Protein AF-A0A7J9X9M7-F1 (afdb_monomer)

Mean predicted aligned error: 14.14 Å

pLDDT: mean 89.78, std 12.35, range [38.09, 98.81]

Radius of gyration: 28.63 Å; Cα contacts (8 Å, |Δi|>4): 514; chains: 1; bounding box: 65×56×79 Å

Foldseek 3Di:
DPQDFDDDVVVVVLVVQLQVCVVPLVSNCVQADQQAWEAEAPDPDIDTGDVRVVVVVVVCVVVCPDPQDFPGKDWADWDWGDDDFKIKIWTKIWTHRPDPVDDIKIWTWIFIWGQDPVGIHTRYIYTYIPDPPDDDDDPPPDDDDPCRVVVVVVVVVPQDAPDPQPCSSVVRVLVSVVLVLLVVLVVLLVVLLVCLLVLVLVSNLVSLLVLLVSLVVNLVSLVSLLVQALVSCVVRVVVCALDDPLLSQSVLLSLLLLFDQPDDPVNDDPSNVVSLQDAHSVLSLLSSLVVVPFPRDPCSNPPGSNDGDDDDPVVLVSVLVQCVDCVDSSVSSLVSVVSNQVSVLSSLVSVLVSQCRNPNQDADSNRHSGSVVSVVVHPPTSCVSSVVSVVVD

Secondary structure (DSSP, 8-state):
---PPPP-HHHHHHHHHHHHTTT-HHHHHTTEEEEEEEEETT-SS-EESHHHHHHHHHHHHHHTTTPPPPSEEEEEEEEEEEETTEEEEEEEEEEE-S-TTSPPEEEEEEEEEEEETTEEEEEEEEEEE--TTS---PPPS----HHHHHTHHHHTT----SSS-TTHHHHHHHHHHHHHHHHHHHHHHHHHHHHHHTT-HHHHHHHHHHHHHHHHHHHHTHHHHTTS-HHHHHHHGGGGTT--GGG-HHHHHHHHHHT-----GGG--HHHHHHHTS--HHHHHHHHHHHTT----HHHHSS-TTSPP---HHHHHHHHHHHT-TTSHHHHHHHHHHHHHHHHHHHHHHHHHHHHHHHTTPPPTTSS-THHHHHTTTT--S-HHHHHHTTT-

Structure (mmCIF, N/CA/C/O backbone):
data_AF-A0A7J9X9M7-F1
#
_entry.id   AF-A0A7J9X9M7-F1
#
loop_
_atom_site.group_PDB
_atom_site.id
_atom_site.type_symbol
_atom_site.label_atom_id
_atom_site.label_alt_id
_atom_site.label_comp_id
_atom_site.label_asym_id
_atom_site.label_entity_id
_atom_site.label_seq_id
_atom_site.pdbx_PDB_ins_code
_atom_site.Cartn_x
_atom_site.Cartn_y
_atom_site.Cartn_z
_atom_site.occupancy
_atom_site.B_iso_or_equiv
_atom_site.auth_seq_id
_atom_site.auth_comp_id
_atom_site.auth_asym_id
_atom_site.auth_atom_id
_atom_site.pdbx_PDB_model_num
ATOM 1 N N . MET A 1 1 ? -40.679 -13.756 -24.598 1.00 39.81 1 MET A N 1
ATOM 2 C CA . MET A 1 1 ? -40.321 -14.805 -25.567 1.00 39.81 1 MET A CA 1
ATOM 3 C C . MET A 1 1 ? -39.225 -15.605 -24.905 1.00 39.81 1 MET A C 1
ATOM 5 O O . MET A 1 1 ? -38.135 -15.073 -24.747 1.00 39.81 1 MET A O 1
ATOM 9 N N . ASP A 1 2 ? -39.561 -16.790 -24.400 1.00 40.66 2 ASP A N 1
ATOM 10 C CA . ASP A 1 2 ? -38.591 -17.723 -23.825 1.00 40.66 2 ASP A CA 1
ATOM 11 C C . ASP A 1 2 ? -37.710 -18.247 -24.963 1.00 40.66 2 ASP A C 1
ATOM 13 O O . ASP A 1 2 ? -38.064 -19.198 -25.654 1.00 40.66 2 ASP A O 1
ATOM 17 N N . GLY A 1 3 ? -36.597 -17.555 -25.216 1.00 45.91 3 GLY A N 1
ATOM 18 C CA . GLY A 1 3 ? -35.554 -17.997 -26.137 1.00 45.91 3 GLY A CA 1
ATOM 19 C C . GLY A 1 3 ? -34.749 -19.107 -25.477 1.00 45.91 3 GLY A C 1
ATOM 20 O O . GLY A 1 3 ? -33.681 -18.849 -24.928 1.00 45.91 3 GLY A O 1
ATOM 21 N N . GLY A 1 4 ? -35.313 -20.313 -25.443 1.00 49.94 4 GLY A N 1
ATOM 22 C CA . GLY A 1 4 ? -34.607 -21.498 -24.975 1.00 49.94 4 GLY A CA 1
ATOM 23 C C . GLY A 1 4 ? -33.406 -21.780 -25.873 1.00 49.94 4 GLY A C 1
ATOM 24 O O . GLY A 1 4 ? -33.538 -21.794 -27.094 1.00 49.94 4 GLY A O 1
ATOM 25 N N . THR A 1 5 ? -32.243 -21.989 -25.266 1.00 59.91 5 THR A N 1
ATOM 26 C CA . THR A 1 5 ? -31.012 -22.369 -25.957 1.00 59.91 5 THR A CA 1
ATOM 27 C C . THR A 1 5 ? -31.230 -23.675 -26.724 1.00 59.91 5 THR A C 1
ATOM 29 O O . THR A 1 5 ? -31.630 -24.679 -26.128 1.00 59.91 5 THR A O 1
ATOM 32 N N . VAL A 1 6 ? -30.973 -23.678 -28.033 1.00 69.94 6 VAL A N 1
ATOM 33 C CA . VAL A 1 6 ? -31.026 -24.893 -28.862 1.00 69.94 6 VAL A CA 1
ATOM 34 C C . VAL A 1 6 ? -29.643 -25.548 -28.862 1.00 69.94 6 VAL A C 1
ATOM 36 O O . VAL A 1 6 ? -28.616 -24.873 -28.928 1.00 69.94 6 VAL A O 1
ATOM 39 N N . ALA A 1 7 ? -29.593 -26.876 -28.740 1.00 71.62 7 ALA A N 1
ATOM 40 C CA . ALA A 1 7 ? -28.336 -27.616 -28.803 1.00 71.62 7 ALA A CA 1
ATOM 41 C C . ALA A 1 7 ? -27.898 -27.792 -30.267 1.00 71.62 7 ALA A C 1
ATOM 43 O O . ALA A 1 7 ? -28.587 -28.460 -31.035 1.00 71.62 7 ALA A O 1
ATOM 44 N N . HIS A 1 8 ? -26.733 -27.249 -30.630 1.00 82.69 8 HIS A N 1
ATOM 45 C CA . HIS A 1 8 ? -26.126 -27.408 -31.957 1.00 82.69 8 HIS A CA 1
ATOM 46 C C . HIS A 1 8 ? -24.821 -28.214 -31.852 1.00 82.69 8 HIS A C 1
ATOM 48 O O . HIS A 1 8 ? -23.751 -27.624 -31.699 1.00 82.69 8 HIS A O 1
ATOM 54 N N . PRO A 1 9 ? -24.864 -29.559 -31.909 1.00 86.12 9 PRO A N 1
ATOM 55 C CA . PRO A 1 9 ? -23.652 -30.383 -31.847 1.00 86.12 9 PRO A CA 1
ATOM 56 C C . PRO A 1 9 ? -22.698 -30.121 -33.024 1.00 86.12 9 PRO A C 1
ATOM 58 O O . PRO A 1 9 ? -21.489 -30.248 -32.875 1.00 86.12 9 PRO A O 1
ATOM 61 N N . GLU A 1 10 ? -23.224 -29.676 -34.166 1.00 91.50 10 GLU A N 1
ATOM 62 C CA . GLU A 1 10 ? -22.438 -29.292 -35.346 1.00 91.50 10 GLU A CA 1
ATOM 63 C C . GLU A 1 10 ? -21.489 -28.114 -35.075 1.00 91.50 10 GLU A C 1
ATOM 65 O O . GLU A 1 10 ? -20.406 -28.061 -35.646 1.00 91.50 10 GLU A O 1
ATOM 70 N N . VAL A 1 11 ? -21.841 -27.205 -34.156 1.00 93.31 11 VAL A N 1
ATOM 71 C CA . VAL A 1 11 ? -20.966 -26.088 -33.753 1.00 93.31 11 VAL A CA 1
ATOM 72 C C . VAL A 1 11 ? -19.707 -26.600 -33.051 1.00 93.31 11 VAL A C 1
ATOM 74 O O . VAL A 1 11 ? -18.624 -26.059 -33.254 1.00 93.31 11 VAL A O 1
ATOM 77 N N . VAL A 1 12 ? -19.833 -27.661 -32.249 1.00 93.38 12 VAL A N 1
ATOM 78 C CA . VAL A 1 12 ? -18.678 -28.306 -31.609 1.00 93.38 12 VAL A CA 1
ATOM 79 C C . VAL A 1 12 ? -17.776 -28.932 -32.672 1.00 93.38 12 VAL A C 1
ATOM 81 O O . VAL A 1 12 ? -16.563 -28.757 -32.606 1.00 93.38 12 VAL A O 1
ATOM 84 N N . GLN A 1 13 ? -18.363 -29.571 -33.690 1.00 93.88 13 GLN A N 1
ATOM 85 C CA . GLN A 1 13 ? -17.604 -30.166 -34.792 1.00 93.88 13 GLN A CA 1
ATOM 86 C C . GLN A 1 13 ? -16.802 -29.120 -35.577 1.00 93.88 13 GLN A C 1
ATOM 88 O O . GLN A 1 13 ? -15.638 -29.364 -35.870 1.00 93.88 13 GLN A O 1
ATOM 93 N N . VAL A 1 14 ? -17.374 -27.941 -35.855 1.00 95.94 14 VAL A N 1
ATOM 94 C CA . VAL A 1 14 ? -16.651 -26.835 -36.518 1.00 95.94 14 VAL A CA 1
ATOM 95 C C . VAL A 1 14 ? -15.384 -26.454 -35.745 1.00 95.94 14 VAL A C 1
ATOM 97 O O . VAL A 1 14 ? -14.328 -26.261 -36.344 1.00 95.94 14 VAL A O 1
ATOM 100 N N . ILE A 1 15 ? -15.464 -26.384 -34.413 1.00 95.81 15 ILE A N 1
ATOM 101 C CA . ILE A 1 15 ? -14.328 -26.031 -33.546 1.00 95.81 15 ILE A CA 1
ATOM 102 C C . ILE A 1 15 ? -13.282 -27.150 -33.508 1.00 95.81 15 ILE A C 1
ATOM 104 O O . ILE A 1 15 ? -12.080 -26.883 -33.553 1.00 95.81 15 ILE A O 1
ATOM 108 N N . GLU A 1 16 ? -13.714 -28.407 -33.427 1.00 93.50 16 GLU A N 1
ATOM 109 C CA . GLU A 1 16 ? -12.802 -29.553 -33.464 1.00 93.50 16 GLU A CA 1
ATOM 110 C C . GLU A 1 16 ? -12.074 -29.641 -34.812 1.00 93.50 16 GLU A C 1
ATOM 112 O O . GLU A 1 16 ? -10.848 -29.774 -34.834 1.00 93.50 16 GLU A O 1
ATOM 117 N N . ASP A 1 17 ? -12.798 -29.486 -35.922 1.00 94.44 17 ASP A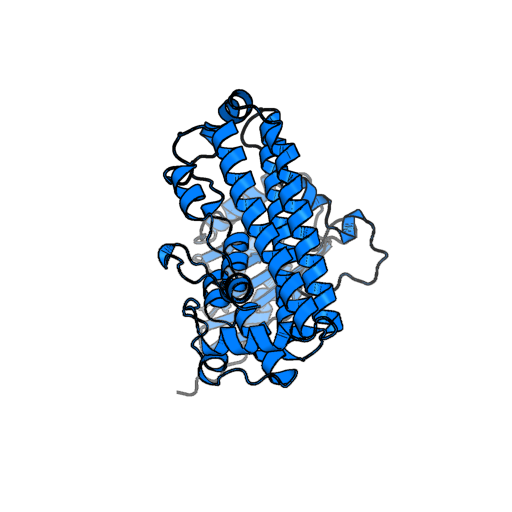 N 1
ATOM 118 C CA . ASP A 1 17 ? -12.244 -29.497 -37.277 1.00 94.44 17 ASP A CA 1
ATOM 119 C C . ASP A 1 17 ? -11.255 -28.341 -37.492 1.00 94.44 17 ASP A C 1
ATOM 121 O O . ASP A 1 17 ? -10.207 -28.532 -38.113 1.00 94.44 17 ASP A O 1
ATOM 125 N N . LEU A 1 18 ? -11.557 -27.154 -36.949 1.00 94.75 18 LEU A N 1
ATOM 126 C CA . LEU A 1 18 ? -10.681 -25.981 -37.000 1.00 94.75 18 LEU A CA 1
ATOM 127 C C . LEU A 1 18 ? -9.297 -26.310 -36.426 1.00 94.75 18 LEU A C 1
ATOM 129 O O . LEU A 1 18 ? -8.279 -26.063 -37.072 1.00 94.75 18 LEU A O 1
ATOM 133 N N . TYR A 1 19 ? -9.242 -26.895 -35.225 1.00 92.81 19 TYR A N 1
ATOM 134 C CA . TYR A 1 19 ? -7.963 -27.183 -34.572 1.00 92.81 19 TYR A CA 1
ATOM 135 C C . TYR A 1 19 ? -7.281 -28.456 -35.073 1.00 92.81 19 TYR A C 1
ATOM 137 O O . TYR A 1 19 ? -6.053 -28.526 -35.051 1.00 92.81 19 TYR A O 1
ATOM 145 N N . GLN A 1 20 ? -8.031 -29.432 -35.588 1.00 91.25 20 GLN A N 1
ATOM 146 C CA . GLN A 1 20 ? -7.447 -30.567 -36.312 1.00 91.25 20 GLN A CA 1
ATOM 147 C C . GLN A 1 20 ? -6.750 -30.126 -37.605 1.00 91.25 20 GLN A C 1
ATOM 149 O O . GLN A 1 20 ? -5.763 -30.737 -38.009 1.00 91.25 20 GLN A O 1
ATOM 154 N N . ALA A 1 21 ? -7.229 -29.047 -38.228 1.00 92.25 21 ALA A N 1
ATOM 155 C CA . ALA A 1 21 ? -6.645 -28.459 -39.426 1.00 92.25 21 ALA A CA 1
ATOM 156 C C . ALA A 1 21 ? -5.456 -27.515 -39.156 1.00 92.25 21 ALA A C 1
ATOM 158 O O . ALA A 1 21 ? -4.978 -26.849 -40.077 1.00 92.25 21 ALA A O 1
ATOM 159 N N . LEU A 1 22 ? -4.942 -27.422 -37.923 1.00 87.19 22 LEU A N 1
ATOM 160 C CA . LEU A 1 22 ? -3.759 -26.604 -37.641 1.00 87.19 22 LEU A CA 1
ATOM 161 C C . LEU A 1 22 ? -2.561 -27.048 -38.492 1.00 87.19 22 LEU A C 1
ATOM 163 O O . LEU A 1 22 ? -2.125 -28.194 -38.445 1.00 87.19 22 LEU A O 1
ATOM 167 N N . GLY A 1 23 ? -2.012 -26.107 -39.262 1.00 83.25 23 GLY A N 1
ATOM 168 C CA . GLY A 1 23 ? -0.940 -26.365 -40.229 1.00 83.25 23 GLY A CA 1
ATOM 169 C C . GLY A 1 23 ? -1.425 -26.660 -41.655 1.00 83.25 23 GLY A C 1
ATOM 170 O O . GLY A 1 23 ? -0.629 -26.549 -42.584 1.00 83.25 23 GLY A O 1
ATOM 171 N N . ASP A 1 24 ? -2.716 -26.938 -41.858 1.00 92.00 24 ASP A N 1
ATOM 172 C CA . ASP A 1 24 ? -3.374 -27.031 -43.167 1.00 92.00 24 ASP A CA 1
ATOM 173 C C . ASP A 1 2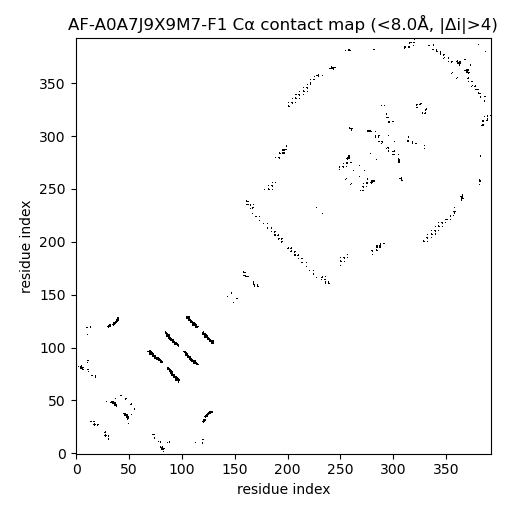4 ? -4.297 -25.819 -43.360 1.00 92.00 24 ASP A C 1
ATOM 175 O O . ASP A 1 24 ? -5.462 -25.804 -42.959 1.00 92.00 24 ASP A O 1
ATOM 179 N N . ARG A 1 25 ? -3.746 -24.764 -43.968 1.00 91.62 25 ARG A N 1
ATOM 180 C CA . ARG A 1 25 ? -4.431 -23.474 -44.131 1.00 91.62 25 ARG A CA 1
ATOM 181 C C . ARG A 1 25 ? -5.768 -23.600 -44.890 1.00 91.62 25 ARG A C 1
ATOM 183 O O . ARG A 1 25 ? -6.776 -23.162 -44.340 1.00 91.62 25 ARG A O 1
ATOM 190 N N . PRO A 1 26 ? -5.851 -24.258 -46.066 1.00 94.12 26 PRO A N 1
ATOM 191 C CA . PRO A 1 26 ? -7.134 -24.490 -46.733 1.00 94.12 26 PRO A CA 1
ATOM 192 C C . PRO A 1 26 ? -8.156 -25.266 -45.894 1.00 94.12 26 PRO A C 1
ATOM 194 O O . PRO A 1 26 ? -9.354 -24.998 -45.987 1.00 94.12 26 PRO A O 1
ATOM 197 N N . ALA A 1 27 ? -7.727 -26.252 -45.100 1.00 93.62 27 ALA A N 1
ATOM 198 C CA . ALA A 1 27 ? -8.647 -26.986 -44.239 1.00 93.62 27 ALA A CA 1
ATOM 199 C C . ALA A 1 27 ? -9.159 -26.134 -43.070 1.00 93.62 27 ALA A C 1
ATOM 201 O O . ALA A 1 27 ? -10.352 -26.194 -42.778 1.00 93.62 27 ALA A O 1
ATOM 202 N N . PHE A 1 28 ? -8.295 -25.311 -42.477 1.00 93.81 28 PHE A N 1
ATOM 203 C CA . PHE A 1 28 ? -8.641 -24.399 -41.390 1.00 93.81 28 PHE A CA 1
ATOM 204 C C . PHE A 1 28 ? -9.632 -23.330 -41.860 1.00 93.81 28 PHE A C 1
ATOM 206 O O . PHE A 1 28 ? -10.676 -23.122 -41.245 1.00 93.81 28 PHE A O 1
ATOM 213 N N . ASP A 1 29 ? -9.349 -22.695 -42.998 1.00 95.19 29 ASP A N 1
ATOM 214 C CA . ASP A 1 29 ? -10.141 -21.568 -43.498 1.00 95.19 29 ASP A CA 1
ATOM 215 C C . ASP A 1 29 ? -11.554 -21.981 -43.946 1.00 95.19 29 ASP A C 1
ATOM 217 O O . ASP A 1 29 ? -12.444 -21.139 -44.010 1.00 95.19 29 ASP A O 1
ATOM 221 N N . ARG A 1 30 ? -11.815 -23.279 -44.182 1.00 94.88 30 ARG A N 1
ATOM 222 C CA . ARG A 1 30 ? -13.174 -23.792 -44.458 1.00 94.88 30 ARG A CA 1
ATOM 223 C C . ARG A 1 30 ? -14.145 -23.619 -43.288 1.00 94.88 30 ARG A C 1
ATOM 225 O O . ARG A 1 30 ? -15.351 -23.582 -43.526 1.00 94.88 30 ARG A O 1
ATOM 232 N N . GLN A 1 31 ? -13.628 -23.523 -42.065 1.00 96.50 31 GLN A N 1
ATOM 233 C CA . GLN A 1 31 ? -14.425 -23.336 -40.850 1.00 96.50 31 GLN A CA 1
ATOM 234 C C . GLN A 1 31 ? -14.734 -21.857 -40.569 1.00 96.50 31 GLN A C 1
ATOM 236 O O . GLN A 1 31 ? -15.556 -21.540 -39.707 1.00 96.50 31 GLN A O 1
ATOM 241 N N . LEU A 1 32 ? -14.088 -20.943 -41.297 1.00 96.62 32 LEU A N 1
ATOM 242 C CA . LEU A 1 32 ? -14.216 -19.503 -41.125 1.00 96.62 32 LEU A CA 1
ATOM 243 C C . LEU A 1 32 ? -15.107 -18.898 -42.208 1.00 96.62 32 LEU A C 1
ATOM 245 O O . LEU A 1 32 ? -15.109 -19.324 -43.365 1.00 96.62 32 LEU A O 1
ATOM 249 N N . ASP A 1 33 ? -15.857 -17.866 -41.843 1.00 95.94 33 ASP A N 1
ATOM 250 C CA . ASP A 1 33 ? -16.503 -17.012 -42.829 1.00 95.94 33 ASP A CA 1
ATOM 251 C C . ASP A 1 33 ? -15.445 -16.195 -43.609 1.00 95.94 33 ASP A C 1
ATOM 253 O O . ASP A 1 33 ? -14.463 -15.752 -43.009 1.00 95.94 33 ASP A O 1
ATOM 257 N N . PRO A 1 34 ? -15.596 -15.969 -44.930 1.00 93.12 34 PRO A N 1
ATOM 258 C CA . PRO A 1 34 ? -14.650 -15.152 -45.696 1.00 93.12 34 PRO A CA 1
ATOM 259 C C . PRO A 1 34 ? -14.428 -13.744 -45.122 1.00 93.12 34 PRO A C 1
ATOM 261 O O . PRO A 1 34 ? -13.311 -13.228 -45.220 1.00 93.12 34 PRO A O 1
ATOM 264 N N . ASP A 1 35 ? -15.457 -13.172 -44.485 1.00 94.81 35 ASP A N 1
ATOM 265 C CA . ASP A 1 35 ? -15.440 -11.853 -43.844 1.00 94.81 35 ASP A CA 1
ATOM 266 C C . ASP A 1 35 ? -15.277 -11.948 -42.309 1.00 94.81 35 ASP A C 1
ATOM 268 O O . ASP A 1 35 ? -15.639 -11.024 -41.575 1.00 94.81 35 ASP A O 1
ATOM 272 N N . VAL A 1 36 ? -14.739 -13.066 -41.799 1.00 97.00 36 VAL A N 1
ATOM 273 C CA . VAL A 1 36 ? -14.529 -13.305 -40.361 1.00 97.00 36 VAL A CA 1
ATOM 274 C C . VAL A 1 36 ? -13.768 -12.159 -39.698 1.00 97.00 36 VAL A C 1
ATOM 276 O O . VAL A 1 36 ? -12.762 -11.671 -40.208 1.00 97.00 36 VAL A O 1
ATOM 279 N N . THR A 1 37 ? -14.204 -11.761 -38.508 1.00 97.88 37 THR A N 1
ATOM 280 C CA . THR A 1 37 ? -13.416 -10.852 -37.667 1.00 97.88 37 THR A CA 1
ATOM 281 C C . THR A 1 37 ? -12.589 -11.641 -36.663 1.00 97.88 37 THR A C 1
ATOM 283 O O . THR A 1 37 ? -13.108 -12.554 -36.024 1.00 97.88 37 THR A O 1
ATOM 286 N N . VAL A 1 38 ? -11.309 -11.307 -36.504 1.00 96.06 38 VAL A N 1
ATOM 287 C CA . VAL A 1 38 ? -10.403 -12.057 -35.622 1.00 96.06 38 VAL A CA 1
ATOM 288 C C . VAL A 1 38 ? -9.698 -11.129 -34.640 1.00 96.06 38 VAL A C 1
ATOM 290 O O . VAL A 1 38 ? -9.108 -10.121 -35.034 1.00 96.06 38 VAL A O 1
ATOM 293 N N . TRP A 1 39 ? -9.751 -11.488 -33.359 1.00 93.31 39 TRP A N 1
ATOM 294 C CA . TRP A 1 39 ? -8.987 -10.865 -32.283 1.00 93.31 39 TRP A CA 1
ATOM 295 C C . TRP A 1 39 ? -8.062 -11.898 -31.635 1.00 93.31 39 TRP A C 1
ATOM 297 O O . TRP A 1 39 ? -8.531 -12.894 -31.084 1.00 93.31 39 TRP A O 1
ATOM 307 N N . GLU A 1 40 ? -6.755 -11.640 -31.666 1.00 89.88 40 GLU A N 1
ATOM 308 C CA . GLU A 1 40 ? -5.732 -12.472 -31.024 1.00 89.88 40 GLU A CA 1
ATOM 309 C C . GLU A 1 40 ? -4.767 -11.609 -30.200 1.00 89.88 40 GLU A C 1
ATOM 311 O O . GLU A 1 40 ? -4.537 -10.446 -30.522 1.00 89.88 40 GLU A O 1
ATOM 316 N N . SER A 1 41 ? -4.185 -12.162 -29.129 1.00 82.06 41 SER A N 1
ATOM 317 C CA . SER A 1 41 ? -3.328 -11.400 -28.198 1.00 82.06 41 SER A CA 1
ATOM 318 C C . SER A 1 41 ? -2.072 -10.772 -28.810 1.00 82.06 41 SER A C 1
ATOM 320 O O . SER A 1 41 ? -1.517 -9.847 -28.226 1.00 82.06 41 SER A O 1
ATOM 322 N N . ASP A 1 42 ? -1.594 -11.279 -29.941 1.00 79.56 42 ASP A N 1
ATOM 323 C CA . ASP A 1 42 ? -0.448 -10.767 -30.701 1.00 79.56 42 ASP A CA 1
ATOM 324 C C . ASP A 1 42 ? -0.864 -10.089 -32.020 1.00 79.56 42 ASP A C 1
ATOM 326 O O . ASP A 1 42 ? -0.004 -9.792 -32.851 1.00 79.56 42 ASP A O 1
ATOM 330 N N . ALA A 1 43 ? -2.160 -9.825 -32.219 1.00 83.12 43 ALA A N 1
ATOM 331 C CA . ALA A 1 43 ? -2.642 -8.934 -33.267 1.00 83.12 43 ALA A CA 1
ATOM 332 C C . ALA A 1 43 ? -2.656 -7.484 -32.750 1.00 83.12 43 ALA A C 1
ATOM 334 O O . ALA A 1 43 ? -3.190 -7.199 -31.680 1.00 83.12 43 ALA A O 1
ATOM 335 N N . GLU A 1 44 ? -2.091 -6.544 -33.514 1.00 79.50 44 GLU A N 1
ATOM 336 C CA . GLU A 1 44 ? -2.067 -5.117 -33.135 1.00 79.50 44 GLU A CA 1
ATOM 337 C C . GLU A 1 44 ? -3.458 -4.458 -33.194 1.00 79.50 44 GLU A C 1
ATOM 339 O O . GLU A 1 44 ? -3.702 -3.443 -32.543 1.00 79.50 44 GLU A O 1
ATOM 344 N N . GLN A 1 45 ? -4.370 -5.031 -33.982 1.00 88.31 45 GLN A N 1
ATOM 345 C CA . GLN A 1 45 ? -5.721 -4.532 -34.223 1.00 88.31 45 GLN A CA 1
ATOM 346 C C . GLN A 1 45 ? -6.677 -5.682 -34.571 1.00 88.31 45 GLN A C 1
ATOM 348 O O . GLN A 1 45 ? -6.239 -6.791 -34.878 1.00 88.31 45 GLN A O 1
ATOM 353 N N . LEU A 1 46 ? -7.984 -5.400 -34.567 1.00 92.81 46 LEU A N 1
ATOM 354 C CA . LEU A 1 46 ? -9.004 -6.321 -35.074 1.00 92.81 46 LEU A CA 1
ATOM 355 C C . LEU A 1 46 ? -8.741 -6.630 -36.555 1.00 92.81 46 LEU A C 1
ATOM 357 O O . LEU A 1 46 ? -8.673 -5.708 -37.369 1.00 92.81 46 LEU A O 1
ATOM 361 N N . LEU A 1 47 ? -8.631 -7.911 -36.896 1.00 95.44 47 LEU A N 1
ATOM 362 C CA . LEU A 1 47 ? -8.454 -8.369 -38.273 1.00 95.44 47 LEU A CA 1
ATOM 363 C C . LEU A 1 47 ? -9.811 -8.582 -38.941 1.00 95.44 47 LEU A C 1
ATOM 365 O O . LEU A 1 47 ? -10.741 -9.063 -38.291 1.00 95.44 47 LEU A O 1
ATOM 369 N N . THR A 1 48 ? -9.913 -8.270 -40.234 1.00 96.38 48 THR A N 1
ATOM 370 C CA . THR A 1 48 ? -11.146 -8.456 -41.018 1.00 96.38 48 THR A CA 1
ATOM 371 C C . THR A 1 48 ? -10.904 -9.270 -42.289 1.00 96.38 48 THR A C 1
ATOM 373 O O . THR A 1 48 ? -10.349 -8.779 -43.268 1.00 96.38 48 THR A O 1
ATOM 376 N N . GLY A 1 49 ? -11.384 -10.508 -42.295 1.00 95.69 49 GLY A N 1
ATOM 377 C CA . GLY A 1 49 ? -11.309 -11.447 -43.406 1.00 95.69 49 GLY A CA 1
ATOM 378 C C . GLY A 1 49 ? -9.996 -12.229 -43.485 1.00 95.69 49 GLY A C 1
ATOM 379 O O . GLY A 1 49 ? -8.996 -11.931 -42.821 1.00 95.69 49 GLY A O 1
ATOM 380 N N . LEU A 1 50 ? -9.993 -13.251 -44.344 1.00 94.75 50 LEU A N 1
ATOM 381 C CA . LEU A 1 50 ? -8.895 -14.225 -44.442 1.00 94.75 50 LEU A CA 1
ATOM 382 C C . LEU A 1 50 ? -7.554 -13.602 -44.865 1.00 94.75 50 LEU A C 1
ATOM 384 O O . LEU A 1 50 ? -6.500 -14.031 -44.407 1.00 94.75 50 LEU A O 1
ATOM 388 N N . ALA A 1 51 ? -7.573 -12.545 -45.682 1.00 94.31 51 ALA A N 1
ATOM 389 C CA . ALA A 1 51 ? -6.350 -11.900 -46.164 1.00 94.31 51 ALA A CA 1
ATOM 390 C C . ALA A 1 51 ? -5.548 -11.192 -45.054 1.00 94.31 51 ALA A C 1
ATOM 392 O O . ALA A 1 51 ? -4.326 -11.076 -45.149 1.00 94.31 51 ALA A O 1
ATOM 393 N N . GLU A 1 52 ? -6.208 -10.676 -44.012 1.00 94.81 52 GLU A N 1
ATOM 394 C CA . GLU A 1 52 ? -5.511 -10.075 -42.864 1.00 94.81 52 GLU A CA 1
ATOM 395 C C . GLU A 1 52 ? -4.995 -11.141 -41.903 1.00 94.81 52 GLU A C 1
ATOM 397 O O . GLU A 1 52 ? -3.878 -11.031 -41.395 1.00 94.81 52 GLU A O 1
ATOM 402 N N . LEU A 1 53 ? -5.788 -12.198 -41.709 1.00 93.19 53 LEU A N 1
ATOM 403 C CA . LEU A 1 53 ? -5.397 -13.363 -40.928 1.00 93.19 53 LEU A CA 1
ATOM 404 C C . LEU A 1 53 ? -4.156 -14.046 -41.521 1.00 93.19 53 LEU A C 1
ATOM 406 O O . LEU A 1 53 ? -3.229 -14.392 -40.788 1.00 93.19 53 LEU A O 1
ATOM 410 N N . ASP A 1 54 ? -4.089 -14.169 -42.845 1.00 92.56 54 ASP A N 1
ATOM 411 C CA . ASP A 1 54 ? -2.930 -14.730 -43.537 1.00 92.56 54 ASP A CA 1
ATOM 412 C C . ASP A 1 54 ? -1.674 -13.880 -43.366 1.00 92.56 54 ASP A C 1
ATOM 414 O O . ASP A 1 54 ? -0.616 -14.428 -43.059 1.00 92.56 54 ASP A O 1
ATOM 418 N N . ARG A 1 55 ? -1.789 -12.546 -43.432 1.00 91.75 55 ARG A N 1
ATOM 419 C CA . ARG A 1 55 ? -0.664 -11.647 -43.127 1.00 91.75 55 ARG A CA 1
ATOM 420 C C . ARG A 1 55 ? -0.117 -11.872 -41.716 1.00 91.75 55 ARG A C 1
ATOM 422 O O . ARG A 1 55 ? 1.100 -11.898 -41.534 1.00 91.75 55 ARG A O 1
ATOM 429 N N . LEU A 1 56 ? -0.989 -12.061 -40.721 1.00 88.75 56 LEU A N 1
ATOM 430 C CA . LEU A 1 56 ? -0.561 -12.361 -39.351 1.00 88.75 56 LEU A CA 1
ATOM 431 C C . LEU A 1 56 ? 0.119 -13.735 -39.253 1.00 88.75 56 LEU A C 1
ATOM 433 O O . LEU A 1 56 ? 1.165 -13.856 -38.614 1.00 88.75 56 LEU A O 1
ATOM 437 N N . ARG A 1 57 ? -0.444 -14.769 -39.889 1.00 88.69 57 ARG A N 1
ATOM 438 C CA . ARG A 1 57 ? 0.127 -16.128 -39.908 1.00 88.69 57 ARG A CA 1
ATOM 439 C C . ARG A 1 57 ? 1.499 -16.170 -40.580 1.00 88.69 57 ARG A C 1
ATOM 441 O O . ARG A 1 57 ? 2.399 -16.823 -40.058 1.00 88.69 57 ARG A O 1
ATOM 448 N N . ASP A 1 58 ? 1.669 -15.462 -41.691 1.00 90.06 58 ASP A N 1
ATOM 449 C CA . ASP A 1 58 ? 2.942 -15.385 -42.411 1.00 90.06 58 ASP A CA 1
ATOM 450 C C . ASP A 1 58 ? 3.994 -14.654 -41.562 1.00 90.06 58 ASP A C 1
ATOM 452 O O . ASP A 1 58 ? 5.085 -15.180 -41.340 1.00 90.06 58 ASP A O 1
ATOM 456 N N . ALA A 1 59 ? 3.627 -13.524 -40.947 1.00 86.06 59 ALA A N 1
ATOM 457 C CA . ALA A 1 59 ? 4.497 -12.818 -40.008 1.00 86.06 59 ALA A CA 1
ATOM 458 C C . ALA A 1 59 ? 4.871 -13.675 -38.781 1.00 86.06 59 ALA A C 1
ATOM 460 O O . ALA A 1 59 ? 5.984 -13.573 -38.264 1.00 86.06 59 ALA A O 1
ATOM 461 N N . ARG A 1 60 ? 3.970 -14.542 -38.294 1.00 84.12 60 ARG A N 1
ATOM 462 C CA . ARG A 1 60 ? 4.289 -15.526 -37.242 1.00 84.12 60 ARG A CA 1
ATOM 463 C C . ARG A 1 60 ? 5.300 -16.552 -37.735 1.00 84.12 60 ARG A C 1
ATOM 465 O O . ARG A 1 60 ? 6.278 -16.788 -37.037 1.00 84.12 60 ARG A O 1
ATOM 472 N N . ALA A 1 61 ? 5.097 -17.124 -38.920 1.00 81.62 61 ALA A N 1
ATOM 473 C CA . ALA A 1 61 ? 6.010 -18.109 -39.494 1.00 81.62 61 ALA A CA 1
ATOM 474 C C . ALA A 1 61 ? 7.432 -17.545 -39.671 1.00 81.62 61 ALA A C 1
ATOM 476 O O . ALA A 1 61 ? 8.401 -18.237 -39.365 1.00 81.62 61 ALA A O 1
ATOM 477 N N . GLU A 1 62 ? 7.558 -16.275 -40.068 1.00 81.06 62 GLU A N 1
ATOM 478 C CA . GLU A 1 62 ? 8.845 -15.572 -40.160 1.00 81.06 62 GLU A CA 1
ATOM 479 C C . GLU A 1 62 ? 9.519 -15.369 -38.790 1.00 81.06 62 GLU A C 1
ATOM 481 O O . GLU A 1 62 ? 10.734 -15.519 -38.670 1.00 81.06 62 GLU A O 1
ATOM 486 N N . ARG A 1 63 ? 8.745 -15.063 -37.735 1.00 70.94 63 ARG A N 1
ATOM 487 C CA . ARG A 1 63 ? 9.258 -14.904 -36.358 1.00 70.94 63 ARG A CA 1
ATOM 488 C C . ARG A 1 63 ? 9.596 -16.231 -35.676 1.00 70.94 63 ARG A C 1
ATOM 490 O O . ARG A 1 63 ? 10.475 -16.271 -34.821 1.00 70.94 63 ARG A O 1
ATOM 497 N N . SER A 1 64 ? 8.876 -17.302 -36.005 1.00 61.53 64 SER A N 1
ATOM 498 C CA . SER A 1 64 ? 8.919 -18.598 -35.314 1.00 61.53 64 SER A CA 1
ATOM 499 C C . SER A 1 64 ? 10.064 -19.520 -35.746 1.00 61.53 64 SER A C 1
ATOM 501 O O . SER A 1 64 ? 10.056 -20.685 -35.355 1.00 61.53 64 SER A O 1
ATOM 503 N N . GLY A 1 65 ? 11.058 -19.022 -36.489 1.00 51.09 65 GLY A N 1
ATOM 504 C CA . GLY A 1 65 ? 12.149 -19.805 -37.089 1.00 51.09 65 GLY A CA 1
ATOM 505 C C . GLY A 1 65 ? 13.052 -20.632 -36.155 1.00 51.09 65 GLY A C 1
ATOM 506 O O . GLY A 1 65 ? 14.005 -21.211 -36.659 1.00 51.09 65 GLY A O 1
ATOM 507 N N . ASP A 1 66 ? 12.778 -20.716 -34.846 1.00 51.41 66 ASP A N 1
ATOM 508 C CA . ASP A 1 66 ? 13.534 -21.558 -33.898 1.00 51.41 66 ASP A CA 1
ATOM 509 C C . ASP A 1 66 ? 12.720 -22.015 -32.656 1.00 51.41 66 ASP A C 1
ATOM 511 O O . ASP A 1 66 ? 13.275 -22.398 -31.626 1.00 51.41 66 ASP A O 1
ATOM 515 N N . GLY A 1 67 ? 11.381 -21.945 -32.704 1.00 62.59 67 GLY A N 1
ATOM 516 C CA . GLY A 1 67 ? 10.518 -22.337 -31.578 1.00 62.59 67 GLY A CA 1
ATOM 517 C C . GLY A 1 67 ? 10.176 -23.839 -31.551 1.00 62.59 67 GLY A C 1
ATOM 518 O O . GLY A 1 67 ? 10.036 -24.450 -32.612 1.00 62.59 67 GLY A O 1
ATOM 519 N N . PRO A 1 68 ? 9.972 -24.451 -30.367 1.00 72.50 68 PRO A N 1
ATOM 520 C CA . PRO A 1 68 ? 9.520 -25.838 -30.254 1.00 72.50 68 PRO A CA 1
ATOM 521 C C . PRO A 1 68 ? 8.117 -25.998 -30.860 1.00 72.50 68 PRO A C 1
ATOM 523 O O . PRO A 1 68 ? 7.199 -25.238 -30.541 1.00 72.50 68 PRO A O 1
ATOM 526 N N . ALA A 1 69 ? 7.932 -26.999 -31.722 1.00 79.62 69 ALA A N 1
ATOM 527 C CA . ALA A 1 69 ? 6.609 -27.345 -32.232 1.00 79.62 69 ALA A CA 1
ATOM 528 C C . ALA A 1 69 ? 5.741 -27.911 -31.091 1.00 79.62 69 ALA A C 1
ATOM 530 O O . ALA A 1 69 ? 6.240 -28.710 -30.293 1.00 79.62 69 ALA A O 1
ATOM 531 N N . PRO A 1 70 ? 4.457 -27.527 -30.986 1.00 84.38 70 PRO A N 1
ATOM 532 C CA . PRO A 1 70 ? 3.581 -28.098 -29.974 1.00 84.38 70 PRO A CA 1
ATOM 533 C C . PRO A 1 70 ? 3.362 -29.594 -30.231 1.00 84.38 70 PRO A C 1
ATOM 535 O O . PRO A 1 70 ? 3.170 -30.019 -31.368 1.00 84.38 70 PRO A O 1
ATOM 538 N N . GLN A 1 71 ? 3.352 -30.390 -29.162 1.00 87.12 71 GLN A N 1
ATOM 539 C CA . GLN A 1 71 ? 2.995 -31.807 -29.204 1.00 87.12 71 GLN A CA 1
ATOM 540 C C . GLN A 1 71 ? 1.501 -31.998 -29.490 1.00 87.12 71 GLN A C 1
ATOM 542 O O . GLN A 1 71 ? 1.123 -32.937 -30.187 1.00 87.12 71 GLN A O 1
ATOM 547 N N . SER A 1 72 ? 0.643 -31.143 -28.927 1.00 87.44 72 SER A N 1
ATOM 548 C CA . SER A 1 72 ? -0.797 -31.185 -29.191 1.00 87.44 72 SER A CA 1
ATOM 549 C C . SER A 1 72 ? -1.463 -29.834 -28.965 1.00 87.44 72 SER A C 1
ATOM 551 O O . SER A 1 72 ? -0.976 -29.007 -28.192 1.00 87.44 72 SER A O 1
ATOM 553 N N . VAL A 1 73 ? -2.594 -29.629 -29.637 1.00 90.25 73 VAL A N 1
ATOM 554 C CA . VAL A 1 73 ? -3.485 -28.489 -29.430 1.00 90.25 73 VAL A CA 1
ATOM 555 C C . VAL A 1 73 ? -4.904 -29.022 -29.273 1.00 90.25 73 VAL A C 1
ATOM 557 O O . VAL A 1 73 ? -5.344 -29.823 -30.095 1.00 90.25 73 VAL A O 1
ATOM 560 N N . ALA A 1 74 ? -5.603 -28.620 -28.212 1.00 90.06 74 ALA A N 1
ATOM 561 C CA . ALA A 1 74 ? -6.930 -29.141 -27.894 1.00 90.06 74 ALA A CA 1
ATOM 562 C C . ALA A 1 74 ? -7.866 -28.052 -27.359 1.00 90.06 74 ALA A C 1
ATOM 564 O O . ALA A 1 74 ? -7.474 -27.240 -26.518 1.00 90.06 74 ALA A O 1
ATOM 565 N N . ALA A 1 75 ? -9.116 -28.069 -27.825 1.00 92.75 75 ALA A N 1
ATOM 566 C CA . ALA A 1 75 ? -10.201 -27.281 -27.255 1.00 92.75 75 ALA A CA 1
ATOM 567 C C . ALA A 1 75 ? -10.836 -28.043 -26.076 1.00 92.75 75 ALA A C 1
ATOM 569 O O . ALA A 1 75 ? -11.348 -29.150 -26.224 1.00 92.75 75 ALA A O 1
ATOM 570 N N . GLU A 1 76 ? -10.796 -27.449 -24.888 1.00 92.12 76 GLU A N 1
ATOM 571 C CA . GLU A 1 76 ? -11.270 -28.012 -23.626 1.00 92.12 76 GLU A CA 1
ATOM 572 C C . GLU A 1 76 ? -12.528 -27.278 -23.144 1.00 92.12 76 GLU A C 1
ATOM 574 O O . GLU A 1 76 ? -12.603 -26.045 -23.147 1.00 92.12 76 GLU A O 1
ATOM 579 N N . GLY A 1 77 ? -13.510 -28.039 -22.653 1.00 91.25 77 GLY A N 1
ATOM 580 C CA . GLY A 1 77 ? -14.674 -27.480 -21.960 1.00 91.25 77 GLY A CA 1
ATOM 581 C C . GLY A 1 77 ? -15.590 -26.628 -22.842 1.00 91.25 77 GLY A C 1
ATOM 582 O O . GLY A 1 77 ? -16.114 -25.626 -22.357 1.00 91.25 77 GLY A O 1
ATOM 583 N N . ILE A 1 78 ? -15.779 -27.020 -24.107 1.00 93.25 78 ILE A N 1
ATOM 584 C CA . ILE A 1 78 ? -16.621 -26.304 -25.072 1.00 93.25 78 ILE A CA 1
ATOM 585 C C . ILE A 1 78 ? -18.053 -26.170 -24.552 1.00 93.25 78 ILE A C 1
ATOM 587 O O . ILE A 1 78 ? -18.738 -27.155 -24.279 1.00 93.25 78 ILE A O 1
ATOM 591 N N . LYS A 1 79 ? -18.503 -24.920 -24.416 1.00 94.19 79 LYS A N 1
ATOM 592 C CA . LYS A 1 79 ? -19.880 -24.553 -24.077 1.00 94.19 79 LYS A CA 1
ATOM 593 C C . LYS A 1 79 ? -20.481 -23.758 -25.219 1.00 94.19 79 LYS A C 1
ATOM 595 O O . LYS A 1 79 ? -19.948 -22.706 -25.562 1.00 94.19 79 LYS A O 1
ATOM 600 N N . VAL A 1 80 ? -21.596 -24.243 -25.752 1.00 94.50 80 VAL A N 1
ATOM 601 C CA . VAL A 1 80 ? -22.316 -23.612 -26.860 1.00 94.50 80 VAL A CA 1
ATOM 602 C C . VAL A 1 80 ? -23.651 -23.078 -26.363 1.00 94.50 80 VAL A C 1
ATOM 604 O O . VAL A 1 80 ? -24.447 -23.828 -25.801 1.00 94.50 80 VAL A O 1
ATOM 607 N N . ASP A 1 81 ? -23.885 -21.793 -26.604 1.00 93.81 81 ASP A N 1
ATOM 608 C CA . ASP A 1 81 ? -25.197 -21.162 -26.512 1.00 93.81 81 ASP A CA 1
ATOM 609 C C . ASP A 1 81 ? -25.676 -20.873 -27.940 1.00 93.81 81 ASP A C 1
ATOM 611 O O . ASP A 1 81 ? -24.981 -20.183 -28.684 1.00 93.81 81 ASP A O 1
ATOM 615 N N . GLY A 1 82 ? -26.819 -21.427 -28.349 1.00 89.75 82 GLY A N 1
ATOM 616 C CA . GLY A 1 82 ? -27.298 -21.348 -29.729 1.00 89.75 82 GLY A CA 1
ATOM 617 C C . GLY A 1 82 ? -28.739 -20.877 -29.881 1.00 89.75 82 GLY A C 1
ATOM 618 O O . GLY A 1 82 ? -29.577 -21.058 -28.991 1.00 89.75 82 GLY A O 1
ATOM 619 N N . TRP A 1 83 ? -28.984 -20.289 -31.046 1.00 91.12 83 TRP A N 1
ATOM 620 C CA . TRP A 1 83 ? -30.238 -19.773 -31.584 1.00 91.12 83 TRP A CA 1
ATOM 621 C C . TRP A 1 83 ? -30.381 -20.260 -33.033 1.00 91.12 83 TRP A C 1
ATOM 623 O O . TRP A 1 83 ? -29.421 -20.776 -33.599 1.00 91.12 83 TRP A O 1
ATOM 633 N N . ASP A 1 84 ? -31.555 -20.061 -33.637 1.00 87.38 84 ASP A N 1
ATOM 634 C CA . ASP A 1 84 ? -31.922 -20.596 -34.960 1.00 87.38 84 ASP A CA 1
ATOM 635 C C . ASP A 1 84 ? -30.776 -20.600 -35.992 1.00 87.38 84 ASP A C 1
ATOM 637 O O . ASP A 1 84 ? -30.425 -21.658 -36.512 1.00 87.38 84 ASP A O 1
ATOM 641 N N . ASP A 1 85 ? -30.169 -19.440 -36.261 1.00 92.25 85 ASP A N 1
ATOM 642 C CA . ASP A 1 85 ? -29.103 -19.264 -37.253 1.00 92.25 85 ASP A CA 1
ATOM 643 C C . ASP A 1 85 ? -27.769 -18.778 -36.662 1.00 92.25 85 ASP A C 1
ATOM 645 O O . ASP A 1 85 ? -26.832 -18.494 -37.410 1.00 92.25 85 ASP A O 1
ATOM 649 N N . ALA A 1 86 ? -27.650 -18.674 -35.337 1.00 95.12 86 ALA A N 1
ATOM 650 C CA . ALA A 1 86 ? -26.479 -18.109 -34.670 1.00 95.12 86 ALA A CA 1
ATOM 651 C C . ALA A 1 86 ? -26.080 -18.914 -33.433 1.00 95.12 86 ALA A C 1
ATOM 653 O O . ALA A 1 86 ? -26.926 -19.434 -32.714 1.00 95.12 86 ALA A O 1
ATOM 654 N N . ALA A 1 87 ? -24.785 -18.972 -33.135 1.00 96.88 87 ALA A N 1
ATOM 655 C CA . ALA A 1 87 ? -24.281 -19.621 -31.933 1.00 96.88 87 ALA A CA 1
ATOM 656 C C . ALA A 1 87 ? -23.070 -18.882 -31.370 1.00 96.88 87 ALA A C 1
ATOM 658 O O . ALA A 1 87 ? -22.322 -18.232 -32.096 1.00 96.88 87 ALA A O 1
ATOM 659 N N . VAL A 1 88 ? -22.871 -19.000 -30.063 1.00 97.31 88 VAL A N 1
ATOM 660 C CA . VAL A 1 88 ? -21.669 -18.550 -29.367 1.00 97.31 88 VAL A CA 1
ATOM 661 C C . VAL A 1 88 ? -21.046 -19.746 -28.666 1.00 97.31 88 VAL A C 1
ATOM 663 O O . VAL A 1 88 ? -21.678 -20.371 -27.813 1.00 97.31 88 VAL A O 1
ATOM 666 N N . ALA A 1 89 ? -19.795 -20.046 -28.995 1.00 96.94 89 ALA A N 1
ATOM 667 C CA . ALA A 1 89 ? -19.013 -21.078 -28.339 1.00 96.94 89 ALA A CA 1
ATOM 668 C C . ALA A 1 89 ? -17.938 -20.458 -27.445 1.00 96.94 89 ALA A C 1
ATOM 670 O O . ALA A 1 89 ? -17.246 -19.526 -27.839 1.00 96.94 89 ALA A O 1
ATOM 671 N N . LYS A 1 90 ? -17.792 -20.977 -26.225 1.00 96.88 90 LYS A N 1
ATOM 672 C CA . LYS A 1 90 ? -16.790 -20.546 -25.241 1.00 96.88 90 LYS A CA 1
ATOM 673 C C . LYS A 1 90 ? -15.996 -21.753 -24.776 1.00 96.88 90 LYS A C 1
ATOM 675 O O . LYS A 1 90 ? -16.599 -22.737 -24.344 1.00 96.88 90 LYS A O 1
ATOM 680 N N . TYR A 1 91 ? -14.673 -21.674 -24.828 1.00 95.50 91 TYR A N 1
ATOM 681 C CA . TYR A 1 91 ? -13.798 -22.788 -24.463 1.00 95.50 91 TYR A CA 1
ATOM 682 C C . TYR A 1 91 ? -12.386 -22.325 -24.100 1.00 95.50 91 TYR A C 1
ATOM 684 O O . TYR A 1 91 ? -12.038 -21.149 -24.233 1.00 95.50 91 TYR A O 1
ATOM 692 N N . LEU A 1 92 ? -11.578 -23.259 -23.601 1.00 94.81 92 LEU A N 1
ATOM 693 C CA . LEU A 1 92 ? -10.144 -23.065 -23.416 1.00 94.81 92 LEU A CA 1
ATOM 694 C C . LEU A 1 92 ? -9.395 -23.796 -24.525 1.00 94.81 92 LEU A C 1
ATOM 696 O O . LEU A 1 92 ? -9.620 -24.979 -24.730 1.00 94.81 92 LEU A O 1
ATOM 700 N N . LEU A 1 93 ? -8.491 -23.118 -25.220 1.00 93.81 93 LEU A N 1
ATOM 701 C CA . LEU A 1 93 ? -7.554 -23.761 -26.134 1.00 93.81 93 LEU A CA 1
ATOM 702 C C . LEU A 1 93 ? -6.240 -24.004 -25.395 1.00 93.81 93 LEU A C 1
ATOM 704 O O . LEU A 1 93 ? -5.596 -23.047 -24.963 1.00 93.81 93 LEU A O 1
ATOM 708 N N . ARG A 1 94 ? -5.832 -25.264 -25.254 1.00 91.25 94 ARG A N 1
ATOM 709 C CA . ARG A 1 94 ? -4.544 -25.640 -24.663 1.00 91.25 94 ARG A CA 1
ATOM 710 C C . ARG A 1 94 ? -3.572 -26.065 -25.749 1.00 91.25 94 ARG A C 1
ATOM 712 O O . ARG A 1 94 ? -3.888 -26.923 -26.564 1.00 91.25 94 ARG A O 1
ATOM 719 N N . VAL A 1 95 ? -2.378 -25.492 -25.713 1.00 89.69 95 VAL A N 1
ATOM 720 C CA . VAL A 1 95 ? -1.229 -25.858 -26.539 1.00 89.69 95 VAL A CA 1
ATOM 721 C C . VAL A 1 95 ? -0.202 -26.517 -25.625 1.00 89.69 95 VAL A C 1
ATOM 723 O O . VAL A 1 95 ? 0.372 -25.854 -24.759 1.00 89.69 95 VAL A O 1
ATOM 726 N N . HIS A 1 96 ? 0.003 -27.819 -25.806 1.00 85.50 96 HIS A N 1
ATOM 727 C CA . HIS A 1 96 ? 0.940 -28.622 -25.028 1.00 85.50 96 HIS A CA 1
ATOM 728 C C . HIS A 1 96 ? 2.231 -28.843 -25.809 1.00 85.50 96 HIS A C 1
ATOM 730 O O . HIS A 1 96 ? 2.177 -29.305 -26.949 1.00 85.50 96 HIS A O 1
ATOM 736 N N . TYR A 1 97 ? 3.385 -28.554 -25.206 1.00 83.81 97 TYR A N 1
ATOM 737 C CA . TYR A 1 97 ? 4.692 -28.667 -25.873 1.00 83.81 97 TYR A CA 1
ATOM 738 C C . TYR A 1 97 ? 5.432 -29.978 -25.579 1.00 83.81 97 TYR A C 1
ATOM 740 O O . TYR A 1 97 ? 6.407 -30.284 -26.260 1.00 83.81 97 TYR A O 1
ATOM 748 N N . GLY A 1 98 ? 4.993 -30.765 -24.593 1.00 75.62 98 GLY A N 1
ATOM 749 C CA . GLY A 1 98 ? 5.601 -32.056 -24.241 1.00 75.62 98 GLY A CA 1
ATOM 750 C C . GLY A 1 98 ? 6.940 -31.980 -23.502 1.00 75.62 98 GLY A C 1
ATOM 751 O O . GLY A 1 98 ? 7.293 -32.915 -22.784 1.00 75.62 98 GLY A O 1
ATOM 752 N N . ASP A 1 99 ? 7.671 -30.871 -23.630 1.00 76.50 99 ASP A N 1
ATOM 753 C CA . ASP A 1 99 ? 8.875 -30.580 -22.854 1.00 76.50 99 ASP A CA 1
ATOM 754 C C . ASP A 1 99 ? 8.502 -29.940 -21.503 1.00 76.50 99 ASP A C 1
ATOM 756 O O . ASP A 1 99 ? 7.935 -28.846 -21.486 1.00 76.50 99 ASP A O 1
ATOM 760 N N . PRO A 1 100 ? 8.851 -30.555 -20.358 1.00 71.69 100 PRO A N 1
ATOM 761 C CA . PRO A 1 100 ? 8.609 -29.976 -19.037 1.00 71.69 100 PRO A CA 1
ATOM 762 C C . PRO A 1 100 ? 9.255 -28.599 -18.808 1.00 71.69 100 PRO A C 1
ATOM 764 O O . PRO A 1 100 ? 8.850 -27.893 -17.885 1.00 71.69 100 PRO A O 1
ATOM 767 N N . ALA A 1 101 ? 10.272 -28.227 -19.591 1.00 71.56 101 ALA A N 1
ATOM 768 C CA . ALA A 1 101 ? 10.915 -26.917 -19.532 1.00 71.56 101 ALA A CA 1
ATOM 769 C C . ALA A 1 101 ? 10.116 -25.816 -20.253 1.00 71.56 101 ALA A C 1
ATOM 771 O O . ALA A 1 101 ? 10.382 -24.632 -20.039 1.00 71.56 101 ALA A O 1
ATOM 772 N N . ILE A 1 102 ? 9.140 -26.183 -21.088 1.00 71.88 102 ILE A N 1
ATOM 773 C CA . ILE A 1 102 ? 8.331 -25.254 -21.876 1.00 71.88 102 ILE A CA 1
ATOM 774 C C . ILE A 1 102 ? 6.905 -25.289 -21.333 1.00 71.88 102 ILE A C 1
ATOM 776 O O . ILE A 1 102 ? 6.202 -26.290 -21.435 1.00 71.88 102 ILE A O 1
ATOM 780 N N . ALA A 1 103 ? 6.472 -24.180 -20.736 1.00 75.31 103 ALA A N 1
ATOM 781 C CA . ALA A 1 103 ? 5.127 -24.087 -20.191 1.00 75.31 103 ALA A CA 1
ATOM 782 C C . ALA A 1 103 ? 4.069 -24.190 -21.301 1.00 75.31 103 ALA A C 1
ATOM 784 O O . ALA A 1 103 ? 4.155 -23.506 -22.325 1.00 75.31 103 ALA A O 1
ATOM 785 N N . ASP A 1 104 ? 3.039 -24.997 -21.050 1.00 83.38 104 ASP A N 1
ATOM 786 C CA . ASP A 1 104 ? 1.839 -25.029 -21.880 1.00 83.38 104 ASP A CA 1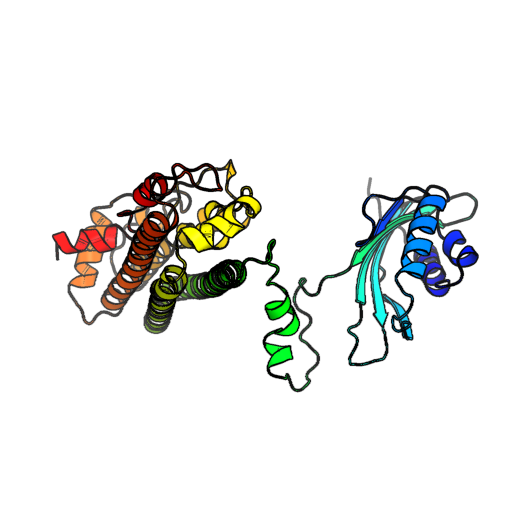
ATOM 787 C C . ASP A 1 104 ? 1.231 -23.633 -21.993 1.00 83.38 104 ASP A C 1
ATOM 789 O O . ASP A 1 104 ? 1.184 -22.861 -21.029 1.00 83.38 104 ASP A O 1
ATOM 793 N N . ARG A 1 105 ? 0.711 -23.326 -23.178 1.00 86.12 105 ARG A N 1
ATOM 794 C CA . ARG A 1 105 ? -0.021 -22.086 -23.415 1.00 86.12 105 ARG A CA 1
ATOM 795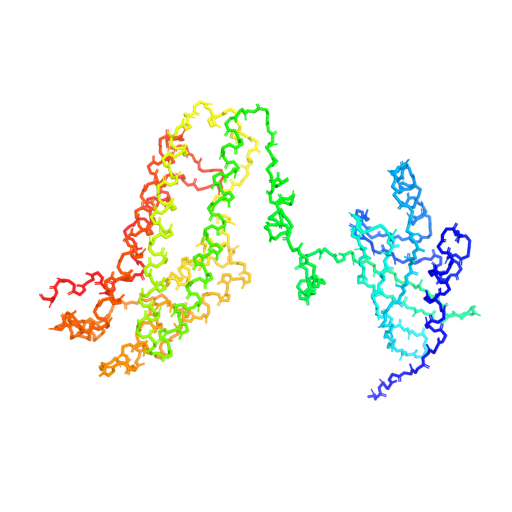 C C . ARG A 1 105 ? -1.511 -22.363 -23.393 1.00 86.12 105 ARG A C 1
ATOM 797 O O . ARG A 1 105 ? -1.980 -23.326 -23.991 1.00 86.12 105 ARG A O 1
ATOM 804 N N . CYS A 1 106 ? -2.250 -21.492 -22.722 1.00 89.69 106 CYS A N 1
ATOM 805 C CA . CYS A 1 106 ? -3.702 -21.546 -22.677 1.00 89.69 106 CYS A CA 1
ATOM 806 C C . CYS A 1 106 ? -4.273 -20.265 -23.264 1.00 89.69 106 CYS A C 1
ATOM 808 O O . CYS A 1 106 ? -3.777 -19.176 -22.977 1.00 89.69 106 CYS A O 1
ATOM 810 N N . PHE A 1 107 ? -5.356 -20.394 -24.015 1.00 92.00 107 PHE A N 1
ATOM 811 C CA . PHE A 1 107 ? -6.112 -19.270 -24.538 1.00 92.00 107 PHE A CA 1
ATOM 812 C C . PHE A 1 107 ? -7.565 -19.419 -24.117 1.00 92.00 107 PHE A C 1
ATOM 814 O O . PHE A 1 107 ? -8.130 -20.511 -24.184 1.00 92.00 107 PHE A O 1
ATOM 821 N N . ARG A 1 108 ? -8.180 -18.325 -23.680 1.00 94.75 108 ARG A N 1
ATOM 822 C CA . ARG A 1 108 ? -9.632 -18.242 -23.566 1.00 94.75 108 ARG A CA 1
ATOM 823 C C . ARG A 1 108 ? -10.173 -17.884 -24.937 1.00 94.75 108 ARG A C 1
ATOM 825 O O . ARG A 1 108 ? -9.793 -16.849 -25.477 1.00 94.75 108 ARG A O 1
ATOM 832 N N . VAL A 1 109 ? -11.062 -18.718 -25.463 1.00 96.56 109 VAL A N 1
ATOM 833 C CA . VAL A 1 109 ? -11.624 -18.526 -26.796 1.00 96.56 109 VAL A CA 1
ATOM 834 C C . VAL A 1 109 ? -13.128 -18.303 -26.726 1.00 96.56 109 VAL A C 1
ATOM 836 O O . VAL A 1 109 ? -13.835 -18.975 -25.969 1.00 96.56 109 VAL A O 1
ATOM 839 N N . THR A 1 110 ? -13.603 -17.315 -27.482 1.00 97.69 110 THR A N 1
ATOM 840 C CA . THR A 1 110 ? -15.022 -17.080 -27.751 1.00 97.69 110 THR A CA 1
ATOM 841 C C . THR A 1 110 ? -15.229 -16.962 -29.253 1.00 97.69 110 THR A C 1
ATOM 843 O O . THR A 1 110 ? -14.752 -16.008 -29.864 1.00 97.69 110 THR A O 1
ATOM 846 N N . ASP A 1 111 ? -15.985 -17.898 -29.812 1.00 98.12 111 ASP A N 1
ATOM 847 C CA . ASP A 1 111 ? -16.370 -17.888 -31.217 1.00 98.12 111 ASP A CA 1
ATOM 848 C C . ASP A 1 111 ? -17.833 -17.513 -31.364 1.00 98.12 111 ASP A C 1
ATOM 850 O O . ASP A 1 111 ? -18.694 -18.030 -30.650 1.00 98.12 111 ASP A O 1
ATOM 854 N N . VAL A 1 112 ? -18.122 -16.637 -32.321 1.00 98.00 112 VAL A N 1
ATOM 855 C CA . VAL A 1 112 ? -19.479 -16.409 -32.817 1.00 98.00 112 VAL A CA 1
ATOM 856 C C . VAL A 1 112 ? -19.595 -17.117 -34.152 1.00 98.00 112 VAL A C 1
ATOM 858 O O . VAL A 1 112 ? -18.788 -16.886 -35.053 1.00 98.00 112 VAL A O 1
ATOM 861 N N . LEU A 1 113 ? -20.609 -17.961 -34.286 1.00 97.88 113 LEU A N 1
ATOM 862 C CA . LEU A 1 113 ? -20.890 -18.726 -35.485 1.00 97.88 113 LEU A CA 1
ATOM 863 C C . LEU A 1 113 ? -22.241 -18.330 -36.071 1.00 97.88 113 LEU A C 1
ATOM 865 O O . LEU A 1 113 ? -23.167 -17.968 -35.342 1.00 97.88 113 LEU A O 1
ATOM 869 N N . ARG A 1 114 ? -22.354 -18.439 -37.393 1.00 96.62 114 ARG A N 1
ATOM 870 C CA . ARG A 1 114 ? -23.611 -18.285 -38.127 1.00 96.62 114 ARG A CA 1
ATOM 871 C C . ARG A 1 114 ? -23.831 -19.495 -39.028 1.00 96.62 114 ARG A C 1
ATOM 873 O O . ARG A 1 114 ? -22.884 -19.990 -39.639 1.00 96.62 114 ARG A O 1
ATOM 880 N N . HIS A 1 115 ? -25.069 -19.966 -39.101 1.00 94.81 115 HIS A N 1
ATOM 881 C CA . HIS A 1 115 ? -25.474 -21.024 -40.015 1.00 94.81 115 HIS A CA 1
ATOM 882 C C . HIS A 1 115 ? -25.865 -20.417 -41.366 1.00 94.81 115 HIS A C 1
ATOM 884 O O . HIS A 1 115 ? -26.839 -19.671 -41.458 1.00 94.81 115 HIS A O 1
ATOM 890 N N . GLY A 1 116 ? -25.097 -20.719 -42.411 1.00 88.94 116 GLY A N 1
ATOM 891 C CA . GLY A 1 116 ? -25.383 -20.299 -43.785 1.00 88.94 116 GLY A CA 1
ATOM 892 C C . GLY A 1 116 ? -25.753 -21.471 -44.694 1.00 88.94 116 GLY A C 1
ATOM 893 O O . GLY A 1 116 ? -25.929 -22.603 -44.247 1.00 88.94 116 GLY A O 1
ATOM 894 N N . ASP A 1 117 ? -25.793 -21.215 -46.003 1.00 83.44 117 ASP A N 1
ATOM 895 C CA . ASP A 1 117 ? -26.148 -22.214 -47.028 1.00 83.44 117 ASP A CA 1
ATOM 896 C C . ASP A 1 117 ? -25.212 -23.434 -47.058 1.00 83.44 117 ASP A C 1
ATOM 898 O O . ASP A 1 117 ? -25.566 -24.498 -47.563 1.00 83.44 117 ASP A O 1
ATOM 902 N N . THR A 1 118 ? -23.997 -23.283 -46.528 1.00 82.69 118 THR A N 1
ATOM 903 C CA . THR A 1 118 ? -22.959 -24.320 -46.500 1.00 82.69 118 THR A CA 1
ATOM 904 C C . THR A 1 118 ? -22.705 -24.882 -45.100 1.00 82.69 118 THR A C 1
ATOM 906 O O . THR A 1 118 ? -21.679 -25.528 -44.898 1.00 82.69 118 THR A O 1
ATOM 909 N N . GLY A 1 119 ? -23.590 -24.603 -44.138 1.00 92.19 119 GLY A N 1
ATOM 910 C CA . GLY A 1 119 ? -23.459 -25.005 -42.737 1.00 92.19 119 GLY A CA 1
ATOM 911 C C . GLY A 1 119 ? -22.929 -23.901 -41.819 1.00 92.19 119 GLY A C 1
ATOM 912 O O . GLY A 1 119 ? -22.871 -22.724 -42.187 1.00 92.19 119 GLY A O 1
ATOM 913 N N . TRP A 1 120 ? -22.566 -24.294 -40.598 1.00 96.81 120 TRP A N 1
ATOM 914 C CA . TRP A 1 120 ? -22.007 -23.411 -39.576 1.00 96.81 120 TRP A CA 1
ATOM 915 C C . TRP A 1 120 ? -20.600 -22.937 -39.943 1.00 96.81 120 TRP A C 1
ATOM 917 O O . TRP A 1 120 ? -19.751 -23.736 -40.328 1.00 96.81 120 TRP A O 1
ATOM 927 N N . ARG A 1 121 ? -20.344 -21.638 -39.777 1.00 97.06 121 ARG A N 1
ATOM 928 C CA . ARG A 1 121 ? -19.004 -21.045 -39.878 1.00 97.06 121 ARG A CA 1
ATOM 929 C C . ARG A 1 121 ? -18.775 -20.021 -38.784 1.00 97.06 121 ARG A C 1
ATOM 931 O O . ARG A 1 121 ? -19.720 -19.370 -38.335 1.00 97.06 121 ARG A O 1
ATOM 938 N N . ILE A 1 122 ? -17.518 -19.851 -38.394 1.00 97.94 122 ILE A N 1
ATOM 939 C CA . ILE A 1 122 ? -17.088 -18.831 -37.438 1.00 97.94 122 ILE A CA 1
ATOM 940 C C . ILE A 1 122 ? -17.061 -17.471 -38.145 1.00 97.94 122 ILE A C 1
ATOM 942 O O . ILE A 1 122 ? -16.285 -17.256 -39.074 1.00 97.94 122 ILE A O 1
ATOM 946 N N . VAL A 1 123 ? -17.908 -16.546 -37.693 1.00 97.75 123 VAL A N 1
ATOM 947 C CA . VAL A 1 123 ? -17.980 -15.154 -38.177 1.00 97.75 123 VAL A CA 1
ATOM 948 C C . VAL A 1 123 ? -17.184 -14.188 -37.292 1.00 97.75 123 VAL A C 1
ATOM 950 O O . VAL A 1 123 ? -16.810 -13.098 -37.728 1.00 97.75 123 VAL A O 1
ATOM 953 N N . HIS A 1 124 ? -16.889 -14.586 -36.052 1.00 97.94 124 HIS A N 1
ATOM 954 C CA . HIS A 1 124 ? -15.962 -13.886 -35.166 1.00 97.94 124 HIS A CA 1
ATOM 955 C C . HIS A 1 124 ? -15.161 -14.890 -34.342 1.00 97.94 124 HIS A C 1
ATOM 957 O O . HIS A 1 124 ? -15.767 -15.725 -33.675 1.00 97.94 124 HIS A O 1
ATOM 963 N N . HIS A 1 125 ? -13.834 -14.773 -34.358 1.00 97.31 125 HIS A N 1
ATOM 964 C CA . HIS A 1 125 ? -12.920 -15.559 -33.533 1.00 97.31 125 HIS A CA 1
ATOM 965 C C . HIS A 1 125 ? -12.199 -14.640 -32.548 1.00 97.31 125 HIS A C 1
ATOM 967 O O . HIS A 1 125 ? -11.488 -13.723 -32.961 1.00 97.31 125 HIS A O 1
ATOM 973 N N . HIS A 1 126 ? -12.352 -14.880 -31.250 1.00 96.31 126 HIS A N 1
ATOM 974 C CA . HIS A 1 126 ? -11.617 -14.156 -30.217 1.00 96.31 126 HIS A CA 1
ATOM 975 C C . HIS A 1 126 ? -10.817 -15.142 -29.383 1.00 96.31 126 HIS A C 1
ATOM 977 O O . HIS A 1 126 ? -11.399 -15.853 -28.569 1.00 96.31 126 HIS A O 1
ATOM 983 N N . ALA A 1 127 ? -9.492 -15.128 -29.517 1.00 93.75 127 ALA A N 1
ATOM 984 C CA . ALA A 1 127 ? -8.585 -15.899 -28.678 1.00 93.75 127 ALA A CA 1
ATOM 985 C C . ALA A 1 127 ? -7.674 -14.976 -27.860 1.00 93.75 127 ALA A C 1
ATOM 987 O O . ALA A 1 127 ? -6.853 -14.231 -28.390 1.00 93.75 127 ALA A O 1
ATOM 988 N N . GLU A 1 128 ? -7.788 -15.048 -26.538 1.00 91.38 128 GLU A N 1
ATOM 989 C CA . GLU A 1 128 ? -6.945 -14.287 -25.621 1.00 91.38 128 GLU A CA 1
ATOM 990 C C . GLU A 1 128 ? -6.020 -15.233 -24.859 1.00 91.38 128 GLU A C 1
ATOM 992 O O . GLU A 1 128 ? -6.479 -16.128 -24.147 1.00 91.38 128 GLU A O 1
ATOM 997 N N . ALA A 1 129 ? -4.710 -15.034 -24.994 1.00 86.69 129 ALA A N 1
ATOM 998 C CA . ALA A 1 129 ? -3.705 -15.737 -24.219 1.00 86.69 129 ALA A CA 1
ATOM 999 C C . ALA A 1 129 ? -3.939 -15.475 -22.730 1.00 86.69 129 ALA A C 1
ATOM 1001 O O . ALA A 1 129 ? -3.879 -14.339 -22.252 1.00 86.69 129 ALA A O 1
ATOM 1002 N N . LEU A 1 130 ? -4.162 -16.547 -21.977 1.00 79.44 130 LEU A N 1
ATOM 1003 C CA . LEU A 1 130 ? -4.173 -16.473 -20.530 1.00 79.44 130 LEU A CA 1
ATOM 1004 C C . LEU A 1 130 ? -2.734 -16.242 -20.079 1.00 79.44 130 LEU A C 1
ATOM 1006 O O . LEU A 1 130 ? -1.917 -17.163 -20.032 1.00 79.44 130 LEU A O 1
ATOM 1010 N N . SER A 1 131 ? -2.410 -14.989 -19.764 1.00 55.84 131 SER A N 1
ATOM 1011 C CA . SER A 1 131 ? -1.197 -14.701 -19.009 1.00 55.84 131 SER A CA 1
ATOM 1012 C C . SER A 1 131 ? -1.267 -15.449 -17.673 1.00 55.84 131 SER A C 1
ATOM 1014 O O . SER A 1 131 ? -2.337 -15.578 -17.073 1.00 55.84 131 SER A O 1
ATOM 1016 N N . LEU A 1 132 ? -0.117 -15.898 -17.163 1.00 52.03 132 LEU A N 1
ATOM 1017 C CA . LEU A 1 132 ? 0.047 -16.536 -15.843 1.00 52.03 132 LEU A CA 1
ATOM 1018 C C . LEU A 1 132 ? -0.446 -15.670 -14.654 1.00 52.03 132 LEU A C 1
ATOM 1020 O O . LEU A 1 132 ? -0.251 -16.020 -13.491 1.00 52.03 132 LEU A O 1
ATOM 1024 N N . VAL A 1 133 ? -1.072 -14.525 -14.927 1.00 40.62 133 VAL A N 1
ATOM 1025 C CA . VAL A 1 133 ? -1.625 -13.580 -13.964 1.00 40.62 133 VAL A CA 1
ATOM 1026 C C . VAL A 1 133 ? -3.053 -13.961 -13.531 1.00 40.62 133 VAL A C 1
ATOM 1028 O O . VAL A 1 133 ? -3.464 -13.538 -12.447 1.00 40.62 133 VAL A O 1
ATOM 1031 N N . ASP A 1 134 ? -3.782 -14.829 -14.253 1.00 38.09 134 ASP A N 1
ATOM 1032 C CA . ASP A 1 134 ? -5.121 -15.285 -13.823 1.00 38.09 134 ASP A CA 1
ATOM 1033 C C . ASP A 1 134 ? -5.108 -16.614 -13.028 1.00 38.09 134 ASP A C 1
ATOM 1035 O O . ASP A 1 134 ? -5.409 -17.706 -13.500 1.00 38.09 134 ASP A O 1
ATOM 1039 N N . ARG A 1 135 ? -4.659 -16.472 -11.776 1.00 49.94 135 ARG A N 1
ATOM 1040 C CA . ARG A 1 135 ? -5.202 -17.022 -10.514 1.00 49.94 135 ARG A CA 1
ATOM 1041 C C . ARG A 1 135 ? -5.754 -18.470 -10.463 1.00 49.94 135 ARG A C 1
ATOM 1043 O O . ARG A 1 135 ? -6.855 -18.768 -10.903 1.00 49.94 135 ARG A O 1
ATOM 1050 N N . ARG A 1 136 ? -5.103 -19.261 -9.586 1.00 39.06 136 ARG A N 1
ATOM 1051 C CA . ARG A 1 136 ? -5.585 -20.480 -8.874 1.00 39.06 136 ARG A CA 1
ATOM 1052 C C . ARG A 1 136 ? -5.459 -21.840 -9.569 1.00 39.06 136 ARG A C 1
ATOM 1054 O O . ARG A 1 136 ? -6.158 -22.773 -9.182 1.00 39.06 136 ARG A O 1
ATOM 1061 N N . VAL A 1 137 ? -4.500 -22.027 -10.467 1.00 38.62 137 VAL A N 1
ATOM 1062 C CA . VAL A 1 137 ? -3.944 -23.376 -10.654 1.00 38.62 137 VAL A CA 1
ATOM 1063 C C . VAL A 1 137 ? -2.796 -23.506 -9.663 1.00 38.62 137 VAL A C 1
ATOM 1065 O O . VAL A 1 137 ? -1.765 -22.855 -9.816 1.00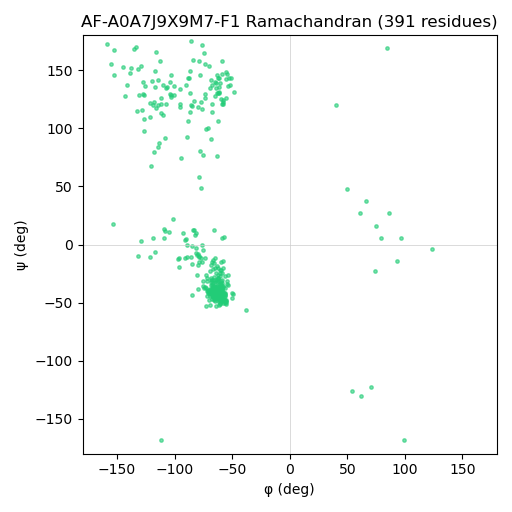 38.62 137 VAL A O 1
ATOM 1068 N N . ALA A 1 138 ? -3.000 -24.273 -8.588 1.00 39.78 138 ALA A N 1
ATOM 1069 C CA . ALA A 1 138 ? -1.877 -24.692 -7.762 1.00 39.78 138 ALA A CA 1
ATOM 1070 C C . ALA A 1 138 ? -0.878 -25.389 -8.701 1.00 39.78 138 ALA A C 1
ATOM 1072 O O . ALA A 1 138 ? -1.304 -26.287 -9.435 1.00 39.78 138 ALA A O 1
ATOM 1073 N N . PRO A 1 139 ? 0.402 -24.976 -8.746 1.00 44.00 139 PRO A N 1
ATOM 1074 C CA . PRO A 1 139 ? 1.386 -25.705 -9.530 1.00 44.00 139 PRO A CA 1
ATOM 1075 C C . PRO A 1 139 ? 1.333 -27.186 -9.122 1.00 44.00 139 PRO A C 1
ATOM 1077 O O . PRO A 1 139 ? 1.090 -27.477 -7.943 1.00 44.00 139 PRO A O 1
ATOM 1080 N N . PRO A 1 140 ? 1.508 -28.130 -10.067 1.00 43.41 140 PRO A N 1
ATOM 1081 C CA . PRO A 1 140 ? 1.547 -29.548 -9.732 1.00 43.41 140 PRO A CA 1
ATOM 1082 C C . PRO A 1 140 ? 2.550 -29.761 -8.596 1.00 43.41 140 PRO A C 1
ATOM 1084 O O . PRO A 1 140 ? 3.564 -29.065 -8.538 1.00 43.41 140 PRO A O 1
ATOM 1087 N N . ALA A 1 141 ? 2.245 -30.684 -7.679 1.00 47.47 141 ALA A N 1
ATOM 1088 C CA . ALA A 1 141 ? 3.042 -30.969 -6.485 1.00 47.47 141 ALA A CA 1
ATOM 1089 C C . ALA A 1 141 ? 4.447 -31.494 -6.853 1.00 47.47 141 ALA A C 1
ATOM 1091 O O . ALA A 1 141 ? 4.734 -32.685 -6.783 1.00 47.47 141 ALA A O 1
ATOM 1092 N N . GLY A 1 142 ? 5.320 -30.591 -7.286 1.00 56.88 142 GLY A N 1
ATOM 1093 C CA . GLY A 1 142 ? 6.730 -30.794 -7.572 1.00 56.88 142 GLY A CA 1
ATOM 1094 C C . GLY A 1 142 ? 7.580 -30.029 -6.563 1.00 56.88 142 GLY A C 1
ATOM 1095 O O . GLY A 1 142 ? 7.126 -29.079 -5.926 1.00 56.88 142 GLY A O 1
ATOM 1096 N N . LYS A 1 143 ? 8.837 -30.445 -6.390 1.00 55.47 143 LYS A N 1
ATOM 1097 C CA . LYS A 1 143 ? 9.798 -29.715 -5.553 1.00 55.47 143 LYS A CA 1
ATOM 1098 C C . LYS A 1 143 ? 10.027 -28.324 -6.153 1.00 55.47 143 LYS A C 1
ATOM 1100 O O . LYS A 1 143 ? 10.708 -28.205 -7.166 1.00 55.47 143 LYS A O 1
ATOM 1105 N N . HIS A 1 144 ? 9.484 -27.284 -5.526 1.00 70.75 144 HIS A N 1
ATOM 1106 C CA . HIS A 1 144 ? 9.804 -25.907 -5.886 1.00 70.75 144 HIS A CA 1
ATOM 1107 C C . HIS A 1 144 ? 11.299 -25.638 -5.678 1.00 70.75 144 HIS A C 1
ATOM 1109 O O . HIS A 1 144 ? 11.848 -25.914 -4.610 1.00 70.75 144 HIS A O 1
ATOM 1115 N N . THR A 1 145 ? 11.959 -25.075 -6.688 1.00 81.19 145 THR A N 1
ATOM 1116 C CA . THR A 1 145 ? 13.267 -24.430 -6.520 1.00 81.19 145 THR A CA 1
ATOM 1117 C C . THR A 1 145 ? 13.065 -22.990 -6.044 1.00 81.19 145 THR A C 1
ATOM 1119 O O . THR A 1 145 ? 12.003 -22.406 -6.274 1.00 81.19 145 THR A O 1
ATOM 1122 N N . TYR A 1 146 ? 14.090 -22.393 -5.428 1.00 80.44 146 TYR A N 1
ATOM 1123 C CA . TYR A 1 146 ? 14.076 -20.987 -4.995 1.00 80.44 146 TYR A CA 1
ATOM 1124 C C . TYR A 1 146 ? 13.623 -20.031 -6.115 1.00 80.44 146 TYR A C 1
ATOM 1126 O O . TYR A 1 146 ? 12.729 -19.214 -5.902 1.00 80.44 146 TYR A O 1
ATOM 1134 N N . GLY A 1 147 ? 14.171 -20.205 -7.325 1.00 82.56 147 GLY A N 1
ATOM 1135 C CA . GLY A 1 147 ? 13.817 -19.402 -8.498 1.00 82.56 147 GLY A CA 1
ATOM 1136 C C . GLY A 1 147 ? 12.354 -19.549 -8.913 1.00 82.56 147 GLY A C 1
ATOM 1137 O O . GLY A 1 147 ? 11.671 -18.544 -9.091 1.00 82.56 147 GLY A O 1
ATOM 1138 N N . SER A 1 148 ? 11.847 -20.786 -8.983 1.00 82.88 148 SER A N 1
ATOM 1139 C CA . SER A 1 148 ? 10.450 -21.046 -9.365 1.00 82.88 148 SER A CA 1
ATOM 1140 C C . SER A 1 148 ? 9.440 -20.535 -8.332 1.00 82.88 148 SER A C 1
ATOM 1142 O O . SER A 1 148 ? 8.393 -20.014 -8.702 1.00 82.88 148 SER A O 1
ATOM 1144 N N . TYR A 1 149 ? 9.757 -20.641 -7.036 1.00 81.06 149 TYR A N 1
ATOM 1145 C CA . TYR A 1 149 ? 8.865 -20.211 -5.958 1.00 81.06 149 TYR A CA 1
ATOM 1146 C C . TYR A 1 149 ? 8.722 -18.687 -5.904 1.00 81.06 149 TYR A C 1
ATOM 1148 O O . TYR A 1 149 ? 7.622 -18.172 -5.723 1.00 81.06 149 TYR A O 1
ATOM 1156 N N . LEU A 1 150 ? 9.832 -17.967 -6.084 1.00 88.50 150 LEU A N 1
ATOM 1157 C CA . LEU A 1 150 ? 9.856 -16.503 -6.058 1.00 88.50 150 LEU A CA 1
ATOM 1158 C C . LEU A 1 150 ? 9.608 -15.863 -7.431 1.00 88.50 150 LEU A C 1
ATOM 1160 O O . LEU A 1 150 ? 9.610 -14.639 -7.523 1.00 88.50 150 LEU A O 1
ATOM 1164 N N . ARG A 1 151 ? 9.416 -16.674 -8.483 1.00 88.25 151 ARG A N 1
ATOM 1165 C CA . ARG A 1 151 ? 9.296 -16.231 -9.884 1.00 88.25 151 ARG A CA 1
ATOM 1166 C C . ARG A 1 151 ? 10.433 -15.283 -10.283 1.00 88.25 151 ARG A C 1
ATOM 1168 O O . ARG A 1 151 ? 10.196 -14.209 -10.831 1.00 88.25 151 ARG A O 1
ATOM 1175 N N . LEU A 1 152 ? 11.674 -15.665 -9.971 1.00 89.44 152 LEU A N 1
ATOM 1176 C CA . LEU A 1 152 ? 12.820 -14.767 -10.147 1.00 89.44 152 LEU A CA 1
ATOM 1177 C C . LEU A 1 152 ? 13.069 -14.384 -11.600 1.00 89.44 152 LEU A C 1
ATOM 1179 O O . LEU A 1 152 ? 13.420 -13.239 -11.833 1.00 89.44 152 LEU A O 1
ATOM 1183 N N . ASP A 1 153 ? 12.849 -15.282 -12.560 1.00 89.75 153 ASP A N 1
ATOM 1184 C CA . ASP A 1 153 ? 13.063 -14.955 -13.976 1.00 89.75 153 ASP A CA 1
ATOM 1185 C C . ASP A 1 153 ? 12.173 -13.787 -14.418 1.00 89.75 153 ASP A C 1
ATOM 1187 O O . ASP A 1 153 ? 12.621 -12.880 -15.108 1.00 89.75 153 ASP A O 1
ATOM 1191 N N . GLU A 1 154 ? 10.929 -13.752 -13.941 1.00 92.00 154 GLU A N 1
ATOM 1192 C CA . GLU A 1 154 ? 10.012 -12.647 -14.197 1.00 92.00 154 GLU A CA 1
ATOM 1193 C C . GLU A 1 154 ? 10.404 -11.401 -13.409 1.00 92.00 154 GLU A C 1
ATOM 1195 O O . GLU A 1 154 ? 10.609 -10.345 -14.004 1.00 92.00 154 GLU A O 1
ATOM 1200 N N . LEU A 1 155 ? 10.584 -11.525 -12.088 1.00 95.00 155 LEU A N 1
ATOM 1201 C CA . LEU A 1 155 ? 10.933 -10.396 -11.222 1.00 95.00 155 LEU A CA 1
ATOM 1202 C C . LEU A 1 155 ? 12.219 -9.688 -11.682 1.00 95.00 155 LEU A C 1
ATOM 1204 O O . LEU A 1 155 ? 12.269 -8.458 -11.686 1.00 95.00 155 LEU A O 1
ATOM 1208 N N . LEU A 1 156 ? 13.239 -10.454 -12.076 1.00 96.31 156 LEU A N 1
ATOM 1209 C CA . LEU A 1 156 ? 14.552 -9.970 -12.515 1.00 96.31 156 LEU A CA 1
ATOM 1210 C C . LEU A 1 156 ? 14.590 -9.584 -14.006 1.00 96.31 156 LEU A C 1
ATOM 1212 O O . LEU A 1 156 ? 15.623 -9.130 -14.491 1.00 96.31 156 LEU A O 1
ATOM 1216 N N . SER A 1 157 ? 13.482 -9.750 -14.738 1.00 96.00 157 SER A N 1
ATOM 1217 C CA . SER A 1 157 ? 13.321 -9.246 -16.113 1.00 96.00 157 SER A CA 1
ATOM 1218 C C . SER A 1 157 ? 12.599 -7.895 -16.183 1.00 96.00 157 SER A C 1
ATOM 1220 O O . SER A 1 157 ? 12.616 -7.234 -17.218 1.00 96.00 157 SER A O 1
ATOM 1222 N N . CYS A 1 158 ? 11.997 -7.440 -15.078 1.00 97.25 158 CYS A N 1
ATOM 1223 C CA . CYS A 1 158 ? 11.220 -6.199 -15.027 1.00 97.25 158 CYS A CA 1
ATOM 1224 C C . CYS A 1 158 ? 12.076 -4.917 -15.020 1.00 97.25 158 CYS A C 1
ATOM 1226 O O . CYS A 1 158 ? 11.523 -3.816 -14.997 1.00 97.25 158 CYS A O 1
ATOM 1228 N N . GLN A 1 159 ? 13.407 -5.006 -14.959 1.00 97.62 159 GLN A N 1
ATOM 1229 C CA . GLN A 1 159 ? 14.288 -3.835 -14.919 1.00 97.62 159 GLN A CA 1
ATOM 1230 C C . GLN A 1 159 ? 14.668 -3.401 -16.338 1.00 97.62 159 GLN A C 1
ATOM 1232 O O . GLN A 1 159 ? 15.659 -3.868 -16.893 1.00 97.62 159 GLN A O 1
ATOM 1237 N N . THR A 1 160 ? 13.902 -2.469 -16.910 1.00 95.94 160 THR A N 1
ATOM 1238 C CA . THR A 1 160 ? 14.107 -1.965 -18.280 1.00 95.94 160 THR A CA 1
ATOM 1239 C C . THR A 1 160 ? 14.423 -0.457 -18.302 1.00 95.94 160 THR A C 1
ATOM 1241 O O . THR A 1 160 ? 13.516 0.345 -18.540 1.00 95.94 160 THR A O 1
ATOM 1244 N N . PRO A 1 161 ? 15.676 -0.037 -18.024 1.00 96.38 161 PRO A N 1
ATOM 1245 C CA . PRO A 1 161 ? 16.112 1.351 -18.210 1.00 96.38 161 PRO A CA 1
ATOM 1246 C C . PRO A 1 161 ? 15.861 1.861 -19.638 1.00 96.38 161 PRO A C 1
ATOM 1248 O O . PRO A 1 161 ? 15.958 1.100 -20.601 1.00 96.38 161 PRO A O 1
ATOM 1251 N N . LEU A 1 162 ? 15.553 3.150 -19.777 1.00 95.94 162 LEU A N 1
ATOM 1252 C CA . LEU A 1 162 ? 15.320 3.826 -21.059 1.00 95.94 162 LEU A CA 1
ATOM 1253 C C . LEU A 1 162 ? 16.594 4.447 -21.648 1.00 95.94 162 LEU A C 1
ATOM 1255 O O . LEU A 1 162 ? 16.589 4.899 -22.795 1.00 95.94 162 LEU A O 1
ATOM 1259 N N . THR A 1 163 ? 17.671 4.518 -20.868 1.00 96.00 163 THR A N 1
ATOM 1260 C CA . THR A 1 163 ? 18.964 5.081 -21.256 1.00 96.00 163 THR A CA 1
ATOM 1261 C C . THR A 1 163 ? 20.120 4.182 -20.821 1.00 96.00 163 THR A C 1
ATOM 1263 O O . THR A 1 163 ? 19.972 3.305 -19.974 1.00 96.00 163 THR A O 1
ATOM 1266 N N . ASP A 1 164 ? 21.314 4.473 -21.341 1.00 95.50 164 ASP A N 1
ATOM 1267 C CA . ASP A 1 164 ? 22.567 3.843 -20.902 1.00 95.50 164 ASP A CA 1
ATOM 1268 C C . ASP A 1 164 ? 23.151 4.487 -19.625 1.00 95.50 164 ASP A C 1
ATOM 1270 O O . ASP A 1 164 ? 24.307 4.247 -19.259 1.00 95.50 164 ASP A O 1
ATOM 1274 N N . ALA A 1 165 ? 22.400 5.364 -18.943 1.00 96.88 165 ALA A N 1
ATOM 1275 C CA . ALA A 1 165 ? 22.862 5.981 -17.708 1.00 96.88 165 ALA A CA 1
ATOM 1276 C C . ALA A 1 165 ? 22.978 4.928 -16.598 1.00 96.88 165 ALA A C 1
ATOM 1278 O O . ALA A 1 165 ? 21.990 4.324 -16.186 1.00 96.88 165 ALA A O 1
ATOM 1279 N N . HIS A 1 166 ? 24.186 4.773 -16.052 1.00 97.12 166 HIS A N 1
ATOM 1280 C CA . HIS A 1 166 ? 24.482 3.801 -14.994 1.00 97.12 166 HIS A CA 1
ATOM 1281 C C . HIS A 1 166 ? 23.489 3.852 -13.816 1.00 97.12 166 HIS A C 1
ATOM 1283 O O . HIS A 1 166 ? 23.034 2.819 -13.331 1.00 97.12 166 HIS A O 1
ATOM 1289 N N . ASP A 1 167 ? 23.130 5.061 -13.379 1.00 97.44 167 ASP A N 1
ATOM 1290 C CA . ASP A 1 167 ? 22.291 5.294 -12.201 1.00 97.44 167 ASP A CA 1
ATOM 1291 C C . ASP A 1 167 ? 20.781 5.098 -12.447 1.00 97.44 167 ASP A C 1
ATOM 1293 O O . ASP A 1 167 ? 20.000 5.096 -11.493 1.00 97.44 167 ASP A O 1
ATOM 1297 N N . GLU A 1 168 ? 20.343 4.900 -13.695 1.00 97.75 168 GLU A N 1
ATOM 1298 C CA . GLU A 1 168 ? 18.927 4.657 -13.996 1.00 97.75 168 GLU A CA 1
ATOM 1299 C C . GLU A 1 168 ? 18.456 3.302 -13.447 1.00 97.75 168 GLU A C 1
ATOM 1301 O O . GLU A 1 168 ? 17.342 3.193 -12.934 1.00 97.75 168 GLU A O 1
ATOM 1306 N N . LEU A 1 169 ? 19.317 2.278 -13.449 1.00 97.75 169 LEU A N 1
ATOM 1307 C CA . LEU A 1 169 ? 18.978 0.976 -12.866 1.00 97.75 169 LEU A CA 1
ATOM 1308 C C . LEU A 1 169 ? 18.680 1.085 -11.361 1.00 97.75 169 LEU A C 1
ATOM 1310 O O . LEU A 1 169 ? 17.723 0.477 -10.881 1.00 97.75 169 LEU A O 1
ATOM 1314 N N . LEU A 1 170 ? 19.447 1.902 -10.624 1.00 97.62 170 LEU A N 1
ATOM 1315 C CA . LEU A 1 170 ? 19.170 2.195 -9.214 1.00 97.62 170 LEU A CA 1
ATOM 1316 C C . LEU A 1 170 ? 17.793 2.854 -9.056 1.00 97.62 170 LEU A C 1
ATOM 1318 O O . LEU A 1 170 ? 17.025 2.468 -8.174 1.00 97.62 170 LEU A O 1
ATOM 1322 N N . PHE A 1 171 ? 17.469 3.820 -9.923 1.00 96.25 171 PHE A N 1
ATOM 1323 C CA . PHE A 1 171 ? 16.161 4.472 -9.932 1.00 96.25 171 PHE A CA 1
ATOM 1324 C C . PHE A 1 171 ? 15.025 3.472 -10.181 1.00 96.25 171 PHE A C 1
ATOM 1326 O O . PHE A 1 171 ? 13.999 3.548 -9.513 1.00 96.25 171 PHE A O 1
ATOM 1333 N N . VAL A 1 172 ? 15.190 2.505 -11.081 1.00 96.75 172 VAL A N 1
ATOM 1334 C CA . VAL A 1 172 ? 14.160 1.485 -11.336 1.00 96.75 172 VAL A CA 1
ATOM 1335 C C . VAL A 1 172 ? 14.014 0.531 -10.146 1.00 96.75 172 VAL A C 1
ATOM 1337 O O . VAL A 1 172 ? 12.911 0.370 -9.618 1.00 96.75 172 VAL A O 1
ATOM 1340 N N . ILE A 1 173 ? 15.118 -0.059 -9.675 1.00 98.00 173 ILE A N 1
ATOM 1341 C CA . ILE A 1 173 ? 15.103 -1.065 -8.601 1.00 98.00 173 ILE A CA 1
ATOM 1342 C C . ILE A 1 173 ? 14.512 -0.491 -7.312 1.00 98.00 173 ILE A C 1
ATOM 1344 O O . ILE A 1 173 ? 13.682 -1.141 -6.676 1.00 98.00 173 ILE A O 1
ATOM 1348 N N . ILE A 1 174 ? 14.888 0.734 -6.925 1.00 96.81 174 ILE A N 1
ATOM 1349 C CA . ILE A 1 174 ? 14.412 1.326 -5.670 1.00 96.81 174 ILE A CA 1
ATOM 1350 C C . ILE A 1 174 ? 12.881 1.479 -5.666 1.00 96.81 174 ILE A C 1
ATOM 1352 O O . ILE A 1 174 ? 12.235 1.174 -4.666 1.00 96.81 174 ILE A O 1
ATOM 1356 N N . HIS A 1 175 ? 12.277 1.879 -6.789 1.00 96.88 175 HIS A N 1
ATOM 1357 C CA . HIS A 1 175 ? 10.823 2.026 -6.894 1.00 96.88 175 HIS A CA 1
ATOM 1358 C C . HIS A 1 175 ? 10.115 0.669 -6.940 1.00 96.88 175 HIS A C 1
ATOM 1360 O O . HIS A 1 175 ? 9.078 0.505 -6.303 1.00 96.88 175 HIS A O 1
ATOM 1366 N N . GLN A 1 176 ? 10.693 -0.331 -7.609 1.00 97.81 176 GLN A N 1
ATOM 1367 C CA . GLN A 1 176 ? 10.146 -1.692 -7.602 1.00 97.81 176 GLN A CA 1
ATOM 1368 C C . GLN A 1 176 ? 10.138 -2.295 -6.194 1.00 97.81 176 GLN A C 1
ATOM 1370 O O . GLN A 1 176 ? 9.135 -2.868 -5.774 1.00 97.81 176 GLN A O 1
ATOM 1375 N N . VAL A 1 177 ? 11.215 -2.113 -5.424 1.00 98.25 177 VAL A N 1
ATOM 1376 C CA . VAL A 1 177 ? 11.273 -2.577 -4.030 1.00 98.25 177 VAL A CA 1
ATOM 1377 C C . VAL A 1 177 ? 10.250 -1.839 -3.155 1.00 98.25 177 VAL A C 1
ATOM 1379 O O . VAL A 1 177 ? 9.623 -2.477 -2.309 1.00 98.25 177 VAL A O 1
ATOM 1382 N N . TYR A 1 178 ? 10.008 -0.538 -3.378 1.00 97.62 178 TYR A N 1
ATOM 1383 C CA . TYR A 1 178 ? 8.911 0.173 -2.703 1.00 97.62 178 TYR A CA 1
ATOM 1384 C C . TYR A 1 178 ? 7.552 -0.466 -2.986 1.00 97.62 178 TYR A C 1
ATOM 1386 O O . TYR A 1 178 ? 6.813 -0.751 -2.049 1.00 97.62 178 TYR A O 1
ATOM 1394 N N . GLU A 1 179 ? 7.238 -0.751 -4.249 1.00 98.00 179 GLU A N 1
ATOM 1395 C CA . GLU A 1 179 ? 5.961 -1.365 -4.630 1.00 98.00 179 GLU A CA 1
ATOM 1396 C C . GLU A 1 179 ? 5.794 -2.791 -4.062 1.00 98.00 179 GLU A C 1
ATOM 1398 O O . GLU A 1 179 ? 4.685 -3.190 -3.689 1.00 98.00 179 GLU A O 1
ATOM 1403 N N . LEU A 1 180 ? 6.885 -3.550 -3.901 1.00 98.50 180 LEU A N 1
ATOM 1404 C CA . LEU A 1 180 ? 6.860 -4.838 -3.193 1.00 98.50 180 LEU A CA 1
ATOM 1405 C C . LEU A 1 180 ? 6.562 -4.661 -1.696 1.00 98.50 180 LEU A C 1
ATOM 1407 O O . LEU A 1 180 ? 5.725 -5.380 -1.145 1.00 98.50 180 LEU A O 1
ATOM 1411 N N . TRP A 1 181 ? 7.181 -3.680 -1.033 1.00 98.56 181 TRP A N 1
ATOM 1412 C CA . TRP A 1 181 ? 6.861 -3.381 0.364 1.00 98.56 181 TRP A CA 1
ATOM 1413 C C . TRP A 1 181 ? 5.444 -2.840 0.538 1.00 98.56 181 TRP A C 1
ATOM 1415 O O . TRP A 1 181 ? 4.778 -3.217 1.499 1.00 98.56 181 TRP A O 1
ATOM 1425 N N . PHE A 1 182 ? 4.942 -2.026 -0.392 1.00 98.25 182 PHE A N 1
ATOM 1426 C CA . PHE A 1 182 ? 3.560 -1.547 -0.370 1.00 98.25 182 PHE A CA 1
ATOM 1427 C C . PHE A 1 182 ? 2.565 -2.699 -0.507 1.00 98.25 182 PHE A C 1
ATOM 1429 O O . PHE A 1 182 ? 1.590 -2.748 0.244 1.00 98.25 182 PHE A O 1
ATOM 1436 N N . THR A 1 183 ? 2.867 -3.678 -1.365 1.00 98.31 183 THR A N 1
ATOM 1437 C CA . THR A 1 183 ? 2.097 -4.928 -1.456 1.00 98.31 183 THR A CA 1
ATOM 1438 C C . THR A 1 183 ? 2.026 -5.623 -0.093 1.00 98.31 183 THR A C 1
ATOM 1440 O O . THR A 1 183 ? 0.942 -6.003 0.357 1.00 98.31 183 THR A O 1
ATOM 1443 N N . GLN A 1 184 ? 3.165 -5.755 0.600 1.00 98.50 184 GLN A N 1
ATOM 1444 C CA . GLN A 1 184 ? 3.209 -6.377 1.926 1.00 98.50 184 GLN A CA 1
ATOM 1445 C C . GLN A 1 184 ? 2.444 -5.555 2.972 1.00 98.50 184 GLN A C 1
ATOM 1447 O O . GLN A 1 184 ? 1.683 -6.127 3.746 1.00 98.50 184 GLN A O 1
ATOM 1452 N N . VAL A 1 185 ? 2.598 -4.227 2.998 1.00 98.69 185 VAL A N 1
ATOM 1453 C CA . VAL A 1 185 ? 1.880 -3.347 3.937 1.00 98.69 185 VAL A CA 1
ATOM 1454 C C . VAL A 1 185 ? 0.370 -3.476 3.757 1.00 98.69 185 VAL A C 1
ATOM 1456 O O . VAL A 1 185 ? -0.338 -3.642 4.745 1.00 98.69 185 VAL A O 1
ATOM 1459 N N . LEU A 1 186 ? -0.130 -3.464 2.519 1.00 98.44 186 LEU A N 1
ATOM 1460 C CA . LEU A 1 186 ? -1.556 -3.648 2.231 1.00 98.44 186 LEU A CA 1
ATOM 1461 C C . LEU A 1 186 ? -2.055 -5.032 2.667 1.00 98.44 186 LEU A C 1
ATOM 1463 O O . LEU A 1 186 ? -3.140 -5.147 3.242 1.00 98.44 186 LEU A O 1
ATOM 1467 N N . HIS A 1 187 ? -1.252 -6.077 2.444 1.00 98.06 187 HIS A N 1
ATOM 1468 C CA . HIS A 1 187 ? -1.571 -7.435 2.883 1.00 98.06 187 HIS A CA 1
ATOM 1469 C C . HIS A 1 187 ? -1.701 -7.532 4.412 1.00 98.06 187 HIS A C 1
ATOM 1471 O O . HIS A 1 187 ? -2.676 -8.091 4.922 1.00 98.06 187 HIS A O 1
ATOM 1477 N N . GLU A 1 188 ? -0.749 -6.952 5.144 1.00 98.69 188 GLU A N 1
ATOM 1478 C CA . GLU A 1 188 ? -0.764 -6.917 6.607 1.00 98.69 188 GLU A CA 1
ATOM 1479 C C . GLU A 1 188 ? -1.885 -6.021 7.143 1.00 98.69 188 GLU A C 1
ATOM 1481 O O . GLU A 1 188 ? -2.563 -6.403 8.091 1.00 98.69 188 GLU A O 1
ATOM 1486 N N . ALA A 1 189 ? -2.151 -4.868 6.524 1.00 98.56 189 ALA A N 1
ATOM 1487 C CA . ALA A 1 189 ? -3.222 -3.971 6.950 1.00 98.56 189 ALA A CA 1
ATOM 1488 C C . ALA A 1 189 ? -4.603 -4.633 6.818 1.00 98.56 189 ALA A C 1
ATOM 1490 O O . ALA A 1 189 ? -5.434 -4.522 7.717 1.00 98.56 189 ALA A O 1
ATOM 1491 N N . ALA A 1 190 ? -4.829 -5.407 5.752 1.00 98.06 190 ALA A N 1
ATOM 1492 C CA . ALA A 1 190 ? -6.053 -6.191 5.602 1.00 98.06 190 ALA A CA 1
ATOM 1493 C C . ALA A 1 190 ? -6.203 -7.270 6.692 1.00 98.06 190 ALA A C 1
ATOM 1495 O O . ALA A 1 190 ? -7.319 -7.556 7.127 1.00 98.06 190 ALA A O 1
ATOM 1496 N N . LEU A 1 191 ? -5.101 -7.888 7.135 1.00 98.25 191 LEU A N 1
ATOM 1497 C CA . LEU A 1 191 ? -5.114 -8.820 8.267 1.00 98.25 191 LEU A CA 1
ATOM 1498 C C . LEU A 1 191 ? -5.353 -8.095 9.595 1.00 98.25 191 LEU A C 1
ATOM 1500 O O . LEU A 1 191 ? -6.136 -8.582 10.408 1.00 98.25 191 LEU A O 1
ATOM 1504 N N . LEU A 1 192 ? -4.717 -6.941 9.795 1.00 98.75 192 LEU A N 1
ATOM 1505 C CA . LEU A 1 192 ? -4.865 -6.118 10.989 1.00 98.75 192 LEU A CA 1
ATOM 1506 C C . LEU A 1 192 ? -6.325 -5.717 11.201 1.00 98.75 192 LEU A C 1
ATOM 1508 O O . LEU A 1 192 ? -6.844 -5.921 12.291 1.00 98.75 192 LEU A O 1
ATOM 1512 N N . GLN A 1 193 ? -7.003 -5.220 10.165 1.00 98.38 193 GLN A N 1
ATOM 1513 C CA . GLN A 1 193 ? -8.412 -4.828 10.271 1.00 98.38 193 GLN A CA 1
ATOM 1514 C C . GLN A 1 193 ? -9.312 -5.993 10.692 1.00 98.38 193 GLN A C 1
ATOM 1516 O O . GLN A 1 193 ? -10.123 -5.824 11.596 1.00 98.38 193 GLN A O 1
ATOM 1521 N N . ARG A 1 194 ? -9.113 -7.190 10.118 1.00 98.19 194 ARG A N 1
ATOM 1522 C CA . ARG A 1 194 ? -9.849 -8.393 10.546 1.00 98.19 194 ARG A CA 1
ATOM 1523 C C . ARG A 1 194 ? -9.584 -8.727 12.011 1.00 98.19 194 ARG A C 1
ATOM 1525 O O . ARG A 1 194 ? -10.522 -8.907 12.766 1.00 98.19 194 ARG A O 1
ATOM 1532 N N . ARG A 1 195 ? -8.316 -8.747 12.431 1.00 98.06 195 ARG A N 1
ATOM 1533 C CA . ARG A 1 195 ? -7.947 -9.062 13.822 1.00 98.06 195 ARG A CA 1
ATOM 1534 C C . ARG A 1 195 ? -8.485 -8.046 14.827 1.00 98.06 195 ARG A C 1
ATOM 1536 O O . ARG A 1 195 ? -8.907 -8.441 15.905 1.00 98.06 195 ARG A O 1
ATOM 1543 N N . LEU A 1 196 ? -8.488 -6.761 14.472 1.00 98.50 196 LEU A N 1
ATOM 1544 C CA . LEU A 1 196 ? -9.117 -5.708 15.270 1.00 98.50 196 LEU A CA 1
ATOM 1545 C C . LEU A 1 196 ? -10.619 -5.970 15.429 1.00 98.50 196 LEU A C 1
ATOM 1547 O O . LEU A 1 196 ? -11.129 -5.980 16.545 1.00 98.50 196 LEU A O 1
ATOM 1551 N N . GLU A 1 197 ? -11.313 -6.225 14.321 1.00 96.12 197 GLU A N 1
ATOM 1552 C CA . GLU A 1 197 ? -12.761 -6.462 14.313 1.00 96.12 197 GLU A CA 1
ATOM 1553 C C . GLU A 1 197 ? -13.159 -7.780 15.000 1.00 96.12 197 GLU A C 1
ATOM 1555 O O . GLU A 1 197 ? -14.231 -7.846 15.596 1.00 96.12 197 GLU A O 1
ATOM 1560 N N . ASP A 1 198 ? -12.279 -8.784 14.993 1.00 96.81 198 ASP A N 1
ATOM 1561 C CA . ASP A 1 198 ? -12.446 -10.059 15.703 1.00 96.81 198 ASP A CA 1
ATOM 1562 C C . ASP A 1 198 ? -12.079 -9.975 17.203 1.00 96.81 198 ASP A C 1
ATOM 1564 O O . ASP A 1 198 ? -12.275 -10.941 17.942 1.00 96.81 198 ASP A O 1
ATOM 1568 N N . GLY A 1 199 ? -11.520 -8.851 17.674 1.00 96.81 199 GLY A N 1
ATOM 1569 C CA . GLY A 1 199 ? -11.063 -8.695 19.061 1.00 96.81 199 GLY A CA 1
ATOM 1570 C C . GLY A 1 199 ? -9.749 -9.422 19.397 1.00 96.81 199 GLY A C 1
ATOM 1571 O O . GLY A 1 199 ? -9.425 -9.591 20.571 1.00 96.81 199 GLY A O 1
ATOM 1572 N N . ASP A 1 200 ? -8.970 -9.854 18.399 1.00 97.06 200 ASP A N 1
ATOM 1573 C CA . ASP A 1 200 ? -7.675 -10.527 18.577 1.00 97.06 200 ASP A CA 1
ATOM 1574 C C . ASP A 1 200 ? -6.567 -9.513 18.912 1.00 97.06 200 ASP A C 1
ATOM 1576 O O . ASP A 1 200 ? -5.782 -9.108 18.049 1.00 97.06 200 ASP A O 1
ATOM 1580 N N . SER A 1 201 ? -6.485 -9.100 20.182 1.00 96.44 201 SER A N 1
ATOM 1581 C CA . SER A 1 201 ? -5.504 -8.110 20.654 1.00 96.44 201 SER A CA 1
ATOM 1582 C C . SER A 1 201 ? -4.057 -8.505 20.333 1.00 96.44 201 SER A C 1
ATOM 1584 O O . SER A 1 201 ? -3.28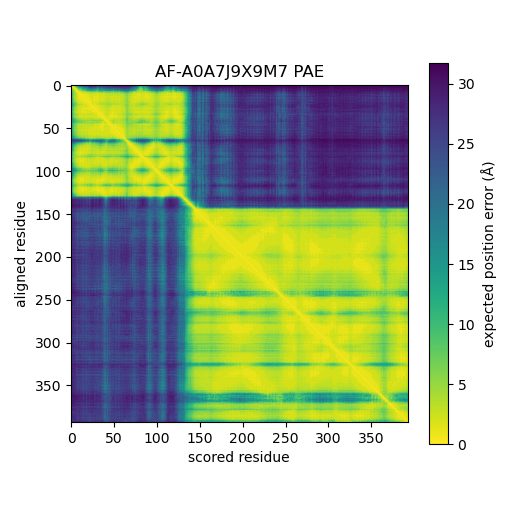8 -7.698 19.808 1.00 96.44 201 SER A O 1
ATOM 1586 N N . ALA A 1 202 ? -3.668 -9.749 20.634 1.00 96.38 202 ALA A N 1
ATOM 1587 C CA . ALA A 1 202 ? -2.287 -10.204 20.488 1.00 96.38 202 ALA A CA 1
ATOM 1588 C C . ALA A 1 202 ? -1.877 -10.297 19.012 1.00 96.38 202 ALA A C 1
ATOM 1590 O O . ALA A 1 202 ? -0.793 -9.845 18.625 1.00 96.38 202 ALA A O 1
ATOM 1591 N N . GLY A 1 203 ? -2.750 -10.851 18.167 1.00 97.81 203 GLY A N 1
ATOM 1592 C CA . GLY A 1 203 ? -2.507 -10.922 16.738 1.00 97.81 203 GLY A CA 1
ATOM 1593 C C . GLY A 1 203 ? -2.545 -9.548 16.074 1.00 97.81 203 GLY A C 1
ATOM 1594 O O . GLY A 1 203 ? -1.725 -9.298 15.185 1.00 97.81 203 GLY A O 1
ATOM 1595 N N . ALA A 1 204 ? -3.451 -8.650 16.473 1.00 98.50 204 ALA A N 1
ATOM 1596 C CA . ALA A 1 204 ? -3.500 -7.281 15.961 1.00 98.50 204 ALA A CA 1
ATOM 1597 C C . ALA A 1 204 ? -2.186 -6.554 16.273 1.00 98.50 204 ALA A C 1
ATOM 1599 O O . ALA A 1 204 ? -1.507 -6.104 15.352 1.00 98.50 204 ALA A O 1
ATOM 1600 N N . LEU A 1 205 ? -1.748 -6.576 17.534 1.00 98.31 205 LEU A N 1
ATOM 1601 C CA . LEU A 1 205 ? -0.498 -5.958 17.978 1.00 98.31 205 LEU A CA 1
ATOM 1602 C C . LEU A 1 205 ? 0.728 -6.490 17.223 1.00 98.31 205 LEU A C 1
ATOM 1604 O O . LEU A 1 205 ? 1.563 -5.714 16.754 1.00 98.31 205 LEU A O 1
ATOM 1608 N N . HIS A 1 206 ? 0.831 -7.812 17.052 1.00 98.38 206 HIS A N 1
ATOM 1609 C CA . HIS A 1 206 ? 1.906 -8.426 16.263 1.00 98.38 206 HIS A CA 1
ATOM 1610 C C . HIS A 1 206 ? 1.906 -7.950 14.802 1.00 98.38 206 HIS A C 1
ATOM 1612 O O . HIS A 1 206 ? 2.966 -7.679 14.233 1.00 98.38 206 HIS A O 1
ATOM 1618 N N . THR A 1 207 ? 0.722 -7.815 14.199 1.00 98.62 207 THR A N 1
ATOM 1619 C CA . THR A 1 207 ? 0.560 -7.343 12.810 1.00 98.62 207 THR A CA 1
ATOM 1620 C C . THR A 1 207 ? 0.959 -5.879 12.679 1.00 98.62 207 THR A C 1
ATOM 1622 O O . THR A 1 207 ? 1.756 -5.540 11.806 1.00 98.62 207 THR A O 1
ATOM 1625 N N . THR A 1 208 ? 0.483 -5.019 13.583 1.00 98.81 208 THR A N 1
ATOM 1626 C CA . THR A 1 208 ? 0.829 -3.593 13.611 1.00 98.81 208 THR A CA 1
ATOM 1627 C C . THR A 1 208 ? 2.335 -3.396 13.752 1.00 98.81 208 THR A C 1
ATOM 1629 O O . THR A 1 208 ? 2.943 -2.674 12.964 1.00 98.81 208 THR A O 1
ATOM 1632 N N . ARG A 1 209 ? 2.980 -4.126 14.675 1.00 98.56 209 ARG A N 1
ATOM 1633 C CA . ARG A 1 209 ? 4.442 -4.085 14.850 1.00 98.56 209 ARG A CA 1
ATOM 1634 C C . ARG A 1 209 ? 5.186 -4.516 13.584 1.00 98.56 209 ARG A C 1
ATOM 1636 O O . ARG A 1 209 ? 6.220 -3.933 13.262 1.00 98.56 209 ARG A O 1
ATOM 1643 N N . ARG A 1 210 ? 4.679 -5.503 12.836 1.00 98.75 210 ARG A N 1
ATOM 1644 C CA . ARG A 1 210 ? 5.261 -5.890 11.541 1.00 98.75 210 ARG A CA 1
ATOM 1645 C C . ARG A 1 210 ? 5.143 -4.767 10.509 1.00 98.75 210 ARG A C 1
ATOM 1647 O O . ARG A 1 210 ? 6.142 -4.476 9.855 1.00 98.75 210 ARG A O 1
ATOM 1654 N N . ILE A 1 211 ? 3.980 -4.121 10.394 1.00 98.81 211 ILE A N 1
ATOM 1655 C CA . ILE A 1 211 ? 3.788 -2.959 9.507 1.00 98.81 211 ILE A CA 1
ATOM 1656 C C . ILE A 1 211 ? 4.788 -1.853 9.866 1.00 98.81 211 ILE A C 1
ATOM 1658 O O . ILE A 1 211 ? 5.506 -1.380 8.987 1.00 98.81 211 ILE A O 1
ATOM 1662 N N . ALA A 1 212 ? 4.924 -1.513 11.151 1.00 98.56 212 ALA A N 1
ATOM 1663 C CA . ALA A 1 212 ? 5.883 -0.511 11.618 1.00 98.56 212 ALA A CA 1
ATOM 1664 C C . ALA A 1 212 ? 7.340 -0.872 11.256 1.00 98.56 212 ALA A C 1
ATOM 1666 O O . ALA A 1 212 ? 8.113 -0.019 10.817 1.00 98.56 212 ALA A O 1
ATOM 1667 N N . LYS A 1 213 ? 7.735 -2.152 11.362 1.00 98.62 213 LYS A N 1
ATOM 1668 C CA . LYS A 1 213 ? 9.074 -2.597 10.925 1.00 98.62 213 LYS A CA 1
ATOM 1669 C C . LYS A 1 213 ? 9.277 -2.486 9.417 1.00 98.62 213 LYS A C 1
ATOM 1671 O O . LYS A 1 213 ? 10.357 -2.070 9.008 1.00 98.62 213 LYS A O 1
ATOM 1676 N N . ILE A 1 214 ? 8.267 -2.809 8.609 1.00 98.50 214 ILE A N 1
ATOM 1677 C CA . ILE A 1 214 ? 8.336 -2.624 7.152 1.00 98.50 214 ILE A CA 1
ATOM 1678 C C . ILE A 1 214 ? 8.498 -1.137 6.820 1.00 98.50 214 ILE A C 1
ATOM 1680 O O . ILE A 1 214 ? 9.366 -0.786 6.025 1.00 98.50 214 ILE A O 1
ATOM 1684 N N . LEU A 1 215 ? 7.734 -0.255 7.471 1.00 98.00 215 LEU A N 1
ATOM 1685 C CA . LEU A 1 215 ? 7.862 1.192 7.285 1.00 98.00 215 LEU A CA 1
ATOM 1686 C C . LEU A 1 215 ? 9.267 1.690 7.638 1.00 98.00 215 LEU A C 1
ATOM 1688 O O . LEU A 1 215 ? 9.849 2.445 6.867 1.00 98.00 215 LEU A O 1
ATOM 1692 N N . LYS A 1 216 ? 9.878 1.185 8.717 1.00 97.94 216 LYS A N 1
ATOM 1693 C CA . LYS A 1 216 ? 11.279 1.495 9.046 1.00 97.94 216 LYS A CA 1
ATOM 1694 C C . LYS A 1 216 ? 12.258 1.069 7.941 1.00 97.94 216 LYS A C 1
ATOM 1696 O O . LYS A 1 216 ? 13.201 1.801 7.645 1.00 97.94 216 LYS A O 1
ATOM 1701 N N . THR A 1 217 ? 12.047 -0.088 7.311 1.00 98.12 217 THR A N 1
ATOM 1702 C CA . THR A 1 217 ? 12.845 -0.530 6.152 1.00 98.12 217 THR A CA 1
ATOM 1703 C C . THR A 1 217 ? 12.656 0.398 4.951 1.00 98.12 217 THR A C 1
ATOM 1705 O O . THR A 1 217 ? 13.634 0.822 4.342 1.00 98.12 217 THR A O 1
ATOM 1708 N N . VAL A 1 218 ? 11.409 0.758 4.647 1.00 96.62 218 VAL A N 1
ATOM 1709 C CA . VAL A 1 218 ? 11.016 1.674 3.563 1.00 96.62 218 VAL A CA 1
ATOM 1710 C C . VAL A 1 218 ? 11.616 3.077 3.765 1.00 96.62 218 VAL A C 1
ATOM 1712 O O . VAL A 1 218 ? 12.077 3.697 2.804 1.00 96.62 218 VAL A O 1
ATOM 1715 N N . VAL A 1 219 ? 11.681 3.567 5.006 1.00 97.44 219 VAL A N 1
ATOM 1716 C CA . VAL A 1 219 ? 12.390 4.806 5.365 1.00 97.44 219 VAL A CA 1
ATOM 1717 C C . VAL A 1 219 ? 13.891 4.669 5.108 1.00 97.44 219 VAL A C 1
ATOM 1719 O O . VAL A 1 219 ? 14.457 5.490 4.389 1.00 97.44 219 VAL A O 1
ATOM 1722 N N . GLY A 1 220 ? 14.535 3.629 5.650 1.00 97.44 220 GLY A N 1
ATOM 1723 C CA . GLY A 1 220 ? 15.984 3.425 5.512 1.00 97.44 220 GLY A CA 1
ATOM 1724 C C . GLY A 1 220 ? 16.438 3.236 4.061 1.00 97.44 220 GLY A C 1
ATOM 1725 O O . GLY A 1 220 ? 17.535 3.637 3.688 1.00 97.44 220 GLY A O 1
ATOM 1726 N N . GLN A 1 221 ? 15.569 2.701 3.205 1.00 95.56 221 GLN A N 1
ATOM 1727 C CA . GLN A 1 221 ? 15.825 2.551 1.775 1.00 95.56 221 GLN A CA 1
ATOM 1728 C C . GLN A 1 221 ? 16.123 3.889 1.062 1.00 95.56 221 GLN A C 1
ATOM 1730 O O . GLN A 1 221 ? 16.839 3.890 0.058 1.00 95.56 221 GLN A O 1
ATOM 1735 N N . LEU A 1 222 ? 15.658 5.033 1.588 1.00 95.12 222 LEU A N 1
ATOM 1736 C CA . LEU A 1 222 ? 15.992 6.353 1.031 1.00 95.12 222 LEU A CA 1
ATOM 1737 C C . LEU A 1 222 ? 17.491 6.660 1.090 1.00 95.12 222 LEU A C 1
ATOM 1739 O O . LEU A 1 222 ? 17.981 7.354 0.201 1.00 95.12 222 LEU A O 1
ATOM 1743 N N . ASP A 1 223 ? 18.228 6.107 2.058 1.00 96.50 223 ASP A N 1
ATOM 1744 C CA . ASP A 1 223 ? 19.681 6.298 2.175 1.00 96.50 223 ASP A CA 1
ATOM 1745 C C . ASP A 1 223 ? 20.417 5.818 0.913 1.00 96.50 223 ASP A C 1
ATOM 1747 O O . ASP A 1 223 ? 21.410 6.417 0.504 1.00 96.50 223 ASP A O 1
ATOM 1751 N N . VAL A 1 224 ? 19.899 4.771 0.257 1.00 96.62 224 VAL A N 1
ATOM 1752 C CA . VAL A 1 224 ? 20.452 4.242 -0.996 1.00 96.62 224 VAL A CA 1
ATOM 1753 C C . VAL A 1 224 ? 20.180 5.200 -2.154 1.00 96.62 224 VAL A C 1
ATOM 1755 O O . VAL A 1 224 ? 21.075 5.491 -2.938 1.00 96.62 224 VAL A O 1
ATOM 1758 N N . LEU A 1 225 ? 18.963 5.737 -2.270 1.00 94.69 225 LEU A N 1
ATOM 1759 C CA . LEU A 1 225 ? 18.641 6.687 -3.341 1.00 94.69 225 LEU A CA 1
ATOM 1760 C C . LEU A 1 225 ? 19.379 8.022 -3.165 1.00 94.69 225 LEU A C 1
ATOM 1762 O O . LEU A 1 225 ? 19.744 8.675 -4.139 1.00 94.69 225 LEU A O 1
ATOM 1766 N N . GLU A 1 226 ? 19.646 8.410 -1.920 1.00 95.12 226 GLU A N 1
ATOM 1767 C CA . GLU A 1 226 ? 20.401 9.608 -1.564 1.00 95.12 226 GLU A CA 1
ATOM 1768 C C . GLU A 1 226 ? 21.877 9.579 -2.002 1.00 95.12 226 GLU A C 1
ATOM 1770 O O . GLU A 1 226 ? 22.522 10.633 -1.975 1.00 95.12 226 GLU A O 1
ATOM 1775 N N . THR A 1 227 ? 22.407 8.428 -2.443 1.00 96.38 227 THR A N 1
ATOM 1776 C CA . THR A 1 227 ? 23.738 8.343 -3.069 1.00 96.38 227 THR A CA 1
ATOM 1777 C C . THR A 1 227 ? 23.743 8.844 -4.514 1.00 96.38 227 THR A C 1
ATOM 1779 O O . THR A 1 227 ? 24.813 9.106 -5.062 1.00 96.38 227 THR A O 1
ATOM 1782 N N . MET A 1 228 ? 22.571 8.991 -5.142 1.00 96.75 228 MET A N 1
ATOM 1783 C CA . MET A 1 228 ? 22.437 9.538 -6.488 1.00 96.75 228 MET A CA 1
ATOM 1784 C C . MET A 1 228 ? 22.574 11.064 -6.466 1.00 96.75 228 MET A C 1
ATOM 1786 O O . MET A 1 228 ? 21.812 11.782 -5.816 1.00 96.75 228 MET A O 1
ATOM 1790 N N . THR A 1 229 ? 23.536 11.591 -7.220 1.00 95.88 229 THR A N 1
ATOM 1791 C CA . THR A 1 229 ? 23.755 13.038 -7.331 1.00 95.88 229 THR A CA 1
ATOM 1792 C C . THR A 1 229 ? 22.759 13.701 -8.294 1.00 95.88 229 THR A C 1
ATOM 1794 O O . THR A 1 229 ? 22.271 13.063 -9.232 1.00 95.88 229 THR A O 1
ATOM 1797 N N . PRO A 1 230 ? 22.526 15.025 -8.176 1.00 95.25 230 PRO A N 1
ATOM 1798 C CA . PRO A 1 230 ? 21.695 15.769 -9.127 1.00 95.25 230 PRO A CA 1
ATOM 1799 C C . PRO A 1 230 ? 22.128 15.619 -10.590 1.00 95.25 230 PRO A C 1
ATOM 1801 O O . PRO A 1 230 ? 21.288 15.619 -11.488 1.00 95.25 230 PRO A O 1
ATOM 1804 N N . ARG A 1 231 ? 23.439 15.495 -10.847 1.00 95.75 231 ARG A N 1
ATOM 1805 C CA . ARG A 1 231 ? 23.986 15.322 -12.200 1.00 95.75 231 ARG A CA 1
ATOM 1806 C C . ARG A 1 231 ? 23.688 13.930 -12.757 1.00 95.75 231 ARG A C 1
ATOM 1808 O O . ARG A 1 231 ? 23.372 13.832 -13.937 1.00 95.75 231 ARG A O 1
ATOM 1815 N N . GLN A 1 232 ? 23.782 12.893 -11.926 1.00 96.44 232 GLN A N 1
ATOM 1816 C CA . GLN A 1 232 ? 23.425 11.525 -12.312 1.00 96.44 232 GLN A CA 1
ATOM 1817 C C . GLN A 1 232 ? 21.932 11.419 -12.608 1.00 96.44 232 GLN A C 1
ATOM 1819 O O . GLN A 1 232 ? 21.563 10.933 -13.663 1.00 96.44 232 GLN A O 1
ATOM 1824 N N . PHE A 1 233 ? 21.067 11.980 -11.760 1.00 95.69 233 PHE A N 1
ATOM 1825 C CA . PHE A 1 233 ? 19.634 12.001 -12.062 1.00 95.69 233 PHE A CA 1
ATOM 1826 C C . PHE A 1 233 ? 19.317 12.794 -13.341 1.00 95.69 233 PHE A C 1
ATOM 1828 O O . PHE A 1 233 ? 18.486 12.398 -14.155 1.00 95.69 233 PHE A O 1
ATOM 1835 N N . ALA A 1 234 ? 19.996 13.924 -13.558 1.00 94.00 234 ALA A N 1
ATOM 1836 C CA . ALA A 1 234 ? 19.776 14.755 -14.737 1.00 94.00 234 ALA A CA 1
ATOM 1837 C C . ALA A 1 234 ? 20.158 14.081 -16.067 1.00 94.00 234 ALA A C 1
ATOM 1839 O O . ALA A 1 234 ? 19.673 14.546 -17.098 1.00 94.00 234 ALA A O 1
ATOM 1840 N N . SER A 1 235 ? 20.993 13.033 -16.071 1.00 96.12 235 SER A N 1
ATOM 1841 C CA . SER A 1 235 ? 21.414 12.371 -17.314 1.00 96.12 235 SER A CA 1
ATOM 1842 C C . SER A 1 235 ? 20.312 11.526 -17.960 1.00 96.12 235 SER A C 1
ATOM 1844 O O . SER A 1 235 ? 20.329 11.385 -19.179 1.00 96.12 235 SER A O 1
ATOM 1846 N N . PHE A 1 236 ? 19.345 11.031 -17.177 1.00 95.94 236 PHE A N 1
ATOM 1847 C CA . PHE A 1 236 ? 18.232 10.201 -17.665 1.00 95.94 236 PHE A CA 1
ATOM 1848 C C . PHE A 1 236 ? 16.838 10.782 -17.377 1.00 95.94 236 PHE A C 1
ATOM 1850 O O . PHE A 1 236 ? 15.834 10.321 -17.916 1.00 95.94 236 PHE A O 1
ATOM 1857 N N . ARG A 1 237 ? 16.739 11.833 -16.548 1.00 93.50 237 ARG A N 1
ATOM 1858 C CA . ARG A 1 237 ? 15.460 12.492 -16.229 1.00 93.50 237 ARG A CA 1
ATOM 1859 C C . ARG A 1 237 ? 14.610 12.870 -17.459 1.00 93.50 237 ARG A C 1
ATOM 1861 O O . ARG A 1 237 ? 13.394 12.714 -17.358 1.00 93.50 237 ARG A O 1
ATOM 1868 N N . PRO A 1 238 ? 15.160 13.397 -18.577 1.00 93.00 238 PRO A N 1
ATOM 1869 C CA . PRO A 1 238 ? 14.344 13.773 -19.737 1.00 93.00 238 PRO A CA 1
ATOM 1870 C C . PRO A 1 238 ? 13.530 12.614 -20.332 1.00 93.00 238 PRO A C 1
ATOM 1872 O O . PRO A 1 238 ? 12.440 12.846 -20.849 1.00 93.00 238 PRO A O 1
ATOM 1875 N N . GLN A 1 239 ? 14.030 11.382 -20.229 1.00 92.94 239 GLN A N 1
ATOM 1876 C CA . GLN A 1 239 ? 13.410 10.182 -20.788 1.00 92.94 239 GLN A CA 1
ATOM 1877 C C . GLN A 1 239 ? 12.265 9.640 -19.927 1.00 92.94 239 GLN A C 1
ATOM 1879 O O . GLN A 1 239 ? 11.415 8.919 -20.438 1.00 92.94 239 GLN A O 1
ATOM 1884 N N . LEU A 1 240 ? 12.171 10.048 -18.655 1.00 88.81 240 LEU A N 1
ATOM 1885 C CA . LEU A 1 240 ? 11.079 9.642 -17.760 1.00 88.81 240 LEU A CA 1
ATOM 1886 C C . LEU A 1 240 ? 9.710 10.217 -18.173 1.00 88.81 240 LEU A C 1
ATOM 1888 O O . LEU A 1 240 ? 8.677 9.774 -17.669 1.00 88.81 240 LEU A O 1
ATOM 1892 N N . GLY A 1 241 ? 9.679 11.219 -19.060 1.00 85.88 241 GLY A N 1
ATOM 1893 C CA . GLY A 1 241 ? 8.442 11.838 -19.533 1.00 85.88 241 GLY A CA 1
ATOM 1894 C C . GLY A 1 241 ? 7.565 12.338 -18.379 1.00 85.88 241 GLY A C 1
ATOM 1895 O O . GLY A 1 241 ? 8.015 13.101 -17.522 1.00 85.88 241 GLY A O 1
ATOM 1896 N N . SER A 1 242 ? 6.305 11.898 -18.356 1.00 80.75 242 SER A N 1
ATOM 1897 C CA . SER A 1 242 ? 5.321 12.252 -17.325 1.00 80.75 242 SER A CA 1
ATOM 1898 C C . SER A 1 242 ? 5.274 11.286 -16.135 1.00 80.75 242 SER A C 1
ATOM 1900 O O . SER A 1 242 ? 4.403 11.438 -15.275 1.00 80.75 242 SER A O 1
ATOM 1902 N N . ALA A 1 243 ? 6.153 10.278 -16.080 1.00 79.06 243 ALA A N 1
ATOM 1903 C CA . ALA A 1 243 ? 6.134 9.275 -15.019 1.00 79.06 243 ALA A CA 1
ATOM 1904 C C . ALA A 1 243 ? 6.358 9.926 -13.648 1.00 79.06 243 ALA A C 1
ATOM 1906 O O . ALA A 1 243 ? 7.270 10.740 -13.460 1.00 79.06 243 ALA A O 1
ATOM 1907 N N . SER A 1 244 ? 5.514 9.589 -12.674 1.00 79.50 244 SER A N 1
ATOM 1908 C CA . SER A 1 244 ? 5.570 10.186 -11.346 1.00 79.50 244 SER A CA 1
ATOM 1909 C C . SER A 1 244 ? 5.035 9.263 -10.259 1.00 79.50 244 SER A C 1
ATOM 1911 O O . SER A 1 244 ? 4.029 8.590 -10.450 1.00 79.50 244 SER A O 1
ATOM 1913 N N . GLY A 1 245 ? 5.621 9.338 -9.058 1.00 78.56 245 GLY A N 1
ATOM 1914 C CA . GLY A 1 245 ? 5.114 8.645 -7.866 1.00 78.56 245 GLY A CA 1
ATOM 1915 C C . GLY A 1 245 ? 3.668 9.011 -7.491 1.00 78.56 245 GLY A C 1
ATOM 1916 O O . GLY A 1 245 ? 3.024 8.276 -6.750 1.00 78.56 245 GLY A O 1
ATOM 1917 N N . PHE A 1 246 ? 3.106 10.093 -8.053 1.00 77.38 246 PHE A N 1
ATOM 1918 C CA . PHE A 1 246 ? 1.666 10.379 -7.977 1.00 77.38 246 PHE A CA 1
ATOM 1919 C C . PHE A 1 246 ? 0.781 9.254 -8.502 1.00 77.38 246 PHE A C 1
ATOM 1921 O O . PHE A 1 246 ? -0.356 9.138 -8.052 1.00 77.38 246 PHE A O 1
ATOM 1928 N N . GLN A 1 247 ? 1.311 8.460 -9.428 1.00 82.62 247 GLN A N 1
ATOM 1929 C CA . GLN A 1 247 ? 0.625 7.379 -10.123 1.00 82.62 247 GLN A CA 1
ATOM 1930 C C . GLN A 1 247 ? 0.766 6.031 -9.394 1.00 82.62 247 GLN A C 1
ATOM 1932 O O . GLN A 1 247 ? 0.308 5.017 -9.910 1.00 82.62 247 GLN A O 1
ATOM 1937 N N . SER A 1 248 ? 1.390 5.991 -8.208 1.00 92.50 248 SER A N 1
ATOM 1938 C CA . SER A 1 248 ? 1.440 4.768 -7.397 1.00 92.50 248 SER A CA 1
ATOM 1939 C C . SER A 1 248 ? 0.070 4.489 -6.775 1.00 92.50 248 SER A C 1
ATOM 1941 O O . SER A 1 248 ? -0.300 5.064 -5.747 1.00 92.50 248 SER A O 1
ATOM 1943 N N . ASN A 1 249 ? -0.691 3.587 -7.399 1.00 92.50 249 ASN A N 1
ATOM 1944 C CA . ASN A 1 249 ? -2.013 3.194 -6.908 1.00 92.50 249 ASN A CA 1
ATOM 1945 C C . ASN A 1 249 ? -1.924 2.497 -5.544 1.00 92.50 249 ASN A C 1
ATOM 1947 O O . ASN A 1 249 ? -2.767 2.746 -4.687 1.00 92.50 249 ASN A O 1
ATOM 1951 N N . GLN A 1 250 ? -0.881 1.692 -5.300 1.00 95.88 250 GLN A N 1
ATOM 1952 C CA . GLN A 1 250 ? -0.699 1.026 -4.005 1.00 95.88 250 GLN A CA 1
ATOM 1953 C C . GLN A 1 250 ? -0.414 2.025 -2.886 1.00 95.88 250 GLN A C 1
ATOM 1955 O O . GLN A 1 250 ? -0.985 1.906 -1.805 1.00 95.88 250 GLN A O 1
ATOM 1960 N N . PHE A 1 251 ? 0.408 3.050 -3.133 1.00 95.56 251 PHE A N 1
ATOM 1961 C CA . PHE A 1 251 ? 0.646 4.080 -2.125 1.00 95.56 251 PHE A CA 1
ATOM 1962 C C . PHE A 1 251 ? -0.640 4.848 -1.783 1.00 95.56 251 PHE A C 1
ATOM 1964 O O . PHE A 1 251 ? -0.920 5.101 -0.611 1.00 95.56 251 PHE A O 1
ATOM 1971 N N . ARG A 1 252 ? -1.467 5.175 -2.786 1.00 94.88 252 ARG A N 1
ATOM 1972 C CA . ARG A 1 252 ? -2.782 5.802 -2.554 1.00 94.88 252 ARG A CA 1
ATOM 1973 C C . ARG A 1 252 ? -3.738 4.886 -1.806 1.00 94.88 252 ARG A C 1
ATOM 1975 O O . ARG A 1 252 ? -4.462 5.356 -0.931 1.00 94.88 252 ARG A O 1
ATOM 1982 N N . GLU A 1 253 ? -3.715 3.594 -2.113 1.00 96.44 253 GLU A N 1
ATOM 1983 C CA . GLU A 1 253 ? -4.480 2.593 -1.380 1.00 96.44 253 GLU A CA 1
ATOM 1984 C C . GLU A 1 253 ? -4.054 2.561 0.092 1.00 96.44 253 GLU A C 1
ATOM 1986 O O . GLU A 1 253 ? -4.922 2.639 0.953 1.00 96.44 253 GLU A O 1
ATOM 1991 N N . ILE A 1 254 ? -2.750 2.563 0.401 1.00 97.62 254 ILE A N 1
ATOM 1992 C CA . ILE A 1 254 ? -2.248 2.644 1.785 1.00 97.62 254 ILE A CA 1
ATOM 1993 C C . ILE A 1 254 ? -2.793 3.892 2.483 1.00 97.62 254 ILE A C 1
ATOM 1995 O O . ILE A 1 254 ? -3.326 3.786 3.585 1.00 97.62 254 ILE A O 1
ATOM 1999 N N . GLU A 1 255 ? -2.720 5.063 1.843 1.00 96.31 255 GLU A N 1
ATOM 2000 C CA . GLU A 1 255 ? -3.277 6.293 2.416 1.00 96.31 255 GLU A CA 1
ATOM 2001 C C . GLU A 1 255 ? -4.777 6.152 2.732 1.00 96.31 255 GLU A C 1
ATOM 2003 O O . GLU A 1 255 ? -5.220 6.572 3.802 1.00 96.31 255 GLU A O 1
ATOM 2008 N N . ALA A 1 256 ? -5.556 5.531 1.840 1.00 97.00 256 ALA A N 1
ATOM 2009 C CA . ALA A 1 256 ? -6.977 5.280 2.064 1.00 97.00 256 ALA A CA 1
ATOM 2010 C C . ALA A 1 256 ? -7.216 4.268 3.197 1.00 97.00 256 ALA A C 1
ATOM 2012 O O . ALA A 1 256 ? -8.044 4.506 4.075 1.00 97.00 256 ALA A O 1
ATOM 2013 N N . VAL A 1 257 ? -6.464 3.168 3.246 1.00 97.94 257 VAL A N 1
ATOM 2014 C CA . VAL A 1 257 ? -6.561 2.178 4.332 1.00 97.94 257 VAL A CA 1
ATOM 2015 C C . VAL A 1 257 ? -6.264 2.809 5.692 1.00 97.94 257 VAL A C 1
ATOM 2017 O O . VAL A 1 257 ? -6.926 2.478 6.675 1.00 97.94 257 VAL A O 1
ATOM 2020 N N . LEU A 1 258 ? -5.327 3.754 5.746 1.00 97.31 258 LEU A N 1
ATOM 2021 C CA . LEU A 1 258 ? -4.971 4.471 6.968 1.00 97.31 258 LEU A CA 1
ATOM 2022 C C . LEU A 1 258 ? -5.949 5.599 7.342 1.00 97.31 258 LEU A C 1
ATOM 2024 O O . LEU A 1 258 ? -5.881 6.080 8.464 1.00 97.31 258 LEU A O 1
ATOM 2028 N N . GLY A 1 259 ? -6.884 5.983 6.465 1.00 95.94 259 GLY A N 1
ATOM 2029 C CA . GLY A 1 259 ? -7.984 6.904 6.804 1.00 95.94 259 GLY A CA 1
ATOM 2030 C C . GLY A 1 259 ? -8.094 8.164 5.946 1.00 95.94 259 GLY A C 1
ATOM 2031 O O . GLY A 1 259 ? -9.068 8.903 6.070 1.00 95.94 259 GLY A O 1
ATOM 2032 N N . ARG A 1 260 ? -7.162 8.402 5.016 1.00 95.12 260 ARG A N 1
ATOM 2033 C CA . ARG A 1 260 ? -7.243 9.538 4.087 1.00 95.12 260 ARG A CA 1
ATOM 2034 C C . ARG A 1 260 ? -8.459 9.398 3.166 1.00 95.12 260 ARG A C 1
ATOM 2036 O O . ARG A 1 260 ? -8.727 8.299 2.677 1.00 95.12 260 ARG A O 1
ATOM 2043 N N . ARG A 1 261 ? -9.187 10.487 2.898 1.00 94.31 261 ARG A N 1
ATOM 2044 C CA . ARG A 1 261 ? -10.352 10.485 1.981 1.00 94.31 261 ARG A CA 1
ATOM 2045 C C . ARG A 1 261 ? -10.358 11.614 0.947 1.00 94.31 261 ARG A C 1
ATOM 2047 O O . ARG A 1 261 ? -11.132 11.547 -0.001 1.00 94.31 261 ARG A O 1
ATOM 2054 N N . ASP A 1 262 ? -9.471 12.603 1.057 1.00 90.94 262 ASP A N 1
ATOM 2055 C CA . ASP A 1 262 ? -9.373 13.774 0.168 1.00 90.94 262 ASP A CA 1
ATOM 2056 C C . ASP A 1 262 ? -8.701 13.469 -1.193 1.00 90.94 262 ASP A C 1
ATOM 2058 O O . ASP A 1 262 ? -7.799 14.178 -1.653 1.00 90.94 262 ASP A O 1
ATOM 2062 N N . PHE A 1 263 ? -9.133 12.403 -1.871 1.00 91.12 263 PHE A N 1
ATOM 2063 C CA . PHE A 1 263 ? -8.653 12.056 -3.209 1.00 91.12 263 PHE A CA 1
ATOM 2064 C C . PHE A 1 263 ? -9.471 12.759 -4.295 1.00 91.12 263 PHE A C 1
ATOM 2066 O O . PHE A 1 263 ? -10.688 12.908 -4.201 1.00 91.12 263 PHE A O 1
ATOM 2073 N N . LYS A 1 264 ? -8.805 13.176 -5.376 1.00 87.81 264 LYS A N 1
ATOM 2074 C CA . LYS A 1 264 ? -9.500 13.723 -6.545 1.00 87.81 264 LYS A CA 1
ATOM 2075 C C . LYS A 1 264 ? -10.175 12.576 -7.304 1.00 87.81 264 LYS A C 1
ATOM 2077 O O . LYS A 1 264 ? -9.465 11.645 -7.675 1.00 87.81 264 LYS A O 1
ATOM 2082 N N . PRO A 1 265 ? -11.475 12.659 -7.646 1.00 85.19 265 PRO A N 1
ATOM 2083 C CA . PRO A 1 265 ? -12.160 11.589 -8.379 1.00 85.19 265 PRO A CA 1
ATOM 2084 C C . PRO A 1 265 ? -11.456 11.180 -9.681 1.00 85.19 265 PRO A C 1
ATOM 2086 O O . PRO A 1 265 ? -11.396 10.004 -10.016 1.00 85.19 265 PRO A O 1
ATOM 2089 N N . SER A 1 266 ? -10.838 12.138 -10.381 1.00 84.75 266 SER A N 1
ATOM 2090 C CA . SER A 1 266 ? -10.100 11.897 -11.628 1.00 84.75 266 SER A CA 1
ATOM 2091 C C . SER A 1 266 ? -8.828 11.057 -11.469 1.00 84.75 266 SER A C 1
ATOM 2093 O O . SER A 1 266 ? -8.246 10.657 -12.470 1.00 84.75 266 SER A O 1
ATOM 2095 N N . THR A 1 267 ? -8.343 10.851 -10.242 1.00 81.25 267 THR A N 1
ATOM 2096 C CA . THR A 1 267 ? -7.121 10.085 -9.953 1.00 81.25 267 THR A CA 1
ATOM 2097 C C . THR A 1 267 ? -7.413 8.745 -9.282 1.00 81.25 267 THR A C 1
ATOM 2099 O O . THR A 1 267 ? -6.480 8.086 -8.836 1.00 81.25 267 THR A O 1
ATOM 2102 N N . MET A 1 268 ? -8.686 8.368 -9.136 1.00 85.88 268 MET A N 1
ATOM 2103 C CA . MET A 1 268 ? -9.081 7.148 -8.436 1.00 85.88 268 MET A CA 1
ATOM 2104 C C . MET A 1 268 ? -9.277 5.996 -9.416 1.00 85.88 268 MET A C 1
ATOM 2106 O O . MET A 1 268 ? -10.118 6.067 -10.310 1.00 85.88 268 MET A O 1
ATOM 2110 N N . ASP A 1 269 ? -8.515 4.921 -9.223 1.00 89.69 269 ASP A N 1
ATOM 2111 C CA . ASP A 1 269 ? -8.773 3.639 -9.871 1.00 89.69 269 ASP A CA 1
ATOM 2112 C C . ASP A 1 269 ? -9.783 2.807 -9.054 1.00 89.69 269 ASP A C 1
ATOM 2114 O O . ASP A 1 269 ? -10.197 3.182 -7.953 1.00 89.69 269 ASP A O 1
ATOM 2118 N N . ALA A 1 270 ? -10.186 1.649 -9.582 1.00 89.94 270 ALA A N 1
ATOM 2119 C CA . ALA A 1 270 ? -11.151 0.777 -8.910 1.00 89.94 270 ALA A CA 1
ATOM 2120 C C . ALA A 1 270 ? -10.680 0.310 -7.517 1.00 89.94 270 ALA A C 1
ATOM 2122 O O . ALA A 1 270 ? -11.510 0.113 -6.626 1.00 89.94 270 ALA A O 1
ATOM 2123 N N . ARG A 1 271 ? -9.363 0.151 -7.310 1.00 90.06 271 ARG A N 1
ATOM 2124 C CA . ARG A 1 271 ? -8.798 -0.251 -6.013 1.00 90.06 271 ARG A CA 1
ATOM 2125 C C . ARG A 1 271 ? -8.941 0.862 -4.990 1.00 90.06 271 ARG A C 1
ATOM 2127 O O . ARG A 1 271 ? -9.430 0.616 -3.890 1.00 90.06 271 ARG A O 1
ATOM 2134 N N . LEU A 1 272 ? -8.582 2.087 -5.368 1.00 93.38 272 LEU A N 1
ATOM 2135 C CA . LEU A 1 272 ? -8.695 3.245 -4.497 1.00 93.38 272 LEU A CA 1
ATOM 2136 C C . LEU A 1 272 ? -10.157 3.543 -4.158 1.00 93.38 272 LEU A C 1
ATOM 2138 O O . LEU A 1 272 ? -10.456 3.765 -2.989 1.00 93.38 272 LEU A O 1
ATOM 2142 N N . VAL A 1 273 ? -11.076 3.455 -5.129 1.00 92.56 273 VAL A N 1
ATOM 2143 C CA . VAL A 1 273 ? -12.525 3.579 -4.878 1.00 92.56 273 VAL A CA 1
ATOM 2144 C C . VAL A 1 273 ? -12.985 2.564 -3.828 1.00 92.56 273 VAL A C 1
ATOM 2146 O O . VAL A 1 273 ? -13.611 2.944 -2.835 1.00 92.56 273 VAL A O 1
ATOM 2149 N N . ALA A 1 274 ? -12.621 1.289 -3.994 1.00 92.94 274 ALA A N 1
ATOM 2150 C CA . ALA A 1 274 ? -12.970 0.242 -3.038 1.00 92.94 274 ALA A CA 1
ATOM 2151 C C . ALA A 1 274 ? -12.361 0.489 -1.645 1.00 92.94 274 ALA A C 1
ATOM 2153 O O . ALA A 1 274 ? -13.033 0.274 -0.638 1.00 92.94 274 ALA A O 1
ATOM 2154 N N . ALA A 1 275 ? -11.114 0.965 -1.572 1.00 94.56 275 ALA A N 1
ATOM 2155 C CA . ALA A 1 275 ? -10.443 1.279 -0.314 1.00 94.56 275 ALA A CA 1
ATOM 2156 C C . ALA A 1 275 ? -11.056 2.492 0.405 1.00 94.56 275 ALA A C 1
ATOM 2158 O O . ALA A 1 275 ? -11.196 2.464 1.625 1.00 94.56 275 ALA A O 1
ATOM 2159 N N . THR A 1 276 ? -11.470 3.529 -0.327 1.00 95.12 276 THR A N 1
ATOM 2160 C CA . THR A 1 276 ? -12.140 4.700 0.262 1.00 95.12 276 THR A CA 1
ATOM 2161 C C . THR A 1 276 ? -13.559 4.407 0.733 1.00 95.12 276 THR A C 1
ATOM 2163 O O . THR A 1 276 ? -14.015 5.036 1.678 1.00 95.12 276 THR A O 1
ATOM 2166 N N . GLY A 1 277 ? -14.253 3.448 0.110 1.00 93.69 277 GLY A N 1
ATOM 2167 C CA . GLY A 1 277 ? -15.629 3.083 0.468 1.00 93.69 277 GLY A CA 1
ATOM 2168 C C . GLY A 1 277 ? -15.752 2.132 1.661 1.00 93.69 277 GLY A C 1
ATOM 2169 O O . GLY A 1 277 ? -16.864 1.786 2.052 1.00 93.69 277 GLY A O 1
ATOM 2170 N N . ARG A 1 278 ? -14.635 1.675 2.235 1.00 95.06 278 ARG A N 1
ATOM 2171 C CA . ARG A 1 278 ? -14.616 0.755 3.380 1.00 95.06 278 ARG A CA 1
ATOM 2172 C C . ARG A 1 278 ? -13.989 1.406 4.609 1.00 95.06 278 ARG A C 1
ATOM 2174 O O . ARG A 1 278 ? -13.329 2.440 4.523 1.00 95.06 278 ARG A O 1
ATOM 2181 N N . ARG A 1 279 ? -14.187 0.764 5.762 1.00 97.00 279 ARG A N 1
ATOM 2182 C CA . ARG A 1 279 ? -13.567 1.145 7.038 1.00 97.00 279 ARG A CA 1
ATOM 2183 C C . ARG A 1 279 ? -12.049 1.250 6.892 1.00 97.00 279 ARG A C 1
ATOM 2185 O O . ARG A 1 279 ? -11.419 0.394 6.259 1.00 97.00 279 ARG A O 1
ATOM 2192 N N . SER A 1 280 ? -11.484 2.300 7.472 1.00 98.19 280 SER A N 1
ATOM 2193 C CA . SER A 1 280 ? -10.049 2.468 7.685 1.00 98.19 280 SER A CA 1
ATOM 2194 C C . SER A 1 280 ? -9.556 1.612 8.858 1.00 98.19 280 SER A C 1
ATOM 2196 O O . SER A 1 280 ? -10.349 1.045 9.611 1.00 98.19 280 SER A O 1
ATOM 2198 N N . VAL A 1 281 ? -8.237 1.540 9.045 1.00 98.56 281 VAL A N 1
ATOM 2199 C CA . VAL A 1 281 ? -7.626 0.926 10.236 1.00 98.56 281 VAL A CA 1
ATOM 2200 C C . VAL A 1 281 ? -8.097 1.615 11.518 1.00 98.56 281 VAL A C 1
ATOM 2202 O O . VAL A 1 281 ? -8.328 0.933 12.513 1.00 98.56 281 VAL A O 1
ATOM 2205 N N . PHE A 1 282 ? -8.300 2.935 11.490 1.00 98.19 282 PHE A N 1
ATOM 2206 C CA . PHE A 1 282 ? -8.804 3.672 12.645 1.00 98.19 282 PHE A CA 1
ATOM 2207 C C . PHE A 1 282 ? -10.258 3.303 12.972 1.00 98.19 282 PHE A C 1
ATOM 2209 O O . PHE A 1 282 ? -10.578 3.030 14.124 1.00 98.19 282 PHE A O 1
ATOM 2216 N N . ASP A 1 283 ? -11.122 3.171 11.962 1.00 98.19 283 ASP A N 1
ATOM 2217 C CA . ASP A 1 283 ? -12.500 2.704 12.174 1.00 98.19 283 ASP A CA 1
ATOM 2218 C C . ASP A 1 283 ? -12.533 1.283 12.771 1.00 98.19 283 ASP A C 1
ATOM 2220 O O . ASP A 1 283 ? -13.353 0.985 13.644 1.00 98.19 283 ASP A O 1
ATOM 2224 N N . SER A 1 284 ? -11.635 0.396 12.322 1.00 98.50 284 SER A N 1
ATOM 2225 C CA . SER A 1 284 ? -11.490 -0.951 12.889 1.00 98.50 284 SER A CA 1
ATOM 2226 C C . SER A 1 284 ? -10.938 -0.909 14.326 1.00 98.50 284 SER A C 1
ATOM 2228 O O . SER A 1 284 ? -11.385 -1.695 15.160 1.00 98.50 284 SER A O 1
ATOM 2230 N N . LEU A 1 285 ? -10.038 0.030 14.661 1.00 98.62 285 LEU A N 1
ATOM 2231 C CA . LEU A 1 285 ? -9.571 0.255 16.038 1.00 98.62 285 LEU A CA 1
ATOM 2232 C C . LEU A 1 285 ? -10.732 0.645 16.960 1.00 98.62 285 LEU A C 1
ATOM 2234 O O . LEU A 1 285 ? -10.865 0.079 18.038 1.00 98.62 285 LEU A O 1
ATOM 2238 N N . LEU A 1 286 ? -11.605 1.562 16.542 1.00 98.44 286 LEU A N 1
ATOM 2239 C CA . LEU A 1 286 ? -12.760 1.965 17.353 1.00 98.44 286 LEU A CA 1
ATOM 2240 C C . LEU A 1 286 ? -13.693 0.782 17.651 1.00 98.44 286 LEU A C 1
ATOM 2242 O O . LEU A 1 286 ? -14.196 0.643 18.764 1.00 98.44 286 LEU A O 1
ATOM 2246 N N . ARG A 1 287 ? -13.880 -0.127 16.689 1.00 98.31 287 ARG A N 1
ATOM 2247 C CA . ARG A 1 287 ? -14.650 -1.365 16.904 1.00 98.31 287 ARG A CA 1
ATOM 2248 C C . ARG A 1 287 ? -13.965 -2.340 17.845 1.00 98.31 287 ARG A C 1
ATOM 2250 O O . ARG A 1 287 ? -14.636 -2.950 18.679 1.00 98.31 287 ARG A O 1
ATOM 2257 N N . TYR A 1 288 ? -12.648 -2.464 17.728 1.00 98.62 288 TYR A N 1
ATOM 2258 C CA . TYR A 1 288 ? -11.845 -3.223 18.674 1.00 98.62 288 TYR A CA 1
ATOM 2259 C C . TYR A 1 288 ? -12.022 -2.681 20.099 1.00 98.62 288 TYR A C 1
ATOM 2261 O O . TYR A 1 288 ? -12.320 -3.454 21.004 1.00 98.62 288 TYR A O 1
ATOM 2269 N N . LEU A 1 289 ? -11.929 -1.361 20.295 1.00 98.38 289 LEU A N 1
ATOM 2270 C CA . LEU A 1 289 ? -12.105 -0.730 21.607 1.00 98.38 289 LEU A CA 1
ATOM 2271 C C . LEU A 1 289 ? -13.503 -0.992 22.186 1.00 98.38 289 LEU A C 1
ATOM 2273 O O . LEU A 1 289 ? -13.621 -1.372 23.349 1.00 98.38 289 LEU A O 1
ATOM 2277 N N . ALA A 1 290 ? -14.553 -0.886 21.368 1.00 98.06 290 ALA A N 1
ATOM 2278 C CA . ALA A 1 290 ? -15.911 -1.238 21.787 1.00 98.06 290 ALA A CA 1
ATOM 2279 C C . ALA A 1 290 ? -16.023 -2.716 22.214 1.00 98.06 290 ALA A C 1
ATOM 2281 O O . ALA A 1 290 ? -16.624 -3.031 23.239 1.00 98.06 290 ALA A O 1
ATOM 2282 N N . THR A 1 291 ? -15.394 -3.627 21.464 1.00 95.94 291 THR A N 1
ATOM 2283 C CA . THR A 1 291 ? -15.364 -5.070 21.777 1.00 95.94 291 THR A CA 1
ATOM 2284 C C . THR A 1 291 ? -14.549 -5.366 23.040 1.00 95.94 291 THR A C 1
ATOM 2286 O O . THR A 1 291 ? -14.886 -6.273 23.798 1.00 95.94 291 THR A O 1
ATOM 2289 N N . ALA A 1 292 ? -13.513 -4.569 23.306 1.00 95.50 292 ALA A N 1
ATOM 2290 C CA . ALA A 1 292 ? -12.703 -4.624 24.518 1.00 95.50 292 ALA A CA 1
ATOM 2291 C C . ALA A 1 292 ? -13.395 -4.005 25.752 1.00 95.50 292 ALA A C 1
ATOM 2293 O O . ALA A 1 292 ? -12.823 -4.032 26.841 1.00 95.50 292 ALA A O 1
ATOM 2294 N N . GLY A 1 293 ? -14.623 -3.489 25.608 1.00 95.94 293 GLY A N 1
ATOM 2295 C CA . GLY A 1 293 ? -15.456 -2.999 26.709 1.00 95.94 293 GLY A CA 1
ATOM 2296 C C . GLY A 1 293 ? -15.410 -1.489 26.948 1.00 95.94 293 GLY A C 1
ATOM 2297 O O . GLY A 1 293 ? -16.031 -1.024 27.901 1.00 95.94 293 GLY A O 1
ATOM 2298 N N . PHE A 1 294 ? -14.722 -0.722 26.100 1.00 97.69 294 PHE A N 1
ATOM 2299 C CA . PHE A 1 294 ? -14.703 0.738 26.194 1.00 97.69 294 PHE A CA 1
ATOM 2300 C C . PHE A 1 294 ? -15.984 1.358 25.624 1.00 97.69 294 PHE A C 1
ATOM 2302 O O . PHE A 1 294 ? -16.548 0.870 24.642 1.00 97.69 294 PHE A O 1
ATOM 2309 N N . ALA A 1 295 ? -16.429 2.471 26.211 1.00 97.69 295 ALA A N 1
ATOM 2310 C CA . ALA A 1 295 ? -17.679 3.145 25.856 1.00 97.69 295 ALA A CA 1
ATOM 2311 C C . ALA A 1 295 ? -17.563 4.005 24.578 1.00 97.69 295 ALA A C 1
ATOM 2313 O O . ALA A 1 295 ? -17.804 5.209 24.602 1.00 97.69 295 ALA A O 1
ATOM 2314 N N . VAL A 1 296 ? -17.189 3.392 23.450 1.00 98.38 296 VAL A N 1
ATOM 2315 C CA . VAL A 1 296 ? -17.061 4.088 22.158 1.00 98.38 296 VAL A CA 1
ATOM 2316 C C . VAL A 1 296 ? -18.436 4.588 21.680 1.00 98.38 296 VAL A C 1
ATOM 2318 O O . VAL A 1 296 ? -19.368 3.782 21.587 1.00 98.38 296 VAL A O 1
ATOM 2321 N N . PRO A 1 297 ? -18.588 5.881 21.331 1.00 98.06 297 PRO A N 1
ATOM 2322 C CA . PRO A 1 297 ? -19.870 6.434 20.901 1.00 98.06 297 PRO A CA 1
ATOM 2323 C C . PRO A 1 297 ? -20.427 5.777 19.633 1.00 98.06 297 PRO A C 1
ATOM 2325 O O . PRO A 1 297 ? -19.696 5.484 18.683 1.00 98.06 297 PRO A O 1
ATOM 2328 N N . ALA A 1 298 ? -21.751 5.608 19.569 1.00 97.69 298 ALA A N 1
ATOM 2329 C CA . ALA A 1 298 ? -22.409 4.968 18.426 1.00 97.69 298 ALA A CA 1
ATOM 2330 C C . ALA A 1 298 ? -22.173 5.725 17.105 1.00 97.69 298 ALA A C 1
ATOM 2332 O O . ALA A 1 298 ? -21.936 5.100 16.073 1.00 97.69 298 ALA A O 1
ATOM 2333 N N . HIS A 1 299 ? -22.152 7.065 17.126 1.00 97.00 299 HIS A N 1
ATOM 2334 C CA . HIS A 1 299 ? -21.898 7.864 15.919 1.00 97.00 299 HIS A CA 1
ATOM 2335 C C . HIS A 1 299 ? -20.482 7.677 15.365 1.00 97.00 299 HIS A C 1
ATOM 2337 O O . HIS A 1 299 ? -20.290 7.790 14.157 1.00 97.00 299 HIS A O 1
ATOM 2343 N N . ALA A 1 300 ? -19.505 7.357 16.217 1.00 97.38 300 ALA A N 1
ATOM 2344 C CA . ALA A 1 300 ? -18.144 7.038 15.801 1.00 97.38 300 ALA A CA 1
ATOM 2345 C C . ALA A 1 300 ? -18.066 5.643 15.152 1.00 97.38 300 ALA A C 1
ATOM 2347 O O . ALA A 1 300 ? -17.349 5.454 14.170 1.00 97.38 300 ALA A O 1
ATOM 2348 N N . LEU A 1 301 ? -18.841 4.673 15.651 1.00 97.19 301 LEU A N 1
ATOM 2349 C CA . LEU A 1 301 ? -18.888 3.305 15.116 1.00 97.19 301 LEU A CA 1
ATOM 2350 C C . LEU A 1 301 ? -19.673 3.201 13.796 1.00 97.19 301 LEU A C 1
ATOM 2352 O O . LEU A 1 301 ? -19.298 2.409 12.915 1.00 97.19 301 LEU A O 1
ATOM 2356 N N . ASP A 1 302 ? -20.742 3.987 13.664 1.00 95.94 302 ASP A N 1
ATOM 2357 C CA . ASP A 1 302 ? -21.723 3.919 12.572 1.00 95.94 302 ASP A CA 1
ATOM 2358 C C . ASP A 1 302 ? -21.582 5.051 11.539 1.00 95.94 302 ASP A C 1
ATOM 2360 O O . ASP A 1 302 ? -22.439 5.215 10.669 1.00 95.94 302 ASP A O 1
ATOM 2364 N N . ARG A 1 303 ? -20.488 5.821 11.600 1.00 95.44 303 ARG A N 1
ATOM 2365 C CA . ARG A 1 303 ? -20.166 6.850 10.601 1.00 95.44 303 ARG A CA 1
ATOM 2366 C C . ARG A 1 303 ? -20.039 6.280 9.186 1.00 95.44 303 ARG A C 1
ATOM 2368 O O . ARG A 1 303 ? -19.707 5.108 8.999 1.00 95.44 303 ARG A O 1
ATOM 2375 N N . ASP A 1 304 ? -20.201 7.153 8.192 1.00 95.94 304 ASP A N 1
ATOM 2376 C CA . ASP A 1 304 ? -19.891 6.846 6.793 1.00 95.94 304 ASP A CA 1
ATOM 2377 C C . ASP A 1 304 ? -18.369 6.664 6.602 1.00 95.94 304 ASP A C 1
ATOM 2379 O O . ASP A 1 304 ? -17.621 7.646 6.726 1.00 95.94 304 ASP A O 1
ATOM 2383 N N . PRO A 1 305 ? -17.890 5.452 6.254 1.00 94.06 305 PRO A N 1
ATOM 2384 C CA . PRO A 1 305 ? -16.471 5.193 6.026 1.00 94.06 305 PRO A CA 1
ATOM 2385 C C . PRO A 1 305 ? -15.876 5.979 4.856 1.00 94.06 305 PRO A C 1
ATOM 2387 O O . PRO A 1 305 ? -14.656 6.090 4.778 1.00 94.06 305 PRO A O 1
ATOM 2390 N N . GLY A 1 306 ? -16.702 6.509 3.946 1.00 94.50 306 GLY A N 1
ATOM 2391 C CA . GLY A 1 306 ? -16.272 7.335 2.816 1.00 94.50 306 GLY A CA 1
ATOM 2392 C C . GLY A 1 306 ? -15.840 8.751 3.199 1.00 94.50 306 GLY A C 1
ATOM 2393 O O . GLY A 1 306 ? -15.247 9.454 2.382 1.00 94.50 306 GLY A O 1
ATOM 2394 N N . THR A 1 307 ? -16.106 9.175 4.435 1.00 93.69 307 THR A N 1
ATOM 2395 C CA . THR A 1 307 ? -15.854 10.545 4.895 1.00 93.69 307 THR A CA 1
ATOM 2396 C C . THR A 1 307 ? -14.614 10.635 5.776 1.00 93.69 307 THR A C 1
ATOM 2398 O O . THR A 1 307 ? -14.368 9.767 6.616 1.00 93.69 307 THR A O 1
ATOM 2401 N N . GLU A 1 308 ? -13.825 11.700 5.599 1.00 92.12 308 GLU A N 1
ATOM 2402 C CA . GLU A 1 308 ? -12.608 11.936 6.384 1.00 92.12 308 GLU A CA 1
ATOM 2403 C C . GLU A 1 308 ? -12.928 12.054 7.879 1.00 92.12 308 GLU A C 1
ATOM 2405 O O . GLU A 1 308 ? -13.927 12.675 8.264 1.00 92.12 308 GLU A O 1
ATOM 2410 N N . TRP A 1 309 ? -12.080 11.452 8.717 1.00 94.31 309 TRP A N 1
ATOM 2411 C CA . TRP A 1 309 ? -12.233 11.526 10.166 1.00 94.31 309 TRP A CA 1
ATOM 2412 C C . TRP A 1 309 ? -12.137 12.978 10.646 1.00 94.31 309 TRP A C 1
ATOM 2414 O O . TRP A 1 309 ? -11.255 13.724 10.220 1.00 94.31 309 TRP A O 1
ATOM 2424 N N . GLN A 1 310 ? -13.045 13.372 11.537 1.00 91.56 310 GLN A N 1
ATOM 2425 C CA . GLN A 1 310 ? -13.046 14.689 12.169 1.00 91.56 310 GLN A CA 1
ATOM 2426 C C . GLN A 1 310 ? -12.785 14.529 13.666 1.00 91.56 310 GLN A C 1
ATOM 2428 O O . GLN A 1 310 ? -13.322 13.580 14.234 1.00 91.56 310 GLN A O 1
ATOM 2433 N N . PRO A 1 311 ? -12.011 15.438 14.291 1.00 91.44 311 PRO A N 1
ATOM 2434 C CA . PRO A 1 311 ? -11.757 15.407 15.725 1.00 91.44 311 PRO A CA 1
ATOM 2435 C C . PRO A 1 311 ? -13.033 15.247 16.558 1.00 91.44 311 PRO A C 1
ATOM 2437 O O . PRO A 1 311 ? -13.994 15.994 16.354 1.00 91.44 311 PRO A O 1
ATOM 2440 N N . ASP A 1 312 ? -13.025 14.313 17.505 1.00 95.88 312 ASP A N 1
ATOM 2441 C CA . ASP A 1 312 ? -14.186 13.950 18.313 1.00 95.88 312 ASP A CA 1
ATOM 2442 C C . ASP A 1 312 ? -13.832 13.878 19.807 1.00 95.88 312 ASP A C 1
ATOM 2444 O O . ASP A 1 312 ? -13.061 13.033 20.261 1.00 95.88 312 ASP A O 1
ATOM 2448 N N . ALA A 1 313 ? -14.427 14.777 20.596 1.00 95.94 313 ALA A N 1
ATOM 2449 C CA . ALA A 1 313 ? -14.144 14.898 22.023 1.00 95.94 313 ALA A CA 1
ATOM 2450 C C . ALA A 1 313 ? -14.585 13.673 22.848 1.00 95.94 313 ALA A C 1
ATOM 2452 O O . ALA A 1 313 ? -13.949 13.366 23.857 1.00 95.94 313 ALA A O 1
ATOM 2453 N N . GLU A 1 314 ? -15.644 12.965 22.442 1.00 97.06 314 GLU A N 1
ATOM 2454 C CA . GLU A 1 314 ? -16.085 11.753 23.142 1.00 97.06 314 GLU A CA 1
ATOM 2455 C C . GLU A 1 314 ? -15.129 10.589 22.847 1.00 97.06 314 GLU A C 1
ATOM 2457 O O . GLU A 1 314 ? -14.772 9.830 23.749 1.00 97.06 314 GLU A O 1
ATOM 2462 N N . VAL A 1 315 ? -14.625 10.493 21.611 1.00 97.94 315 VAL A N 1
ATOM 2463 C CA . VAL A 1 315 ? -13.580 9.519 21.250 1.00 97.94 315 VAL A CA 1
ATOM 2464 C C . VAL A 1 315 ? -12.264 9.820 21.973 1.00 97.94 315 VAL A C 1
ATOM 2466 O O . VAL A 1 315 ? -11.632 8.891 22.476 1.00 97.94 315 VAL A O 1
ATOM 2469 N N . GLN A 1 316 ? -11.874 11.093 22.109 1.00 97.12 316 GLN A N 1
ATOM 2470 C CA . GLN A 1 316 ? -10.722 11.497 22.928 1.00 97.12 316 GLN A CA 1
ATOM 2471 C C . GLN A 1 316 ? -10.842 11.016 24.376 1.00 97.12 316 GLN A C 1
ATOM 2473 O O . GLN A 1 316 ? -9.873 10.509 24.941 1.00 97.12 316 GLN A O 1
ATOM 2478 N N . GLN A 1 317 ? -12.027 11.144 24.977 1.00 96.69 317 GLN A N 1
ATOM 2479 C CA . GLN A 1 317 ? -12.262 10.710 26.351 1.00 96.69 317 GLN A CA 1
ATOM 2480 C C . GLN A 1 317 ? -12.136 9.188 26.498 1.00 96.69 317 GLN A C 1
ATOM 2482 O O . GLN A 1 317 ? -11.520 8.715 27.452 1.00 96.69 317 GLN A O 1
ATOM 2487 N N . VAL A 1 318 ? -12.649 8.429 25.526 1.00 97.62 318 VAL A N 1
ATOM 2488 C CA . VAL A 1 318 ? -12.471 6.971 25.480 1.00 97.62 318 VAL A CA 1
ATOM 2489 C C . VAL A 1 318 ? -10.998 6.598 25.347 1.00 97.62 318 VAL A C 1
ATOM 2491 O O . VAL A 1 318 ? -10.523 5.720 26.058 1.00 97.62 318 VAL A O 1
ATOM 2494 N N . LEU A 1 319 ? -10.242 7.270 24.477 1.00 97.62 319 LEU A N 1
ATOM 2495 C CA . LEU A 1 319 ? -8.808 7.013 24.353 1.00 97.62 319 LEU A CA 1
ATOM 2496 C C . LEU A 1 319 ? -8.062 7.335 25.656 1.00 97.62 319 LEU A C 1
ATOM 2498 O O . LEU A 1 319 ? -7.196 6.562 26.050 1.00 97.62 319 LEU A O 1
ATOM 2502 N N . ALA A 1 320 ? -8.414 8.412 26.362 1.00 97.19 320 ALA A N 1
ATOM 2503 C CA . ALA A 1 320 ? -7.816 8.719 27.661 1.00 97.19 320 ALA A CA 1
ATOM 2504 C C . ALA A 1 320 ? -8.083 7.604 28.692 1.00 97.19 320 ALA A C 1
ATOM 2506 O O . ALA A 1 320 ? -7.185 7.233 29.444 1.00 97.19 320 ALA A O 1
ATOM 2507 N N . GLU A 1 321 ? -9.281 7.008 28.678 1.00 96.75 321 GLU A N 1
ATOM 2508 C CA . GLU A 1 321 ? -9.600 5.824 29.486 1.00 96.75 321 GLU A CA 1
ATOM 2509 C C . GLU A 1 321 ? -8.762 4.602 29.079 1.00 96.75 321 GLU A C 1
ATOM 2511 O O . GLU A 1 321 ? -8.247 3.899 29.948 1.00 96.75 321 GLU A O 1
ATOM 2516 N N . VAL A 1 322 ? -8.567 4.367 27.775 1.00 96.69 322 VAL A N 1
ATOM 2517 C CA . VAL A 1 322 ? -7.699 3.287 27.269 1.00 96.69 322 VAL A CA 1
ATOM 2518 C C . VAL A 1 322 ? -6.282 3.417 27.826 1.00 96.69 322 VAL A C 1
ATOM 2520 O O . VAL A 1 322 ? -5.703 2.424 28.263 1.00 96.69 322 VAL A O 1
ATOM 2523 N N . TYR A 1 323 ? -5.740 4.634 27.840 1.00 96.75 323 TYR A N 1
ATOM 2524 C CA . TYR A 1 323 ? -4.394 4.924 28.332 1.00 96.75 323 TYR A CA 1
ATOM 2525 C C . TYR A 1 323 ? -4.275 4.966 29.863 1.00 96.75 323 TYR A C 1
ATOM 2527 O O . TYR A 1 323 ? -3.158 4.937 30.376 1.00 96.75 323 TYR A O 1
ATOM 2535 N N . ALA A 1 324 ? -5.384 4.983 30.610 1.00 94.56 324 ALA A N 1
ATOM 2536 C CA . ALA A 1 324 ? -5.353 5.021 32.074 1.00 94.56 324 ALA A CA 1
ATOM 2537 C C . ALA A 1 324 ? -4.782 3.735 32.711 1.00 94.56 324 ALA A C 1
ATOM 2539 O O . ALA A 1 324 ? -4.333 3.766 33.859 1.00 94.56 324 ALA A O 1
ATOM 2540 N N . ASP A 1 325 ? -4.777 2.612 31.983 1.00 89.56 325 ASP A N 1
ATOM 2541 C CA . ASP A 1 325 ? -4.073 1.386 32.371 1.00 89.56 325 ASP A CA 1
ATOM 2542 C C . ASP A 1 325 ? -3.144 0.912 31.248 1.00 89.56 325 ASP A C 1
ATOM 2544 O O . ASP A 1 325 ? -3.552 0.190 30.339 1.00 89.56 325 ASP A O 1
ATOM 2548 N N . GLU A 1 326 ? -1.860 1.257 31.352 1.00 83.00 326 GLU A N 1
ATOM 2549 C CA . GLU A 1 326 ? -0.816 0.861 30.393 1.00 83.00 326 GLU A CA 1
ATOM 2550 C C . GLU A 1 326 ? -0.633 -0.662 30.260 1.00 83.00 326 GLU A C 1
ATOM 2552 O O . GLU A 1 326 ? -0.018 -1.130 29.305 1.00 83.00 326 GLU A O 1
ATOM 2557 N N . ARG A 1 327 ? -1.170 -1.466 31.190 1.00 87.25 327 ARG A N 1
ATOM 2558 C CA . ARG A 1 327 ? -1.134 -2.937 31.096 1.00 87.25 327 ARG A CA 1
ATOM 2559 C C . ARG A 1 327 ? -2.219 -3.483 30.168 1.00 87.25 327 ARG A C 1
ATOM 2561 O O . ARG A 1 327 ? -2.235 -4.684 29.896 1.00 87.25 327 ARG A O 1
ATOM 2568 N N . ASN A 1 328 ? -3.154 -2.641 29.727 1.00 89.62 328 ASN A N 1
ATOM 2569 C CA . ASN A 1 328 ? -4.213 -3.036 28.815 1.00 89.62 328 ASN A CA 1
ATOM 2570 C C . ASN A 1 328 ? -3.641 -3.226 27.395 1.00 89.62 328 ASN A C 1
ATOM 2572 O O . ASN A 1 328 ? -3.069 -2.285 26.840 1.00 89.62 328 ASN A O 1
ATOM 2576 N N . PRO A 1 329 ? -3.850 -4.388 26.745 1.00 94.12 329 PRO A N 1
ATOM 2577 C CA . PRO A 1 329 ? -3.429 -4.607 25.360 1.00 94.12 329 PRO A CA 1
ATOM 2578 C C . PRO A 1 329 ? -3.935 -3.551 24.366 1.00 94.12 329 PRO A C 1
ATOM 2580 O O . PRO A 1 329 ? -3.311 -3.334 23.330 1.00 94.12 329 PRO A O 1
ATOM 2583 N N . ALA A 1 330 ? -5.059 -2.889 24.660 1.00 96.75 330 ALA A N 1
ATOM 2584 C CA . ALA A 1 330 ? -5.564 -1.781 23.859 1.00 96.75 330 ALA A CA 1
ATOM 2585 C C . ALA A 1 330 ? -4.629 -0.560 23.860 1.00 96.75 330 ALA A C 1
ATOM 2587 O O . ALA A 1 330 ? -4.423 0.025 22.799 1.00 96.75 330 ALA A O 1
ATOM 2588 N N . ALA A 1 331 ? -4.010 -0.223 24.996 1.00 97.19 331 ALA A N 1
ATOM 2589 C CA . ALA A 1 331 ? -3.040 0.868 25.078 1.00 97.19 331 ALA A CA 1
ATOM 2590 C C . ALA A 1 331 ? -1.786 0.556 24.244 1.00 97.19 331 ALA A C 1
ATOM 2592 O O . ALA A 1 331 ? -1.369 1.374 23.425 1.00 97.19 331 ALA A O 1
ATOM 2593 N N . GLU A 1 332 ? -1.244 -0.666 24.353 1.00 96.38 332 GLU A N 1
ATOM 2594 C CA . GLU A 1 332 ? -0.108 -1.106 23.524 1.00 96.38 332 GLU A CA 1
ATOM 2595 C C . GLU A 1 332 ? -0.421 -1.067 22.021 1.00 96.38 332 GLU A C 1
ATOM 2597 O O . GLU A 1 332 ? 0.452 -0.776 21.201 1.00 96.38 332 GLU A O 1
ATOM 2602 N N . LEU A 1 333 ? -1.661 -1.380 21.643 1.00 97.81 333 LEU A N 1
ATOM 2603 C CA . LEU A 1 333 ? -2.096 -1.351 20.252 1.00 97.81 333 LEU A CA 1
ATOM 2604 C C . LEU A 1 333 ? -2.213 0.078 19.715 1.00 97.81 333 LEU A C 1
ATOM 2606 O O . LEU A 1 333 ? -1.803 0.326 18.580 1.00 97.81 333 LEU A O 1
ATOM 2610 N N . CYS A 1 334 ? -2.724 1.009 20.526 1.00 98.06 334 CYS A N 1
ATOM 2611 C CA . CYS A 1 334 ? -2.743 2.433 20.202 1.00 98.06 334 CYS A CA 1
ATOM 2612 C C . CYS A 1 334 ? -1.319 2.980 20.010 1.00 98.06 334 CYS A C 1
ATOM 2614 O O . CYS A 1 334 ? -1.060 3.641 19.005 1.00 98.06 334 CYS A O 1
ATOM 2616 N N . GLU A 1 335 ? -0.372 2.631 20.888 1.00 97.75 335 GLU A N 1
ATOM 2617 C CA . GLU A 1 335 ? 1.040 3.009 20.720 1.00 97.75 335 GLU A CA 1
ATOM 2618 C C . GLU A 1 335 ? 1.653 2.409 19.449 1.00 97.75 335 GLU A C 1
ATOM 2620 O O . GLU A 1 335 ? 2.280 3.116 18.664 1.00 97.75 335 GLU A O 1
ATOM 2625 N N . ALA A 1 336 ? 1.395 1.133 19.159 1.00 98.19 336 ALA A N 1
ATOM 2626 C CA . ALA A 1 336 ? 1.896 0.517 17.933 1.00 98.19 336 ALA A CA 1
ATOM 2627 C C . ALA A 1 336 ? 1.320 1.170 16.659 1.00 98.19 336 ALA A C 1
ATOM 2629 O O . ALA A 1 336 ? 1.989 1.211 15.627 1.00 98.19 336 ALA A O 1
ATOM 2630 N N . LEU A 1 337 ? 0.081 1.673 16.692 1.00 98.56 337 LEU A N 1
ATOM 2631 C CA . LEU A 1 337 ? -0.494 2.431 15.574 1.00 98.56 337 LEU A CA 1
ATOM 2632 C C . LEU A 1 337 ? 0.136 3.820 15.441 1.00 98.56 337 LEU A C 1
ATOM 2634 O O . LEU A 1 337 ? 0.292 4.312 14.323 1.00 98.56 337 LEU A O 1
ATOM 2638 N N . VAL A 1 338 ? 0.552 4.426 16.550 1.00 98.31 338 VAL A N 1
ATOM 2639 C CA . VAL A 1 338 ? 1.327 5.672 16.533 1.00 98.31 338 VAL A CA 1
ATOM 2640 C C . VAL A 1 338 ? 2.697 5.448 15.898 1.00 98.31 338 VAL A C 1
ATOM 2642 O O . VAL A 1 338 ? 3.074 6.248 15.047 1.00 98.31 338 VAL A O 1
ATOM 2645 N N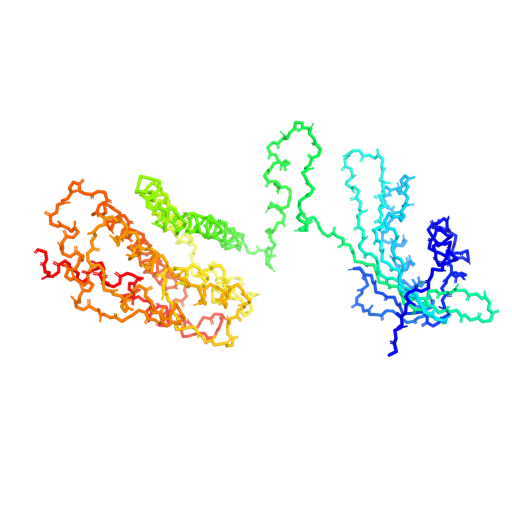 . ASP A 1 339 ? 3.366 4.322 16.172 1.00 98.44 339 ASP A N 1
ATOM 2646 C CA . ASP A 1 339 ? 4.607 3.938 15.474 1.00 98.44 339 ASP A CA 1
ATOM 2647 C C . ASP A 1 339 ? 4.399 3.814 13.949 1.00 98.44 339 ASP A C 1
ATOM 2649 O O . ASP A 1 339 ? 5.265 4.179 13.150 1.00 98.44 339 ASP A O 1
ATOM 2653 N N . VAL A 1 340 ? 3.247 3.283 13.513 1.00 98.50 340 VAL A N 1
ATOM 2654 C CA . VAL A 1 340 ? 2.899 3.185 12.083 1.00 98.50 340 VAL A CA 1
ATOM 2655 C C . VAL A 1 340 ? 2.728 4.574 11.467 1.00 98.50 340 VAL A C 1
ATOM 2657 O O . VAL A 1 340 ? 3.269 4.836 10.392 1.00 98.50 340 VAL A O 1
ATOM 2660 N N . ASP A 1 341 ? 1.997 5.469 12.131 1.00 97.06 341 ASP A N 1
ATOM 2661 C CA . ASP A 1 341 ? 1.773 6.835 11.646 1.00 97.06 341 ASP A CA 1
ATOM 2662 C C . ASP A 1 341 ? 3.078 7.649 11.620 1.00 97.06 341 ASP A C 1
ATOM 2664 O O . ASP A 1 341 ? 3.382 8.314 10.627 1.00 97.06 341 ASP A O 1
ATOM 2668 N N . GLU A 1 342 ? 3.907 7.532 12.662 1.00 96.38 342 GLU A N 1
ATOM 2669 C CA . GLU A 1 342 ? 5.246 8.127 12.700 1.00 96.38 342 GLU A CA 1
ATOM 2670 C C . GLU A 1 342 ? 6.097 7.637 11.522 1.00 96.38 342 GLU A C 1
ATOM 2672 O O . GLU A 1 342 ? 6.660 8.457 10.798 1.00 96.38 342 GLU A O 1
ATOM 2677 N N . GLY A 1 343 ? 6.123 6.327 11.252 1.00 96.81 343 GLY A N 1
ATOM 2678 C CA . GLY A 1 343 ? 6.874 5.764 10.128 1.00 96.81 343 GLY A CA 1
ATOM 2679 C C . GLY A 1 343 ? 6.434 6.311 8.762 1.00 96.81 343 GLY A C 1
ATOM 2680 O O . GLY A 1 343 ? 7.272 6.588 7.899 1.00 96.81 343 GLY A O 1
ATOM 2681 N N . VAL A 1 344 ? 5.129 6.526 8.553 1.00 96.25 344 VAL A N 1
ATOM 2682 C CA . VAL A 1 344 ? 4.610 7.158 7.325 1.00 96.25 344 VAL A CA 1
ATOM 2683 C C . VAL A 1 344 ? 5.038 8.624 7.236 1.00 96.25 344 VAL A C 1
ATOM 2685 O O . VAL A 1 344 ? 5.447 9.090 6.166 1.00 96.25 344 VAL A O 1
ATOM 2688 N N . GLN A 1 345 ? 4.960 9.365 8.342 1.00 95.12 345 GLN A N 1
ATOM 2689 C CA . GLN A 1 345 ? 5.353 10.773 8.384 1.00 95.12 345 GLN A CA 1
ATOM 2690 C C . GLN A 1 345 ? 6.863 10.959 8.190 1.00 95.12 345 GLN A C 1
ATOM 2692 O O . GLN A 1 345 ? 7.273 11.832 7.419 1.00 95.12 345 GLN A O 1
ATOM 2697 N N . GLU A 1 346 ? 7.684 10.108 8.805 1.00 96.38 346 GLU A N 1
ATOM 2698 C CA . GLU A 1 346 ? 9.132 10.077 8.607 1.00 96.38 346 GLU A CA 1
ATOM 2699 C C . GLU A 1 346 ? 9.464 9.807 7.138 1.00 96.38 346 GLU A C 1
ATOM 2701 O O . GLU A 1 346 ? 10.242 10.552 6.534 1.00 96.38 346 GLU A O 1
ATOM 2706 N N . TRP A 1 347 ? 8.818 8.810 6.521 1.00 96.38 347 TRP A N 1
ATOM 2707 C CA . TRP A 1 347 ? 9.011 8.526 5.101 1.00 96.38 347 TRP A CA 1
ATOM 2708 C C . TRP A 1 347 ? 8.653 9.729 4.225 1.00 96.38 347 TRP A C 1
ATOM 2710 O O . TRP A 1 347 ? 9.441 10.099 3.354 1.00 96.38 347 TRP A O 1
ATOM 2720 N N . ARG A 1 348 ? 7.514 10.400 4.468 1.00 95.00 348 ARG A N 1
ATOM 2721 C CA . ARG A 1 348 ? 7.128 11.607 3.713 1.00 95.00 348 ARG A CA 1
ATOM 2722 C C . ARG A 1 348 ? 8.163 12.720 3.866 1.00 95.00 348 ARG A C 1
ATOM 2724 O O . ARG A 1 348 ? 8.538 13.340 2.870 1.00 95.00 348 ARG A O 1
ATOM 2731 N N . TYR A 1 349 ? 8.638 12.969 5.086 1.00 95.19 349 TYR A N 1
ATOM 2732 C CA . TYR A 1 349 ? 9.659 13.982 5.348 1.00 95.19 349 TYR A CA 1
ATOM 2733 C C . TYR A 1 349 ? 10.962 13.662 4.611 1.00 95.19 349 TYR A C 1
ATOM 2735 O O . TYR A 1 349 ? 11.482 14.494 3.863 1.00 95.19 349 TYR A O 1
ATOM 2743 N N . ARG A 1 350 ? 11.471 12.439 4.774 1.00 95.25 350 ARG A N 1
ATOM 2744 C CA . ARG A 1 350 ? 12.700 11.989 4.118 1.00 95.25 350 ARG A CA 1
ATOM 2745 C C . ARG A 1 350 ? 12.556 12.023 2.594 1.00 95.25 350 ARG A C 1
ATOM 2747 O O . ARG A 1 350 ? 13.467 12.497 1.919 1.00 95.25 350 ARG A O 1
ATOM 2754 N N . HIS A 1 351 ? 11.400 11.637 2.053 1.00 93.94 351 HIS A N 1
ATOM 2755 C CA . HIS A 1 351 ? 11.095 11.723 0.625 1.00 93.94 351 HIS A CA 1
ATOM 2756 C C . HIS A 1 351 ? 11.146 13.173 0.117 1.00 93.94 351 HIS A C 1
ATOM 2758 O O . HIS A 1 351 ? 11.808 13.440 -0.884 1.00 93.94 351 HIS A O 1
ATOM 2764 N N . VAL A 1 352 ? 10.546 14.134 0.834 1.00 93.12 352 VAL A N 1
ATOM 2765 C CA . VAL A 1 352 ? 10.656 15.572 0.513 1.00 93.12 352 VAL A CA 1
ATOM 2766 C C . VAL A 1 352 ? 12.120 16.012 0.470 1.00 93.12 352 VAL A C 1
ATOM 2768 O O . VAL A 1 352 ? 12.546 16.630 -0.505 1.00 93.12 352 VAL A O 1
ATOM 2771 N N . LYS A 1 353 ? 12.904 15.691 1.507 1.00 93.50 353 LYS A N 1
ATOM 2772 C CA . LYS A 1 353 ? 14.317 16.096 1.594 1.00 93.50 353 LYS A CA 1
ATOM 2773 C C . LYS A 1 353 ? 15.172 15.467 0.497 1.00 93.50 353 LYS A C 1
ATOM 2775 O O . LYS A 1 353 ? 16.043 16.145 -0.046 1.00 93.50 353 LYS A O 1
ATOM 2780 N N . MET A 1 354 ? 14.911 14.208 0.155 1.00 93.69 354 MET A N 1
ATOM 2781 C CA . MET A 1 354 ? 15.563 13.515 -0.954 1.00 93.69 354 MET A CA 1
ATOM 2782 C C . MET A 1 354 ? 15.242 14.209 -2.285 1.00 93.69 354 MET A C 1
ATOM 2784 O O . MET A 1 354 ? 16.160 14.569 -3.022 1.00 93.69 354 MET A O 1
ATOM 2788 N N . VAL A 1 355 ? 13.968 14.517 -2.554 1.00 90.81 355 VAL A N 1
ATOM 2789 C CA . VAL A 1 355 ? 13.556 15.248 -3.765 1.00 90.81 355 VAL A CA 1
ATOM 2790 C C . VAL A 1 355 ? 14.229 16.622 -3.834 1.00 90.81 355 VAL A C 1
ATOM 2792 O O . VAL A 1 355 ? 14.810 16.967 -4.862 1.00 90.81 355 VAL A O 1
ATOM 2795 N N . GLU A 1 356 ? 14.234 17.393 -2.745 1.00 90.62 356 GLU A N 1
ATOM 2796 C CA . GLU A 1 356 ? 14.932 18.686 -2.682 1.00 90.62 356 GLU A CA 1
ATOM 2797 C C . GLU A 1 356 ? 16.432 18.552 -2.972 1.00 90.62 356 GLU A C 1
ATOM 2799 O O . GLU A 1 356 ? 16.994 19.383 -3.687 1.00 90.62 356 GLU A O 1
ATOM 2804 N N . ARG A 1 357 ? 17.082 17.503 -2.454 1.00 89.56 357 ARG A N 1
ATOM 2805 C CA . ARG A 1 357 ? 18.506 17.244 -2.699 1.00 89.56 357 ARG A CA 1
ATOM 2806 C C . ARG A 1 357 ? 18.784 16.943 -4.172 1.00 89.56 357 ARG A C 1
ATOM 2808 O O . ARG A 1 357 ? 19.800 17.406 -4.682 1.00 89.56 357 ARG A O 1
ATOM 2815 N N . ILE A 1 358 ? 17.914 16.189 -4.848 1.00 88.19 358 ILE A N 1
ATOM 2816 C CA . ILE A 1 358 ? 18.138 15.732 -6.229 1.00 88.19 358 ILE A CA 1
ATOM 2817 C C . ILE A 1 358 ? 17.703 16.779 -7.267 1.00 88.19 358 ILE A C 1
ATOM 2819 O O . ILE A 1 358 ? 18.419 17.014 -8.243 1.00 88.19 358 ILE A O 1
ATOM 2823 N N . ILE A 1 359 ? 16.541 17.421 -7.090 1.00 86.31 359 ILE A N 1
ATOM 2824 C CA . ILE A 1 359 ? 15.961 18.328 -8.097 1.00 86.31 359 ILE A CA 1
ATOM 2825 C C . ILE A 1 359 ? 15.815 19.786 -7.646 1.00 86.31 359 ILE A C 1
ATOM 2827 O O . ILE A 1 359 ? 15.479 20.631 -8.482 1.00 86.31 359 ILE A O 1
ATOM 2831 N N . GLY A 1 360 ? 16.080 20.109 -6.378 1.00 85.00 360 GLY A N 1
ATOM 2832 C CA . GLY A 1 360 ? 15.883 21.453 -5.833 1.00 85.00 360 GLY A CA 1
ATOM 2833 C C . GLY A 1 360 ? 14.417 21.889 -5.899 1.00 85.00 360 GLY A C 1
ATOM 2834 O O . GLY A 1 360 ? 13.518 21.151 -5.507 1.00 85.00 360 GLY A O 1
ATOM 2835 N N . THR A 1 361 ? 14.175 23.088 -6.430 1.00 77.12 361 THR A N 1
ATOM 2836 C CA . THR A 1 361 ? 12.837 23.685 -6.615 1.00 77.12 361 THR A CA 1
ATOM 2837 C C . THR A 1 361 ? 12.228 23.416 -7.996 1.00 77.12 361 THR A C 1
ATOM 2839 O O . THR A 1 361 ? 11.224 24.024 -8.364 1.00 77.12 361 THR A O 1
ATOM 2842 N N . LYS A 1 362 ? 12.833 22.534 -8.805 1.00 76.00 362 LYS A N 1
ATOM 2843 C CA . LYS A 1 362 ? 12.296 22.200 -10.132 1.00 76.00 362 LYS A CA 1
ATOM 2844 C C . LYS A 1 362 ? 10.922 21.533 -10.000 1.00 76.00 362 LYS A C 1
ATOM 2846 O O . LYS A 1 362 ? 10.704 20.730 -9.095 1.00 76.00 362 LYS A O 1
ATOM 2851 N N . LEU A 1 363 ? 10.039 21.806 -10.963 1.00 75.88 363 LEU A N 1
ATOM 2852 C CA . LEU A 1 363 ? 8.739 21.138 -11.082 1.00 75.88 363 LEU A CA 1
ATOM 2853 C C . LEU A 1 363 ? 8.906 19.613 -11.148 1.00 75.88 363 LEU A C 1
ATOM 2855 O O . LEU A 1 363 ? 9.909 19.107 -11.666 1.00 75.88 363 LEU A O 1
ATOM 2859 N N . GLY A 1 364 ? 7.920 18.887 -10.623 1.00 73.00 364 GLY A N 1
ATOM 2860 C CA . GLY A 1 364 ? 7.869 17.431 -10.722 1.00 73.00 364 GLY A CA 1
ATOM 2861 C C . GLY A 1 364 ? 7.579 16.973 -12.154 1.00 73.00 364 GLY A C 1
ATOM 2862 O O . GLY A 1 364 ? 6.930 17.681 -12.919 1.00 73.00 364 GLY A O 1
ATOM 2863 N N . THR A 1 365 ? 8.021 15.766 -12.516 1.00 69.62 365 THR A N 1
ATOM 2864 C CA . THR A 1 365 ? 7.721 15.130 -13.820 1.00 69.62 365 THR A CA 1
ATOM 2865 C C . THR A 1 365 ? 6.218 14.916 -14.038 1.00 69.62 365 THR A C 1
ATOM 2867 O O . THR A 1 365 ? 5.744 14.988 -15.163 1.00 69.62 365 THR A O 1
ATOM 2870 N N . GLY A 1 366 ? 5.444 14.763 -12.958 1.00 63.09 366 GLY A N 1
ATOM 2871 C CA . GLY A 1 366 ? 3.978 14.673 -12.990 1.00 63.09 366 GLY A CA 1
ATOM 2872 C C . GLY A 1 366 ? 3.235 16.018 -13.008 1.00 63.09 366 GLY A C 1
ATOM 2873 O O . GLY A 1 366 ? 2.042 16.043 -12.724 1.00 63.09 366 GLY A O 1
ATOM 2874 N N . GLY A 1 367 ? 3.917 17.146 -13.248 1.00 61.56 367 GLY A N 1
ATOM 2875 C CA . GLY A 1 367 ? 3.292 18.475 -13.334 1.00 61.56 367 GLY A CA 1
ATOM 2876 C C . GLY A 1 367 ? 2.956 19.147 -11.994 1.00 61.56 367 GLY A C 1
ATOM 2877 O O . GLY A 1 367 ? 2.354 20.219 -11.983 1.00 61.56 367 GLY A O 1
ATOM 2878 N N . SER A 1 368 ? 3.347 18.558 -10.858 1.00 70.44 368 SER A N 1
ATOM 2879 C CA . SER A 1 368 ? 3.230 19.213 -9.549 1.00 70.44 368 SER A CA 1
ATOM 2880 C C . SER A 1 368 ? 4.293 20.303 -9.366 1.00 70.44 368 SER A C 1
ATOM 2882 O O . SER A 1 368 ? 5.332 20.308 -10.034 1.00 70.44 368 SER A O 1
ATOM 2884 N N . THR A 1 369 ? 4.103 21.166 -8.364 1.00 68.94 369 THR A N 1
ATOM 2885 C CA . THR A 1 369 ? 5.115 22.132 -7.895 1.00 68.94 369 THR A CA 1
ATOM 2886 C C . THR A 1 369 ? 6.355 21.467 -7.261 1.00 68.94 369 THR A C 1
ATOM 2888 O O . THR A 1 369 ? 7.169 22.134 -6.630 1.00 68.94 369 THR A O 1
ATOM 2891 N N . GLY A 1 370 ? 6.526 20.147 -7.421 1.00 77.81 370 GLY A N 1
ATOM 2892 C CA . GLY A 1 370 ? 7.670 19.392 -6.924 1.00 77.81 370 GLY A CA 1
ATOM 2893 C C . GLY A 1 370 ? 7.645 19.280 -5.402 1.00 77.81 370 GLY A C 1
ATOM 2894 O O . GLY A 1 370 ? 6.679 18.774 -4.824 1.00 77.81 370 GLY A O 1
ATOM 2895 N N . ALA A 1 371 ? 8.710 19.757 -4.757 1.00 79.38 371 ALA A N 1
ATOM 2896 C CA . ALA A 1 371 ? 8.869 19.709 -3.306 1.00 79.38 371 ALA A CA 1
ATOM 2897 C C . ALA A 1 371 ? 7.755 20.459 -2.552 1.00 79.38 371 ALA A C 1
ATOM 2899 O O . ALA A 1 371 ? 7.332 20.000 -1.494 1.00 79.38 371 ALA A O 1
ATOM 2900 N N . ASP A 1 372 ? 7.233 21.562 -3.098 1.00 81.00 372 ASP A N 1
ATOM 2901 C CA . ASP A 1 372 ? 6.194 22.363 -2.433 1.00 81.00 372 ASP A CA 1
ATOM 2902 C C . ASP A 1 372 ? 4.899 21.569 -2.238 1.00 81.00 372 ASP A C 1
ATOM 2904 O O . ASP A 1 372 ? 4.321 21.577 -1.150 1.00 81.00 372 ASP A O 1
ATOM 2908 N N . TYR A 1 373 ? 4.471 20.820 -3.261 1.00 82.81 373 TYR A N 1
ATOM 2909 C CA . TYR A 1 373 ? 3.337 19.914 -3.109 1.00 82.81 373 TYR A CA 1
ATOM 2910 C C . TYR A 1 373 ? 3.635 18.862 -2.037 1.00 82.81 373 TYR A C 1
ATOM 2912 O O . TYR A 1 373 ? 2.801 18.623 -1.167 1.00 82.81 373 TYR A O 1
ATOM 2920 N N . LEU A 1 374 ? 4.811 18.226 -2.077 1.00 85.19 374 LEU A N 1
ATOM 2921 C CA . LEU A 1 374 ? 5.131 17.154 -1.130 1.00 85.19 374 LEU A CA 1
ATOM 2922 C C . LEU A 1 374 ? 5.135 17.670 0.317 1.00 85.19 374 LEU A C 1
ATOM 2924 O O . LEU A 1 374 ? 4.615 16.991 1.201 1.00 85.19 374 LEU A O 1
ATOM 2928 N N . ARG A 1 375 ? 5.598 18.906 0.555 1.00 87.19 375 ARG A N 1
ATOM 2929 C CA . ARG A 1 375 ? 5.512 19.553 1.874 1.00 87.19 375 ARG A CA 1
ATOM 2930 C C . ARG A 1 375 ? 4.076 19.716 2.363 1.00 87.19 375 ARG A C 1
ATOM 2932 O O . ARG A 1 375 ? 3.847 19.563 3.555 1.00 87.19 375 ARG A O 1
ATOM 2939 N N . SER A 1 376 ? 3.102 19.940 1.477 1.00 88.06 376 SER A N 1
ATOM 2940 C CA . SER A 1 376 ? 1.689 20.040 1.886 1.00 88.06 376 SER A CA 1
ATOM 2941 C C . SER A 1 376 ? 1.107 18.732 2.449 1.00 88.06 376 SER A C 1
ATOM 2943 O O . SER A 1 376 ? 0.053 18.756 3.085 1.00 88.06 376 SER A O 1
ATOM 2945 N N . THR A 1 377 ? 1.786 17.600 2.220 1.00 85.50 377 THR A N 1
ATOM 2946 C CA . THR A 1 377 ? 1.414 16.282 2.761 1.00 85.50 377 THR A CA 1
ATOM 2947 C C . THR A 1 377 ? 2.035 15.986 4.131 1.00 85.50 377 THR A C 1
ATOM 2949 O O . THR A 1 377 ? 1.658 15.003 4.771 1.00 85.50 377 THR A O 1
ATOM 2952 N N . LEU A 1 378 ? 2.985 16.810 4.588 1.00 88.38 378 LEU A N 1
ATOM 2953 C CA . LEU A 1 378 ? 3.579 16.693 5.920 1.00 88.38 378 LEU A CA 1
ATOM 2954 C C . LEU A 1 378 ? 2.594 17.166 6.994 1.00 88.38 378 LEU A C 1
ATOM 2956 O O . LEU A 1 378 ? 1.711 17.976 6.714 1.00 88.38 378 LEU A O 1
ATOM 2960 N N . PHE A 1 379 ? 2.774 16.671 8.222 1.00 85.94 379 PHE A N 1
ATOM 2961 C CA . PHE A 1 379 ? 1.984 17.062 9.400 1.00 85.94 379 PHE A CA 1
ATOM 2962 C C . PHE A 1 379 ? 0.480 16.768 9.278 1.00 85.94 379 PHE A C 1
ATOM 2964 O O . PHE A 1 379 ? -0.351 17.436 9.889 1.00 85.94 379 PHE A O 1
ATOM 2971 N N . ARG A 1 380 ? 0.132 15.758 8.474 1.00 90.12 380 ARG A N 1
ATOM 2972 C CA . ARG A 1 380 ? -1.217 15.198 8.353 1.00 90.12 380 ARG A CA 1
ATOM 2973 C C . ARG A 1 380 ? -1.196 13.758 8.876 1.00 90.12 380 ARG A C 1
ATOM 2975 O O . ARG A 1 380 ? -0.969 12.858 8.057 1.00 90.12 380 ARG A O 1
ATOM 2982 N N . PRO A 1 381 ? -1.331 13.551 10.201 1.00 92.50 381 PRO A N 1
ATOM 2983 C CA . PRO A 1 381 ? -1.324 12.216 10.788 1.00 92.50 381 PRO A CA 1
ATOM 2984 C C . PRO A 1 381 ? -2.503 11.396 10.267 1.00 92.50 381 PRO A C 1
ATOM 2986 O O . PRO A 1 381 ? -3.594 11.933 10.063 1.00 92.50 381 PRO A O 1
ATOM 2989 N N . ALA A 1 382 ? -2.286 10.101 10.065 1.00 92.44 382 ALA A N 1
ATOM 2990 C CA . ALA A 1 382 ? -3.360 9.166 9.745 1.00 92.44 382 ALA A CA 1
ATOM 2991 C C . ALA A 1 382 ? -4.331 8.990 10.922 1.00 92.44 382 ALA A C 1
ATOM 2993 O O . ALA A 1 382 ? -5.530 8.819 10.711 1.00 92.44 382 ALA A O 1
ATOM 2994 N N . PHE A 1 383 ? -3.819 9.064 12.156 1.00 95.06 383 PHE A N 1
ATOM 2995 C CA . PHE A 1 383 ? -4.587 8.812 13.376 1.00 95.06 383 PHE A CA 1
ATOM 2996 C C . PHE A 1 383 ? -4.585 10.047 14.292 1.00 95.06 383 PHE A C 1
ATOM 2998 O O . PHE A 1 383 ? -3.974 10.018 15.363 1.00 95.06 383 PHE A O 1
ATOM 3005 N N . PRO A 1 384 ? -5.235 11.162 13.899 1.00 93.56 384 PRO A N 1
ATOM 3006 C CA . PRO A 1 384 ? -5.151 12.430 14.629 1.00 93.56 384 PRO A CA 1
ATOM 3007 C C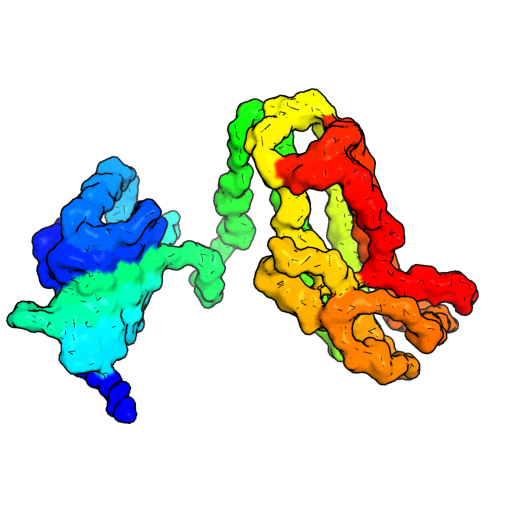 . PRO A 1 384 ? -5.571 12.309 16.100 1.00 93.56 384 PRO A C 1
ATOM 3009 O O . PRO A 1 384 ? -4.926 12.900 16.961 1.00 93.56 384 PRO A O 1
ATOM 3012 N N . GLU A 1 385 ? -6.590 11.499 16.390 1.00 95.94 385 GLU A N 1
ATOM 3013 C CA . GLU A 1 385 ? -7.082 11.239 17.747 1.00 95.94 385 GLU A CA 1
ATOM 3014 C C . GLU A 1 385 ? -6.001 10.649 18.656 1.00 95.94 385 GLU A C 1
ATOM 3016 O O . GLU A 1 385 ? -5.840 11.079 19.800 1.00 95.94 385 GLU A O 1
ATOM 3021 N N . LEU A 1 386 ? -5.210 9.704 18.135 1.00 96.88 386 LEU A N 1
ATOM 3022 C CA . LEU A 1 386 ? -4.133 9.107 18.910 1.00 96.88 386 LEU A CA 1
ATOM 3023 C C . LEU A 1 386 ? -3.129 10.188 19.291 1.00 96.88 386 LEU A C 1
ATOM 3025 O O . LEU A 1 386 ? -2.762 10.271 20.449 1.00 96.88 386 LEU A O 1
ATOM 3029 N N . TRP A 1 387 ? -2.722 11.087 18.392 1.00 96.31 387 TRP A N 1
ATOM 3030 C CA . TRP A 1 387 ? -1.816 12.197 18.738 1.00 96.31 387 TRP A CA 1
ATOM 3031 C C . TRP A 1 387 ? -2.415 13.195 19.729 1.00 96.31 387 TRP A C 1
ATOM 3033 O O . TRP A 1 387 ? -1.725 13.614 20.657 1.00 96.31 387 TRP A O 1
ATOM 3043 N N . GLN A 1 388 ? -3.684 13.556 19.557 1.00 95.06 388 GLN A N 1
ATOM 3044 C CA . GLN A 1 388 ? -4.343 14.577 20.371 1.00 95.06 388 GLN A CA 1
ATOM 3045 C C . GLN A 1 388 ? -4.519 14.156 21.831 1.00 95.06 388 GLN A C 1
ATOM 3047 O O . GLN A 1 388 ? -4.322 14.998 22.713 1.00 95.06 388 GLN A O 1
ATOM 3052 N N . VAL A 1 389 ? -4.761 12.864 22.101 1.00 95.75 389 VAL A N 1
ATOM 3053 C CA . VAL A 1 389 ? -5.063 12.394 23.466 1.00 95.75 389 VAL A CA 1
ATOM 3054 C C . VAL A 1 389 ? -3.926 12.675 24.445 1.00 95.75 389 VAL A C 1
ATOM 3056 O O . VAL A 1 389 ? -4.160 12.897 25.624 1.00 95.75 389 VAL A O 1
ATOM 3059 N N . ARG A 1 390 ? -2.691 12.811 23.951 1.00 94.12 390 ARG A N 1
ATOM 3060 C CA . ARG A 1 390 ? -1.488 13.101 24.754 1.00 94.12 390 ARG A CA 1
ATOM 3061 C C . ARG A 1 390 ? -1.572 14.449 25.469 1.00 94.12 390 ARG A C 1
ATOM 3063 O O . ARG A 1 390 ? -0.852 14.669 26.432 1.00 94.12 390 ARG A O 1
ATOM 3070 N N . SER A 1 391 ? -2.442 15.348 25.009 1.00 91.44 391 SER A N 1
ATOM 3071 C CA . SER A 1 391 ? -2.687 16.639 25.663 1.00 91.44 391 SER A CA 1
ATOM 3072 C C . SER A 1 391 ? -3.598 16.533 26.890 1.00 91.44 391 SER A C 1
ATOM 3074 O O . SER A 1 391 ? -3.756 17.523 27.603 1.00 91.44 391 SER A O 1
ATOM 3076 N N . VAL A 1 392 ? -4.219 15.371 27.116 1.00 86.75 392 VAL A N 1
ATOM 3077 C CA . VAL A 1 392 ? -5.189 15.131 28.195 1.00 86.75 392 VAL A CA 1
ATOM 3078 C C . VAL A 1 392 ? -4.881 13.886 29.043 1.00 86.75 392 VAL A C 1
ATOM 3080 O O . VAL A 1 392 ? -5.680 13.577 29.925 1.00 86.75 392 VAL A O 1
ATOM 3083 N N . LEU A 1 393 ? -3.763 13.186 28.780 1.00 85.44 393 LEU A N 1
ATOM 3084 C CA . LEU A 1 393 ? -3.269 12.060 29.592 1.00 85.44 393 LEU A CA 1
ATOM 3085 C C . LEU A 1 393 ? -2.677 12.504 30.936 1.00 85.44 393 LEU A C 1
ATOM 3087 O O . LEU A 1 393 ? -2.118 13.626 31.004 1.00 85.44 393 LEU A O 1
#

Nearest PDB structures (foldseek):
  7p46-assembly1_C  TM=9.078E-01  e=2.731E-20  Xanthomonas campestris pv. campestris str. ATCC 33913
  2nox-assembly3_I  TM=9.484E-01  e=3.497E-18  Cupriavidus metallidurans
  2nox-assembly3_K  TM=9.144E-01  e=4.154E-17  Cupriavidus metallidurans
  2nox-assembly1_B  TM=8.834E-01  e=4.154E-17  Cupriavidus metallidurans
  2nox-assembly1_C  TM=9.103E-01  e=1.616E-16  Cupriavidus metallidurans

Solvent-accessible surface area (backbone atoms only — not comparable to full-atom values): 22012 Å² total; per-residue (Å²): 131,91,79,69,71,47,89,58,72,66,60,54,48,43,55,53,49,33,57,72,21,66,94,38,64,77,59,25,52,69,32,39,37,72,74,19,34,40,41,43,76,88,48,96,57,82,33,67,17,58,74,45,52,47,54,53,52,53,55,45,58,69,70,48,80,85,63,86,70,63,71,45,68,48,81,42,77,76,42,75,51,26,52,101,51,39,34,40,38,37,32,36,39,40,37,36,44,85,45,93,90,48,80,64,47,43,24,48,34,44,35,34,32,38,54,53,102,88,44,70,23,34,47,28,45,35,41,38,64,59,58,95,80,76,76,84,7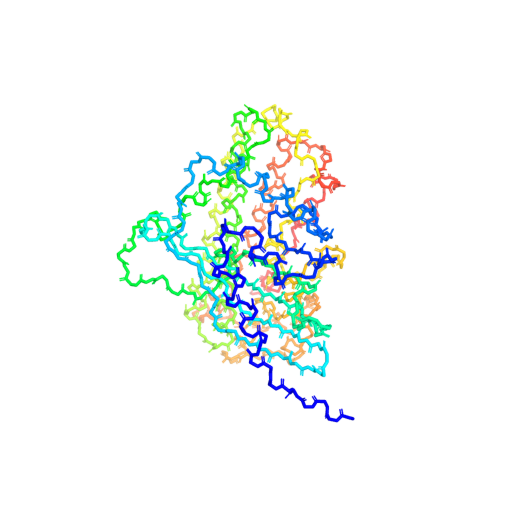5,75,74,76,100,61,89,75,47,76,53,69,70,67,41,38,74,61,65,74,61,69,77,74,66,93,58,90,49,80,62,45,53,57,59,50,51,56,52,53,53,49,54,53,49,43,53,50,44,51,56,44,51,59,50,29,36,50,26,23,63,71,56,38,55,69,63,21,40,55,38,38,49,49,45,28,51,51,34,50,51,61,40,57,52,48,63,64,60,63,71,54,47,42,69,59,51,60,73,49,50,79,77,50,56,61,61,42,81,89,72,40,61,59,62,52,30,48,43,17,37,41,37,51,48,94,68,59,76,94,76,54,51,74,66,37,51,55,32,30,64,33,70,20,48,58,55,22,46,52,48,20,41,40,71,73,69,45,83,60,54,65,69,73,74,69,50,68,46,58,52,60,85,68,96,49,73,70,59,36,53,42,50,38,58,43,55,72,41,73,85,38,65,66,27,54,38,53,52,35,49,48,48,35,40,49,31,53,50,50,33,52,51,51,51,35,53,47,47,35,68,44,55,43,81,46,65,34,55,62,75,44,61,27,39,63,53,50,55,72,62,55,95,64,66,57,53,56,62,71,65,55,32,69,81,72,104

Sequence (393 aa):
MDGGTVAHPEVVQVIEDLYQALGDRPAFDRQLDPDVTVWESDAEQLLTGLAELDRLRDARAERSGDGPAPQSVAAEGIKVDGWDDAAVAKYLLRVHYGDPAIADRCFRVTDVLRHGDTGWRIVHHHAEALSLVDRRVAPPAGKHTYGSYLRLDELLSCQTPLTDAHDELLFVIIHQVYELWFTQVLHEAALLQRRLEDGDSAGALHTTRRIAKILKTVVGQLDVLETMTPRQFASFRPQLGSASGFQSNQFREIEAVLGRRDFKPSTMDARLVAATGRRSVFDSLLRYLATAGFAVPAHALDRDPGTEWQPDAEVQQVLAEVYADERNPAAELCEALVDVDEGVQEWRYRHVKMVERIIGTKLGTGGSTGADYLRSTLFRPAFPELWQVRSVL